Protein AF-A0A9W7FVP3-F1 (afdb_monomer)

Sequence (628 aa):
MVIGPSTDDGVWCAWSWEDEKGWRMVYESENGNMGRGGYDKLGMTTSLCATEVKHVPGGGGQVVVVSGHEGGFVGFHILEGPGEGGGEWALKHGEHLRPMENCSGDDSDDDRGGGDRGRGNVDPVLAMDLGWGRDGKLRVVCGFAGDQEGVGEIRERNNGRGGTVGVLECEVGEGEVRNLRCLDMIKTCKVGKGGKGKVGVNAVKLEGGGGGRFAVGGWDGRVRVWGWGEGRKPRMVGRGHEGAVRDVAWREGKIVSVGEDGRIVVWRGFSLHSFESRLSLDELLDEVCKMDGASRPITKQTKLDRFALWRKWSGTIFQKTWRSCFIFTLLNVILCLKFKYIFKVNIVNLKEAMEKLDKLWHMQMSLTTFIVAFFLNKAHTVWGDQLSNGRRIQGRLNDISILCSTHAQRDENGRVKPQTQYVLDKVARYERLFGITFYSSVVKSHERIQLPEALDGLVSRGLITQEESSILAKLPPKARHHAVIQWIADVVVKASSTEGIFHQSANLHFSFIDKITQLRATYGSVPDKIDDRMQLAYAHFVQMLVDSFLIVTPFAALAEMGNFSPFATFVLTLFFQGLMDLSKMFLDPFNNEGQGEDGDYLVVNTLIQESNAGSERFKDVVTELPAF

Organism: NCBI:txid722753

Nearest PDB structures (foldseek):
  6suf-assembly1_E  TM=2.465E-01  e=5.221E-01  Photorhabdus luminescens
  7sqc-assembly1_1W  TM=2.261E-01  e=6.869E-01  Chlamydomonas reinhardtii
  5xg2-assembly1_A  TM=2.269E-01  e=5.465E-01  Pyrococcus yayanosii CH1
  4k1c-assembly2_B  TM=1.512E-01  e=1.325E-01  Saccharomyces cerevisiae S288C
  6h2x-assembly1_A  TM=1.778E-01  e=8.489E+00  Escherichia coli K-12

Radius of gyration: 34.96 Å; Cα contacts (8 Å, |Δi|>4): 1087; chains: 1; bounding box: 102×62×92 Å

InterPro domains:
  IPR001680 WD40 repeat [PF00400] (236-267)
  IPR001680 WD40 repeat [PS50082] (238-267)
  IPR001680 WD40 repeat [SM00320] (185-227)
  IPR001680 WD40 repeat [SM00320] (231-268)
  IPR015943 WD40/YVTN repeat-like-containing domain superfamily [G3DSA:2.130.10.10] (124-292)
  IPR021134 Bestrophin-like [PF01062] (304-610)
  IPR036322 WD40-repeat-containing domain superfamily [SSF50978] (200-268)

Solvent-accessible surface area (backbone atoms only — not comparable to full-atom values): 34543 Å² total; per-residue (Å²): 117,50,75,47,74,47,99,54,94,49,28,38,31,33,31,36,78,39,99,92,76,43,79,39,80,62,42,71,48,78,63,70,75,86,74,99,69,91,54,92,57,41,47,42,52,57,30,77,46,73,48,72,58,93,80,66,95,72,76,38,62,40,35,42,38,38,39,20,12,35,38,32,32,40,34,43,32,32,35,38,39,44,37,93,82,72,62,70,59,40,83,64,31,77,51,76,46,43,57,86,79,56,65,80,79,90,80,94,74,91,79,98,68,97,71,77,100,68,79,78,85,63,34,28,23,48,16,56,30,74,49,55,41,86,84,70,32,42,33,38,41,37,18,16,38,41,83,72,77,71,78,82,74,92,57,89,85,70,71,78,74,86,42,28,32,39,36,33,39,28,40,75,57,95,60,41,81,40,80,73,41,49,77,47,53,42,73,77,66,62,42,73,97,70,74,78,50,66,32,33,21,44,18,36,30,55,43,75,90,40,71,48,34,38,39,37,16,22,48,50,11,31,41,33,31,37,49,70,92,59,66,95,57,63,80,40,79,45,83,81,45,91,26,31,21,54,39,47,48,55,56,93,24,32,38,39,38,33,23,74,64,76,47,75,47,77,47,75,50,63,27,102,72,40,86,54,104,55,67,54,72,65,56,45,50,54,53,52,66,36,49,93,41,54,91,51,68,46,51,82,87,68,82,88,44,82,69,60,58,78,73,54,52,87,56,36,64,62,69,72,33,47,62,59,24,50,53,53,22,50,52,24,49,52,51,54,50,42,42,59,69,72,66,65,53,56,71,70,66,50,32,70,75,40,45,68,56,34,54,49,48,59,62,44,50,57,55,40,52,54,54,51,52,50,50,29,54,53,18,46,49,54,31,51,49,52,55,50,44,56,51,48,45,47,51,38,52,43,54,50,45,44,52,57,40,73,28,47,22,58,46,98,84,64,40,62,31,70,71,27,47,54,49,52,54,49,44,28,43,36,53,38,49,24,43,53,38,42,50,23,48,75,29,61,94,38,36,64,60,56,38,69,71,37,42,53,54,35,32,78,70,66,66,41,51,73,68,56,41,57,56,48,66,75,41,60,59,71,52,38,27,61,53,36,54,47,50,44,51,51,53,53,52,54,41,41,73,36,86,82,27,36,50,69,26,72,63,50,53,58,55,48,54,55,45,54,52,51,36,50,55,47,60,54,48,51,59,54,54,64,70,64,48,80,53,66,70,57,58,49,50,54,48,52,46,49,51,54,51,58,68,46,37,38,58,37,34,37,58,76,50,46,94,51,16,37,60,54,32,29,54,52,38,45,51,58,50,30,49,52,55,50,23,55,49,25,67,39,38,67,49,69,84,65,88,60,88,53,60,86,38,57,37,60,57,23,58,32,5,41,38,34,31,46,44,47,54,42,54,56,50,52,63,66,59,76,89,127

Mean predicted aligned error: 18.05 Å

Foldseek 3Di:
DDWDDDPDPQKIWDWDQDPVPGIDTQDIDDADDDDPDDPPQFAGFQDKDKDWQPDDDDFWTKMWIWTWGLSQKIKTWIWTHDGPVDDGIDTLDIDIDRQQVFQDDDDDDDDPDDDDPDDDPRWTFQEKDWDAAPVRKIKMKTFTKFDDWDDDDDDPPPFRHGARIWIWIWHDDDRDIHPTHTPGGAHDDAADDDIDDIKIWNEKDDEPPNPQKIWTWIQNQWIFMDGPPPDRDTPDIDRDGPGGFNYWDDDQQWIWIAGPSRDIDIDHQGHVQRPDPADGLLRLLVLLLAAPAFPDDQWPDDDPDPVVLVVDQFQDLCVVQVVVLVVLLVVLVVVLCCVVPVVVDDLVVLLVVCVVLLVVLVVLVVVLVVLLVVLLVVLLVLLVLLVVLLVVLLVLLLVLLLLLLVQFFADPVLAGDPLLLVLLVLLLLLLLVLLLLLCCLQFVSSVSCLDLVNLVVCCVVVSDPPVLSVVLVPDDSNCSSVVSLVVSLVSLLVQLVDPRGGHPSVVSNVSNVVSSVVSVVSSVVNVVSLVVQDDPVSLVVSVCSLVVSLVSQSSSLCSPPNPCSSVVSSVSSSVSVSSSVSSVCSSCQNCRVVSDPRHRHRDSSNSSNNSSNSSCVSVVCSRVDDDD

pLDDT: mean 78.82, std 16.44, range [27.23, 96.88]

Secondary structure (DSSP, 8-state):
-EEEE-SSTT-EEEEEEETTTEEEEEEE-----S-SSS-TTS-SEEEEEEEE-S--SSS--EEEEEEEETTS-EEEEEEEPP-TT----EEEEEEEE-TTT---S-------------------EEEEEEEE-TTS-EEEEEEE-------SS--GGG-SS--SEEEEEEEE-SS-EEEEEEEEEEPPPPSSSSS-----EEEEEEPTTS-SEEEEEETTSEEEEEESSSTTS-SEEEE--SS-EEEEEEETTEEEEEETTS-EEEEE--STT-SSSS--HHHHHHHHH--S--SS-SS------HHHHHH--TTSHHHHHHHHHHHHHHHHHHHHHIIIIIS---HHHHHHHHHHHHHHHHHHHHHHHHHHHHHHHHHHHHHHHHHHHHHHHHHHHHHHHHHHHHTB-B-TTSPBPHHHHHHHHHHHHHHHHHHHHHHHHH-GGGGGGGSHHHHHHHHHTTSS-HHHHHHHHHS-GGGHHHHHHHHHHHHHHHHHHSTTTBTTHHHHHHHHHHHHHHHHHHHHHHHHHHHSPPPHHHHHHHHHHHHHHHHHHHHHHHHHHGGGHHHHHHHHHHHHHHHHHHHHHHH-TT-TT---SSS----HHHHHHHHHHHHHHHHHHHHTPPP-

Structure (mmCIF, N/CA/C/O backbone):
data_AF-A0A9W7FVP3-F1
#
_entry.id   AF-A0A9W7FVP3-F1
#
loop_
_atom_site.group_PDB
_atom_site.id
_atom_site.type_symbol
_atom_site.label_atom_id
_atom_site.label_alt_id
_atom_site.label_comp_id
_atom_site.label_asym_id
_atom_site.label_entity_id
_atom_site.label_seq_id
_atom_site.pdbx_PDB_ins_co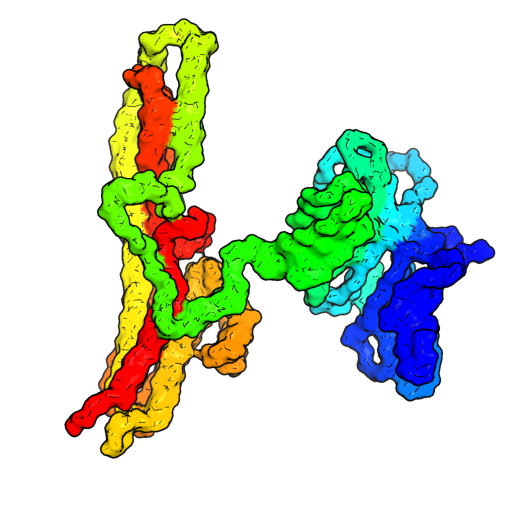de
_atom_site.Cartn_x
_atom_site.Cartn_y
_atom_site.Cartn_z
_atom_site.occupancy
_atom_site.B_iso_or_equiv
_atom_site.auth_seq_id
_atom_site.auth_comp_id
_atom_site.auth_asym_id
_atom_site.auth_atom_id
_atom_site.pdbx_PDB_model_num
ATOM 1 N N . MET A 1 1 ? -41.059 2.195 -15.141 1.00 62.78 1 MET A N 1
ATOM 2 C CA . MET A 1 1 ? -41.313 2.778 -16.475 1.00 62.78 1 MET A CA 1
ATOM 3 C C . MET A 1 1 ? -40.498 2.026 -17.522 1.00 62.78 1 MET A C 1
ATOM 5 O O . MET A 1 1 ? -39.349 1.702 -17.248 1.00 62.78 1 MET A O 1
ATOM 9 N N . VAL A 1 2 ? -41.085 1.713 -18.675 1.00 63.84 2 VAL A N 1
ATOM 10 C CA . VAL A 1 2 ? -40.449 1.059 -19.829 1.00 63.84 2 VAL A CA 1
ATOM 11 C C . VAL A 1 2 ? -40.510 2.018 -21.006 1.00 63.84 2 VAL A C 1
ATOM 13 O O . VAL A 1 2 ? -41.506 2.704 -21.188 1.00 63.84 2 VAL A O 1
ATOM 16 N N . ILE A 1 3 ? -39.443 2.089 -21.791 1.00 68.06 3 ILE A N 1
ATOM 17 C CA . ILE A 1 3 ? -39.344 2.984 -22.942 1.00 68.06 3 ILE A CA 1
ATOM 18 C C . ILE A 1 3 ? -39.135 2.135 -24.190 1.00 68.06 3 ILE A C 1
ATOM 20 O O . ILE A 1 3 ? -38.316 1.216 -24.168 1.00 68.06 3 ILE A O 1
ATOM 24 N N . GLY A 1 4 ? -39.852 2.443 -25.267 1.00 62.19 4 GLY A N 1
ATOM 25 C CA . GLY A 1 4 ? -39.691 1.742 -26.534 1.00 62.19 4 GLY A CA 1
ATOM 26 C C . GLY A 1 4 ? -40.301 2.491 -27.717 1.00 62.19 4 GLY A C 1
ATOM 27 O O . GLY A 1 4 ? -41.070 3.433 -27.515 1.00 62.19 4 GLY A O 1
ATOM 28 N N . PRO A 1 5 ? -39.953 2.087 -28.948 1.00 61.47 5 PRO A N 1
ATOM 29 C CA . PRO A 1 5 ? -40.591 2.612 -30.146 1.00 61.47 5 PRO A CA 1
ATOM 30 C C . PRO A 1 5 ? -42.071 2.202 -30.188 1.00 61.47 5 PRO A C 1
ATOM 32 O O . PRO A 1 5 ? -42.429 1.085 -29.803 1.00 61.47 5 PRO A O 1
ATOM 35 N N . SER A 1 6 ? -42.922 3.113 -30.650 1.00 62.66 6 SER A N 1
ATOM 36 C CA . SER A 1 6 ? -44.305 2.838 -31.031 1.00 62.66 6 SER A CA 1
ATOM 37 C C . SER A 1 6 ? -44.344 1.967 -32.288 1.00 62.66 6 SER A C 1
ATOM 39 O O . SER A 1 6 ? -43.365 1.869 -33.029 1.00 62.66 6 SER A O 1
ATOM 41 N N . THR A 1 7 ? -45.487 1.337 -32.548 1.00 54.66 7 THR A N 1
ATOM 42 C CA . THR A 1 7 ? -45.736 0.600 -33.796 1.00 54.66 7 THR A CA 1
ATOM 43 C C . THR A 1 7 ? -45.813 1.510 -35.025 1.00 54.66 7 THR A C 1
ATOM 45 O O . THR A 1 7 ? -45.692 1.005 -36.138 1.00 54.66 7 THR A O 1
ATOM 48 N N . ASP A 1 8 ? -45.992 2.820 -34.821 1.00 54.88 8 ASP A N 1
ATOM 49 C CA . ASP A 1 8 ? -46.029 3.841 -35.870 1.00 54.88 8 ASP A CA 1
ATOM 50 C C . ASP A 1 8 ? -44.650 4.505 -36.054 1.00 54.88 8 ASP A C 1
ATOM 52 O O . ASP A 1 8 ? -43.971 4.852 -35.082 1.00 54.88 8 ASP A O 1
ATOM 56 N N . ASP A 1 9 ? -44.234 4.677 -37.314 1.00 55.06 9 ASP A N 1
ATOM 57 C CA . ASP A 1 9 ? -42.883 5.098 -37.715 1.00 55.06 9 ASP A CA 1
ATOM 58 C C . ASP A 1 9 ? -42.393 6.364 -36.976 1.00 55.06 9 ASP A C 1
ATOM 60 O O . ASP A 1 9 ? -42.861 7.474 -37.226 1.00 55.06 9 ASP A O 1
ATOM 64 N N . GLY A 1 10 ? -41.394 6.210 -36.098 1.00 54.47 10 GLY A N 1
ATOM 65 C CA . GLY A 1 10 ? -40.605 7.312 -35.521 1.00 54.47 10 GLY A CA 1
ATOM 66 C C . GLY A 1 10 ? -41.044 7.835 -34.146 1.00 54.47 10 GLY A C 1
ATOM 67 O O . GLY A 1 10 ? -40.323 8.641 -33.556 1.00 54.47 10 GLY A O 1
ATOM 68 N N . VAL A 1 11 ? -42.166 7.355 -33.599 1.00 62.69 11 VAL A N 1
ATOM 69 C CA . VAL A 1 11 ? -42.641 7.758 -32.265 1.00 62.69 11 VAL A CA 1
ATOM 70 C C . VAL A 1 11 ? -42.006 6.881 -31.185 1.00 62.69 11 VAL A C 1
ATOM 72 O O . VAL A 1 11 ? -42.052 5.657 -31.265 1.00 62.69 11 VAL A O 1
ATOM 75 N N . TRP A 1 12 ? -41.446 7.484 -30.139 1.00 65.50 12 TRP A N 1
ATOM 76 C CA . TRP A 1 12 ? -41.006 6.791 -28.929 1.00 65.50 12 TRP A CA 1
ATOM 77 C C . TRP A 1 12 ? -41.978 7.033 -27.788 1.00 65.50 12 TRP A C 1
ATOM 79 O O . TRP A 1 12 ? -42.321 8.170 -27.472 1.00 65.50 12 TRP A O 1
ATOM 89 N N . CYS A 1 13 ? -42.366 5.958 -27.119 1.00 70.50 13 CYS A N 1
ATOM 90 C CA . CYS A 1 13 ? -43.322 6.001 -26.029 1.00 70.50 13 CYS A CA 1
ATOM 91 C C . CYS A 1 13 ? -42.645 5.593 -24.720 1.00 70.50 13 CYS A C 1
ATOM 93 O O . CYS A 1 13 ? -41.859 4.638 -24.676 1.00 70.50 13 CYS A O 1
ATOM 95 N N . ALA A 1 14 ? -42.980 6.283 -23.633 1.00 68.81 14 ALA A N 1
ATOM 96 C CA . ALA A 1 14 ? -42.729 5.783 -22.290 1.00 68.81 14 ALA A CA 1
ATOM 97 C C . ALA A 1 14 ? -44.020 5.199 -21.725 1.00 68.81 14 ALA A C 1
ATOM 99 O O . ALA A 1 14 ? -45.085 5.805 -21.814 1.00 68.81 14 ALA A O 1
ATOM 100 N N . TRP A 1 15 ? -43.907 4.030 -21.113 1.00 72.50 15 TRP A N 1
ATOM 101 C CA . TRP A 1 15 ? -44.995 3.273 -20.521 1.00 72.50 15 TRP A CA 1
ATOM 102 C C . TRP A 1 15 ? -44.740 3.107 -19.029 1.00 72.50 15 TRP A C 1
ATOM 104 O O . TRP A 1 15 ? -43.651 2.706 -18.610 1.00 72.50 15 TRP A O 1
ATOM 114 N N . SER A 1 16 ? -45.739 3.384 -18.205 1.00 72.69 16 SER A N 1
ATOM 115 C CA . SER A 1 16 ? -45.716 3.049 -16.785 1.00 72.69 16 SER A CA 1
ATOM 116 C C . SER A 1 16 ? -46.635 1.865 -16.516 1.00 72.69 16 SER A C 1
ATOM 118 O O . SER A 1 16 ? -47.625 1.667 -17.216 1.00 72.69 16 SER A O 1
ATOM 120 N N . TRP A 1 17 ? -46.281 1.058 -15.521 1.00 71.69 17 TRP A N 1
ATOM 121 C CA . TRP A 1 17 ? -47.135 -0.021 -15.040 1.00 71.69 17 TRP A CA 1
ATOM 122 C C . TRP A 1 17 ? -48.015 0.519 -13.914 1.00 71.69 17 TRP A C 1
ATOM 124 O O . TRP A 1 17 ? -47.491 1.082 -12.954 1.00 71.69 17 TRP A O 1
ATOM 134 N N . GLU A 1 18 ? -49.330 0.355 -14.041 1.00 69.94 18 GLU A N 1
ATOM 135 C CA . GLU A 1 18 ? -50.314 0.676 -13.005 1.00 69.94 18 GLU A CA 1
ATOM 136 C C . GLU A 1 18 ? -50.983 -0.630 -12.545 1.00 69.94 18 GLU A C 1
ATOM 138 O O . GLU A 1 18 ? -51.593 -1.324 -13.359 1.00 69.94 18 GLU A O 1
ATOM 143 N N . ASP A 1 19 ? -50.880 -0.972 -11.254 1.00 63.12 19 ASP A N 1
ATOM 144 C CA . ASP A 1 19 ? -51.212 -2.309 -10.719 1.00 63.12 19 ASP A CA 1
ATOM 145 C C . ASP A 1 19 ? -52.620 -2.823 -11.077 1.00 63.12 19 ASP A C 1
ATOM 147 O O . ASP A 1 19 ? -52.795 -4.019 -11.302 1.00 63.12 19 ASP A O 1
ATOM 151 N N . GLU A 1 20 ? -53.615 -1.936 -11.189 1.00 66.25 20 GLU A N 1
ATOM 152 C CA . GLU A 1 20 ? -54.999 -2.306 -11.529 1.00 66.25 20 GLU A CA 1
ATOM 153 C C . GLU A 1 20 ? -55.357 -2.130 -13.018 1.00 66.25 20 GLU A C 1
ATOM 155 O O . GLU A 1 20 ? -56.366 -2.669 -13.473 1.00 66.25 20 GLU A O 1
ATOM 160 N N . LYS A 1 21 ? -54.559 -1.381 -13.794 1.00 64.44 21 LYS A N 1
ATOM 161 C CA . LYS A 1 21 ? -54.875 -0.988 -15.188 1.00 64.44 21 LYS A CA 1
ATOM 162 C C . LYS A 1 21 ? -53.889 -1.527 -16.229 1.00 64.44 21 LYS A C 1
ATOM 164 O O . LYS A 1 21 ? -54.153 -1.422 -17.426 1.00 64.44 21 LYS A O 1
ATOM 169 N N . GLY A 1 22 ? -52.790 -2.141 -15.793 1.00 74.94 22 GLY A N 1
ATOM 170 C CA . GLY A 1 22 ? -51.738 -2.670 -16.656 1.00 74.94 22 GLY A CA 1
ATOM 171 C C . GLY A 1 22 ? -50.798 -1.586 -17.191 1.00 74.94 22 GLY A C 1
ATOM 172 O O . GLY A 1 22 ? -50.606 -0.539 -16.573 1.00 74.94 22 GLY A O 1
ATOM 173 N N . TRP A 1 23 ? -50.168 -1.844 -18.341 1.00 72.69 23 TRP A N 1
ATOM 174 C CA . TRP A 1 23 ? -49.270 -0.882 -18.987 1.00 72.69 23 TRP A CA 1
ATOM 175 C C . TRP A 1 23 ? -50.052 0.290 -19.581 1.00 72.69 23 TRP A C 1
ATOM 177 O O . TRP A 1 23 ? -50.899 0.098 -20.453 1.00 72.69 23 TRP A O 1
ATOM 187 N N . ARG A 1 24 ? -49.707 1.509 -19.165 1.00 70.50 24 ARG A N 1
ATOM 188 C CA . ARG A 1 24 ? -50.258 2.754 -19.699 1.00 70.50 24 ARG A CA 1
ATOM 189 C C . ARG A 1 24 ? -49.154 3.601 -20.311 1.00 70.50 24 ARG A C 1
ATOM 191 O O . ARG A 1 24 ? -48.091 3.756 -19.712 1.00 70.50 24 ARG A O 1
ATOM 198 N N . MET A 1 25 ? -49.402 4.157 -21.491 1.00 69.75 25 MET A N 1
ATOM 199 C CA . MET A 1 25 ? -48.503 5.139 -22.091 1.00 69.75 25 MET A CA 1
ATOM 200 C C . MET A 1 25 ? -48.577 6.436 -21.280 1.00 69.75 25 MET A C 1
ATOM 202 O O . MET A 1 25 ? -49.662 6.960 -21.044 1.00 69.75 25 MET A O 1
ATOM 206 N N . VAL A 1 26 ? -47.426 6.916 -20.821 1.00 69.94 26 VAL A N 1
ATOM 207 C CA . VAL A 1 26 ? -47.283 8.126 -19.992 1.00 69.94 26 VAL A CA 1
ATOM 208 C C . VAL A 1 26 ? -46.573 9.257 -20.727 1.00 69.94 26 VAL A C 1
ATOM 210 O O . VAL A 1 26 ? -46.621 10.404 -20.297 1.00 69.94 26 VAL A O 1
ATOM 213 N N . TYR A 1 27 ? -45.916 8.930 -21.837 1.00 69.12 27 TYR A N 1
ATOM 214 C CA . TYR A 1 27 ? -45.265 9.884 -22.717 1.00 69.12 27 TYR A CA 1
ATOM 215 C C . TYR A 1 27 ? -45.279 9.349 -24.136 1.00 69.12 27 TYR A C 1
ATOM 217 O O . TYR A 1 27 ? -45.009 8.167 -24.351 1.00 69.12 27 TYR A O 1
ATOM 225 N N . GLU A 1 28 ? -45.521 10.238 -25.083 1.00 69.56 28 GLU A N 1
ATOM 226 C CA . GLU A 1 28 ? -45.376 9.993 -26.506 1.00 69.56 28 GLU A CA 1
ATOM 227 C C . GLU A 1 28 ? -44.490 11.108 -27.056 1.00 69.56 28 GLU A C 1
ATOM 229 O O . GLU A 1 28 ? -44.761 12.290 -26.838 1.00 69.56 28 GLU A O 1
ATOM 234 N N . SER A 1 29 ? -43.380 10.748 -27.696 1.00 65.06 29 SER A N 1
ATOM 235 C CA . SER A 1 29 ? -42.495 11.736 -28.299 1.00 65.06 29 SER A CA 1
ATOM 236 C C . SER A 1 29 ? -43.182 12.347 -29.515 1.00 65.06 29 SER A C 1
ATOM 238 O O . SER A 1 29 ? -43.642 11.611 -30.388 1.00 65.06 29 SER A O 1
ATOM 240 N N . GLU A 1 30 ? -43.194 13.669 -29.627 1.00 58.47 30 GLU A N 1
ATOM 241 C CA . GLU A 1 30 ? -43.791 14.337 -30.782 1.00 58.47 30 GLU A CA 1
ATOM 242 C C . GLU A 1 30 ? -43.038 13.985 -32.079 1.00 58.47 30 GLU A C 1
ATOM 244 O O . GLU A 1 30 ? -41.841 14.243 -32.215 1.00 58.47 30 GLU A O 1
ATOM 249 N N . ASN A 1 31 ? -43.749 13.410 -33.052 1.00 52.44 31 ASN A N 1
ATOM 250 C CA . ASN A 1 31 ? -43.261 13.246 -34.418 1.00 52.44 31 ASN A CA 1
ATOM 251 C C . ASN A 1 31 ? -43.545 14.537 -35.192 1.00 52.44 31 ASN A C 1
ATOM 253 O O . ASN A 1 31 ? -44.692 14.836 -35.530 1.00 52.44 31 ASN A O 1
ATOM 257 N N . GLY A 1 32 ? -42.511 15.323 -35.484 1.00 45.00 32 GLY A N 1
ATOM 258 C CA . GLY A 1 32 ? -42.668 16.519 -36.305 1.00 45.00 32 GLY A CA 1
ATOM 259 C C . GLY A 1 32 ? -43.020 16.150 -37.745 1.00 45.00 32 GLY A C 1
ATOM 260 O O . GLY A 1 32 ? -42.126 15.817 -38.518 1.00 45.00 32 GLY A O 1
ATOM 261 N N . ASN A 1 33 ? -44.294 16.251 -38.137 1.00 34.84 33 ASN A N 1
ATOM 262 C CA . ASN A 1 33 ? -44.670 16.271 -39.548 1.00 34.84 33 ASN A CA 1
ATOM 263 C C . ASN A 1 33 ? -45.387 17.583 -39.911 1.00 34.84 33 ASN A C 1
ATOM 265 O O . ASN A 1 33 ? -46.550 17.797 -39.584 1.00 34.84 33 ASN A O 1
ATOM 269 N N . MET A 1 34 ? -44.635 18.432 -40.619 1.00 42.91 34 MET A N 1
ATOM 270 C CA . MET A 1 34 ? -45.049 19.473 -41.568 1.00 42.91 34 MET A CA 1
ATOM 271 C C . MET A 1 34 ? -46.097 20.498 -41.102 1.00 42.91 34 MET A C 1
ATOM 273 O O . MET A 1 34 ? -47.283 20.392 -41.407 1.00 42.91 34 MET A O 1
ATOM 277 N N . GLY A 1 35 ? -45.639 21.604 -40.509 1.00 31.62 35 GLY A N 1
ATOM 278 C CA . GLY A 1 35 ? -46.496 22.770 -40.289 1.00 31.62 35 GLY A CA 1
ATOM 279 C C . GLY A 1 35 ? -45.730 23.991 -39.797 1.00 31.62 35 GLY A C 1
ATOM 280 O O . GLY A 1 35 ? -45.273 24.019 -38.664 1.00 31.62 35 GLY A O 1
ATOM 281 N N . ARG A 1 36 ? -45.612 25.007 -40.665 1.00 34.16 36 ARG A N 1
ATOM 282 C CA . ARG A 1 36 ? -44.913 26.294 -40.471 1.00 34.16 36 ARG A CA 1
ATOM 283 C C . ARG A 1 36 ? -44.879 26.787 -39.015 1.00 34.16 36 ARG A C 1
ATOM 285 O O . ARG A 1 36 ? -45.816 27.438 -38.560 1.00 34.16 36 ARG A O 1
ATOM 292 N N . GLY A 1 37 ? -43.738 26.598 -38.355 1.00 35.28 37 GLY A N 1
ATOM 293 C CA . GLY A 1 37 ? -43.436 27.265 -37.090 1.00 35.28 37 GLY A CA 1
ATOM 294 C C . GLY A 1 37 ? -42.353 26.564 -36.278 1.00 35.28 37 GLY A C 1
ATOM 295 O O . GLY A 1 37 ? -42.668 25.822 -35.368 1.00 35.28 37 GLY A O 1
ATOM 296 N N . GLY A 1 38 ? -41.074 26.805 -36.579 1.00 41.44 38 GLY A N 1
ATOM 297 C CA . GLY A 1 38 ? -39.939 26.546 -35.670 1.00 41.44 38 GLY A CA 1
ATOM 298 C C . GLY A 1 38 ? -39.490 25.090 -35.448 1.00 41.44 38 GLY A C 1
ATOM 299 O O . GLY A 1 38 ? -38.286 24.865 -35.341 1.00 41.44 38 GLY A O 1
ATOM 300 N N . TYR A 1 39 ? -40.406 24.115 -35.438 1.00 43.16 39 TYR A N 1
ATOM 301 C CA . TYR A 1 39 ? -40.149 22.709 -35.070 1.00 43.16 39 TYR A CA 1
ATOM 302 C C . TYR A 1 39 ? -39.689 21.801 -36.231 1.00 43.16 39 TYR A C 1
ATOM 304 O O . TYR A 1 39 ? -39.238 20.684 -35.989 1.00 43.16 39 TYR A O 1
ATOM 312 N N . ASP A 1 40 ? -39.669 22.298 -37.475 1.00 46.38 40 ASP A N 1
ATOM 313 C CA . ASP A 1 40 ? -39.239 21.563 -38.688 1.00 46.38 40 ASP A CA 1
ATOM 314 C C . ASP A 1 40 ? -37.762 21.083 -38.666 1.00 46.38 40 ASP A C 1
ATOM 316 O O . ASP A 1 40 ? -37.288 20.465 -39.618 1.00 46.38 40 ASP A O 1
ATOM 320 N N . LYS A 1 41 ? -36.994 21.385 -37.608 1.00 55.34 41 LYS A N 1
ATOM 321 C CA . LYS A 1 41 ? -35.566 21.043 -37.479 1.00 55.34 41 LYS A CA 1
ATOM 322 C C . LYS A 1 41 ? -35.261 19.893 -36.514 1.00 55.34 41 LYS A C 1
ATOM 324 O O . LYS A 1 41 ? -34.106 19.471 -36.485 1.00 55.34 41 LYS A O 1
ATOM 329 N N . LEU A 1 42 ? -36.227 19.427 -35.713 1.00 62.34 42 LEU A N 1
ATOM 330 C CA . LEU A 1 42 ? -35.999 18.367 -34.719 1.00 62.34 42 LEU A CA 1
ATOM 331 C C . LEU A 1 42 ? -35.820 16.991 -35.368 1.00 62.34 42 LEU A C 1
ATOM 333 O O . LEU A 1 42 ? -34.909 16.277 -34.971 1.00 62.34 42 LEU A O 1
ATOM 337 N N . GLY A 1 43 ? -36.602 16.652 -36.397 1.00 66.12 43 GLY A N 1
ATOM 338 C CA . GLY A 1 43 ? -36.598 15.309 -36.997 1.00 66.12 43 GLY A CA 1
ATOM 339 C C . GLY A 1 43 ? -37.177 14.237 -36.060 1.00 66.12 43 GLY A C 1
ATOM 340 O O . GLY A 1 43 ? -37.739 14.573 -35.016 1.00 66.12 43 GLY A O 1
ATOM 341 N N . MET A 1 44 ? -37.069 12.955 -36.429 1.00 71.50 44 MET A N 1
ATOM 342 C CA . MET A 1 44 ? -37.632 11.861 -35.619 1.00 71.50 44 MET A CA 1
ATOM 343 C C . MET A 1 44 ? -36.884 11.685 -34.292 1.00 71.50 44 MET A C 1
ATOM 345 O O . MET A 1 44 ? -35.701 12.017 -34.179 1.00 71.50 44 MET A O 1
ATOM 349 N N . THR A 1 45 ? -37.559 11.140 -33.279 1.00 75.06 45 THR A N 1
ATOM 350 C CA . THR A 1 45 ? -36.894 10.741 -32.032 1.00 75.06 45 THR A CA 1
ATOM 351 C C . THR A 1 45 ? -36.100 9.458 -32.288 1.00 75.06 45 THR A C 1
ATOM 353 O O . THR A 1 45 ? -36.629 8.465 -32.779 1.00 75.06 45 THR A O 1
ATOM 356 N N . THR A 1 46 ? -34.807 9.471 -31.982 1.00 77.38 46 THR A N 1
ATOM 357 C CA . THR A 1 46 ? -33.862 8.381 -32.274 1.00 77.38 46 THR A CA 1
ATOM 358 C C . THR A 1 46 ? -33.419 7.631 -31.027 1.00 77.38 46 THR A C 1
ATOM 360 O O . THR A 1 46 ? -33.019 6.472 -31.112 1.00 77.38 46 THR A O 1
ATOM 363 N N . SER A 1 47 ? -33.475 8.274 -29.863 1.00 79.88 47 SER A N 1
ATOM 364 C CA . SER A 1 47 ? -33.154 7.660 -28.575 1.00 79.88 47 SER A CA 1
ATOM 365 C C . SER A 1 47 ? -33.951 8.321 -27.452 1.00 79.88 47 SER A C 1
ATOM 367 O O . SER A 1 47 ? -34.309 9.495 -27.538 1.00 79.88 47 SER A O 1
ATOM 369 N N . LEU A 1 48 ? -34.247 7.571 -26.390 1.00 84.25 48 LEU A N 1
ATOM 370 C CA . LEU A 1 48 ? -35.044 8.058 -25.264 1.00 84.25 48 LEU A CA 1
ATOM 371 C C . LEU A 1 48 ? -34.562 7.405 -23.962 1.00 84.25 48 LEU A C 1
ATOM 373 O O . LEU A 1 48 ? -34.290 6.205 -23.919 1.00 84.25 48 LEU A O 1
ATOM 377 N N . CYS A 1 49 ? -34.431 8.191 -22.897 1.00 85.12 49 CYS A N 1
ATOM 378 C CA . CYS A 1 49 ? -34.013 7.742 -21.568 1.00 85.12 49 CYS A CA 1
ATOM 379 C C . CYS A 1 49 ? -34.849 8.442 -20.496 1.00 85.12 49 CYS A C 1
ATOM 381 O O . CYS A 1 49 ? -35.341 9.542 -20.724 1.00 85.12 49 CYS A O 1
ATOM 383 N N . ALA A 1 50 ? -34.986 7.847 -19.310 1.00 84.88 50 ALA A N 1
ATOM 384 C CA . ALA A 1 50 ? -35.684 8.506 -18.210 1.00 84.88 50 ALA A CA 1
ATOM 385 C C . ALA A 1 50 ? -35.174 8.102 -16.827 1.00 84.88 50 ALA A C 1
ATOM 387 O O . ALA A 1 50 ? -34.604 7.024 -16.650 1.00 84.88 50 ALA A O 1
ATOM 388 N N . THR A 1 51 ? -35.403 8.968 -15.843 1.00 83.44 51 THR A N 1
ATOM 389 C CA . THR A 1 51 ? -35.120 8.717 -14.423 1.00 83.44 51 THR A CA 1
ATOM 390 C C . THR A 1 51 ? -36.121 9.447 -13.537 1.00 83.44 51 THR A C 1
ATOM 392 O O . THR A 1 51 ? -36.690 10.464 -13.931 1.00 83.44 51 THR A O 1
ATOM 395 N N . GLU A 1 52 ? -36.322 8.937 -12.327 1.00 79.50 52 GLU A N 1
ATOM 396 C CA . GLU A 1 52 ? -37.115 9.611 -11.299 1.00 79.50 52 GLU A CA 1
ATOM 397 C C . GLU A 1 52 ? -36.357 10.816 -10.724 1.00 79.50 52 GLU A C 1
ATOM 399 O O . GLU A 1 52 ? -35.125 10.803 -10.589 1.00 79.50 52 GLU A O 1
ATOM 404 N N . VAL A 1 53 ? -37.101 11.864 -10.369 1.00 77.31 53 VAL A N 1
ATOM 405 C CA . VAL A 1 53 ? -36.563 13.055 -9.702 1.00 77.31 53 VAL A CA 1
ATOM 406 C C . VAL A 1 53 ? -36.268 12.731 -8.241 1.00 77.31 53 VAL A C 1
ATOM 408 O O . VAL A 1 53 ? -37.148 12.313 -7.495 1.00 77.31 53 VAL A O 1
ATOM 411 N N . LYS A 1 54 ? -35.017 12.931 -7.803 1.00 64.12 54 LYS A N 1
ATOM 412 C CA . LYS A 1 54 ? -34.563 12.468 -6.481 1.00 64.12 54 LYS A CA 1
ATOM 413 C C . LYS A 1 54 ? -35.149 13.208 -5.270 1.00 64.12 54 LYS A C 1
ATOM 415 O O . LYS A 1 54 ? -34.974 12.699 -4.168 1.00 64.12 54 LYS A O 1
ATOM 420 N N . HIS A 1 55 ? -35.855 14.331 -5.422 1.00 57.44 55 HIS A N 1
ATOM 421 C CA . HIS A 1 55 ? -36.469 15.090 -4.319 1.00 57.44 55 HIS A CA 1
ATOM 422 C C . HIS A 1 55 ? -37.788 15.750 -4.759 1.00 57.44 55 HIS A C 1
ATOM 424 O O . HIS A 1 55 ? -37.762 16.854 -5.291 1.00 57.44 55 HIS A O 1
ATOM 430 N N . VAL A 1 56 ? -38.933 15.111 -4.493 1.00 51.75 56 VAL A N 1
ATOM 431 C CA . VAL A 1 56 ? -40.254 15.766 -4.560 1.00 51.75 56 VAL A CA 1
ATOM 432 C C . VAL A 1 56 ? -40.921 15.651 -3.184 1.00 51.75 56 VAL A C 1
ATOM 434 O O . VAL A 1 56 ? -41.363 14.561 -2.810 1.00 51.75 56 VAL A O 1
ATOM 437 N N . PRO A 1 57 ? -40.967 16.724 -2.374 1.00 42.41 57 PRO A N 1
ATOM 438 C CA . PRO A 1 57 ? -41.730 16.731 -1.135 1.00 42.41 57 PRO A CA 1
ATOM 439 C C . PRO A 1 57 ? -43.226 16.835 -1.473 1.00 42.41 57 PRO A C 1
ATOM 441 O O . PRO A 1 57 ? -43.719 17.907 -1.797 1.00 42.41 57 PRO A O 1
ATOM 444 N N . GLY A 1 58 ? -43.954 15.718 -1.386 1.00 48.69 58 GLY A N 1
ATOM 445 C CA . GLY A 1 58 ? -45.414 15.697 -1.546 1.00 48.69 58 GLY A CA 1
ATOM 446 C C . GLY A 1 58 ? -45.914 14.894 -2.747 1.00 48.69 58 GLY A C 1
ATOM 447 O O . GLY A 1 58 ? -46.346 15.459 -3.742 1.00 48.69 58 GLY A O 1
ATOM 448 N N . GLY A 1 59 ? -45.905 13.565 -2.615 1.00 47.66 59 GLY A N 1
ATOM 449 C CA . GLY A 1 59 ? -46.929 12.650 -3.152 1.00 47.66 59 GLY A CA 1
ATOM 450 C C . GLY A 1 59 ? -47.113 12.472 -4.668 1.00 47.66 59 GLY A C 1
ATOM 451 O O . GLY A 1 59 ? -47.800 11.533 -5.055 1.00 47.66 59 GLY A O 1
ATOM 452 N N . GLY A 1 60 ? -46.528 13.300 -5.534 1.00 56.31 60 GLY A N 1
ATOM 453 C CA . GLY A 1 60 ? -46.556 13.114 -6.990 1.00 56.31 60 GLY A CA 1
ATOM 454 C C . GLY A 1 60 ? -45.187 12.685 -7.510 1.00 56.31 60 GLY A C 1
ATOM 455 O O . GLY A 1 60 ? -44.234 13.457 -7.442 1.00 56.31 60 GLY A O 1
ATOM 456 N N . GLY A 1 61 ? -45.053 11.460 -8.022 1.00 68.19 61 GLY A N 1
ATOM 457 C CA . GLY A 1 61 ? -43.802 11.017 -8.642 1.00 68.19 61 GLY A CA 1
ATOM 458 C C . GLY A 1 61 ? -43.507 11.831 -9.906 1.00 68.19 61 GLY A C 1
ATOM 459 O O . GLY A 1 61 ? -44.255 11.738 -10.877 1.00 68.19 61 GLY A O 1
ATOM 460 N N . GLN A 1 62 ? -42.434 12.628 -9.908 1.00 76.81 62 GLN A N 1
ATOM 461 C CA . GLN A 1 62 ? -41.954 13.313 -11.112 1.00 76.81 62 GLN A CA 1
ATOM 462 C C . GLN A 1 62 ? -40.878 12.481 -11.814 1.00 76.81 62 GLN A C 1
ATOM 464 O O . GLN A 1 62 ? -39.975 11.923 -11.180 1.00 76.81 62 GLN A O 1
ATOM 469 N N . VAL A 1 63 ? -40.958 12.430 -13.141 1.00 79.94 63 VAL A N 1
ATOM 470 C CA . VAL A 1 63 ? -40.016 11.715 -14.004 1.00 79.94 63 VAL A CA 1
ATOM 471 C C . VAL A 1 63 ? -39.429 12.691 -15.010 1.00 79.94 63 VAL A C 1
ATOM 473 O O . VAL A 1 63 ? -40.154 13.440 -15.662 1.00 79.94 63 VAL A O 1
ATOM 476 N N . VAL A 1 64 ? -38.107 12.658 -15.160 1.00 85.19 64 VAL A N 1
ATOM 477 C CA . VAL A 1 64 ? -37.414 13.367 -16.237 1.00 85.19 64 VAL A CA 1
ATOM 478 C C . VAL A 1 64 ? -37.231 12.400 -17.389 1.00 85.19 64 VAL A C 1
ATOM 480 O O . VAL A 1 64 ? -36.603 11.351 -17.230 1.00 85.19 64 VAL A O 1
ATOM 483 N N . VAL A 1 65 ? -37.759 12.772 -18.547 1.00 84.12 65 VAL A N 1
ATOM 484 C CA . VAL A 1 65 ? -37.594 12.080 -19.820 1.00 84.12 65 VAL A CA 1
ATOM 485 C C . VAL A 1 65 ? -36.671 12.908 -20.699 1.00 84.12 65 VAL A C 1
ATOM 487 O O . VAL A 1 65 ? -36.881 14.102 -20.884 1.00 84.12 65 VAL A O 1
ATOM 490 N N . VAL A 1 66 ? -35.638 12.274 -21.240 1.00 86.81 66 VAL A N 1
ATOM 491 C CA . VAL A 1 66 ? -34.671 12.908 -22.133 1.00 86.81 66 VAL A CA 1
ATOM 492 C C . VAL A 1 66 ? -34.742 12.236 -23.495 1.00 86.81 66 VAL A C 1
ATOM 494 O O . VAL A 1 66 ? -34.517 11.027 -23.596 1.00 86.81 66 VAL A O 1
ATOM 497 N N . SER A 1 67 ? -35.059 13.016 -24.525 1.00 85.19 67 SER A N 1
ATOM 498 C CA . SER A 1 67 ? -35.245 12.593 -25.915 1.00 85.19 67 SER A CA 1
ATOM 499 C C . SER A 1 67 ? -34.093 13.074 -26.792 1.00 85.19 67 SER A C 1
ATOM 501 O O . SER A 1 67 ? -33.611 14.193 -26.666 1.00 85.19 67 SER A O 1
ATOM 503 N N . GLY A 1 68 ? -33.611 12.208 -27.672 1.00 83.69 68 GLY A N 1
ATOM 504 C CA . GLY A 1 68 ? -32.585 12.505 -28.661 1.00 83.69 68 GLY A CA 1
ATOM 505 C C . GLY A 1 68 ? -33.220 12.448 -30.036 1.00 83.69 68 GLY A C 1
ATOM 506 O O . GLY A 1 68 ? -33.997 11.532 -30.301 1.00 83.69 68 GLY A O 1
ATOM 507 N N . HIS A 1 69 ? -32.907 13.414 -30.896 1.00 81.44 69 HIS A N 1
ATOM 508 C CA . HIS A 1 69 ? -33.570 13.552 -32.190 1.00 81.44 69 HIS A CA 1
ATOM 509 C C . HIS A 1 69 ? -32.599 13.496 -33.377 1.00 81.44 69 HIS A C 1
ATOM 511 O O . HIS A 1 69 ? -31.401 13.782 -33.245 1.00 81.44 69 HIS A O 1
ATOM 517 N N . GLU A 1 70 ? -33.130 13.193 -34.567 1.00 76.06 70 GLU A N 1
ATOM 518 C CA . GLU A 1 70 ? -32.379 13.181 -35.830 1.00 76.06 70 GLU A CA 1
ATOM 519 C C . GLU A 1 70 ? -31.718 14.525 -36.138 1.00 76.06 70 GLU A C 1
ATOM 521 O O . GLU A 1 70 ? -30.620 14.582 -36.682 1.00 76.06 70 GLU A O 1
ATOM 526 N N . GLY A 1 71 ? -32.365 15.609 -35.715 1.00 71.31 71 GLY A N 1
ATOM 527 C CA . GLY A 1 71 ? -31.925 16.993 -35.826 1.00 71.31 71 GLY A CA 1
ATOM 528 C C . GLY A 1 71 ? -30.706 17.366 -34.975 1.00 71.31 71 GLY A C 1
ATOM 529 O O . GLY A 1 71 ? -30.341 18.548 -34.942 1.00 71.31 71 GLY A O 1
ATOM 530 N N . GLY A 1 72 ? -30.126 16.411 -34.238 1.00 74.06 72 GLY A N 1
ATOM 531 C CA . GLY A 1 72 ? -29.015 16.620 -33.303 1.00 74.06 72 GLY A CA 1
ATOM 532 C C . GLY A 1 72 ? -29.411 17.350 -32.013 1.00 74.06 72 GLY A C 1
ATOM 533 O O . GLY A 1 72 ? -28.553 17.905 -31.324 1.00 74.06 72 GLY A O 1
ATOM 534 N N . PHE A 1 73 ? -30.708 17.399 -31.702 1.00 80.38 73 PHE A N 1
ATOM 535 C CA . PHE A 1 73 ? -31.238 17.998 -30.477 1.00 80.38 73 PHE A CA 1
ATOM 536 C C . PHE A 1 73 ? -31.390 16.959 -29.370 1.00 80.38 73 PHE A C 1
ATOM 538 O O . PHE A 1 73 ? -31.720 15.803 -29.636 1.00 80.38 73 PHE A O 1
ATOM 545 N N . VAL A 1 74 ? -31.215 17.416 -28.133 1.00 83.94 74 VAL A N 1
ATOM 546 C CA . VAL A 1 74 ? -31.551 16.675 -26.920 1.00 83.94 74 VAL A CA 1
ATOM 547 C C . VAL A 1 74 ? -32.634 17.453 -26.170 1.00 83.94 74 VAL A C 1
ATOM 549 O O . VAL A 1 74 ? -32.396 18.585 -25.745 1.00 83.94 74 VAL A O 1
ATOM 552 N N . GLY A 1 75 ? -33.832 16.882 -26.071 1.00 83.50 75 GLY A N 1
ATOM 553 C CA . GLY A 1 75 ? -34.969 17.410 -25.322 1.00 83.50 75 GLY A CA 1
ATOM 554 C C . GLY A 1 75 ? -34.991 16.897 -23.888 1.00 83.50 75 GLY A C 1
ATOM 555 O O . GLY A 1 75 ? -34.682 15.737 -23.638 1.00 83.50 75 GLY A O 1
ATOM 556 N N . PHE A 1 76 ? -35.355 17.758 -22.948 1.00 84.50 76 PHE A N 1
ATOM 557 C CA . PHE A 1 76 ? -35.549 17.455 -21.536 1.00 84.50 76 PHE A CA 1
ATOM 558 C C . PHE A 1 76 ? -36.996 17.769 -21.177 1.00 84.50 76 PHE A C 1
ATOM 560 O O . PHE A 1 76 ? -37.429 18.917 -21.249 1.00 84.50 76 PHE A O 1
ATOM 567 N N . HIS A 1 77 ? -37.736 16.743 -20.779 1.00 84.00 77 HIS A N 1
ATOM 568 C CA . HIS A 1 77 ? -39.158 16.806 -20.482 1.00 84.00 77 HIS A CA 1
ATOM 569 C C . HIS A 1 77 ? -39.406 16.356 -19.044 1.00 84.00 77 HIS A C 1
ATOM 571 O O . HIS A 1 77 ? -38.947 15.289 -18.641 1.00 84.00 77 HIS A O 1
ATOM 577 N N . ILE A 1 78 ? -40.138 17.149 -18.263 1.00 82.31 78 ILE A N 1
ATOM 578 C CA . ILE A 1 78 ? -40.573 16.761 -16.916 1.00 82.31 78 ILE A CA 1
ATOM 579 C C . ILE A 1 78 ? -42.035 16.355 -16.978 1.00 82.31 78 ILE A C 1
ATOM 581 O O . ILE A 1 78 ? -42.896 17.143 -17.378 1.00 82.31 78 ILE A O 1
ATOM 585 N N . LEU A 1 79 ? -42.296 15.125 -16.552 1.00 78.75 79 LEU A N 1
ATOM 586 C CA . LEU A 1 79 ? -43.625 14.556 -16.441 1.00 78.75 79 LEU A CA 1
ATOM 587 C C . LEU A 1 79 ? -43.994 14.443 -14.971 1.00 78.75 79 LEU A C 1
ATOM 589 O O . LEU A 1 79 ? -43.225 13.916 -14.165 1.00 78.75 79 LEU A O 1
ATOM 593 N N . GLU A 1 80 ? -45.181 14.924 -14.636 1.00 78.06 80 GLU A N 1
ATOM 594 C CA . GLU A 1 80 ? -45.748 14.771 -13.304 1.00 78.06 80 GLU A CA 1
ATOM 595 C C . GLU A 1 80 ? -46.788 13.663 -13.329 1.00 78.06 80 GLU A C 1
ATOM 597 O O . GLU A 1 80 ? -47.736 13.703 -14.120 1.00 78.06 80 GLU A O 1
ATOM 602 N N . GLY A 1 81 ? -46.569 12.657 -12.485 1.00 70.06 81 GLY A N 1
ATOM 603 C CA . GLY A 1 81 ? -47.503 11.562 -12.312 1.00 70.06 81 GLY A CA 1
ATOM 604 C C . GLY A 1 81 ? -48.755 11.998 -11.561 1.00 70.06 81 GLY A C 1
ATOM 605 O O . GLY A 1 81 ? -48.737 12.994 -10.830 1.00 70.06 81 GLY A O 1
ATOM 606 N N . PRO A 1 82 ? -49.853 11.246 -11.705 1.00 63.34 82 PRO A N 1
ATOM 607 C CA . PRO A 1 82 ? -51.038 11.488 -10.908 1.00 63.34 82 PRO A CA 1
ATOM 608 C C . PRO A 1 82 ? -50.715 11.316 -9.424 1.00 63.34 82 PRO A C 1
ATOM 610 O O . PRO A 1 82 ? -50.233 10.265 -9.010 1.00 63.34 82 PRO A O 1
ATOM 613 N N . GLY A 1 83 ? -50.985 12.346 -8.619 1.00 60.22 83 GLY A N 1
ATOM 614 C CA . GLY A 1 83 ? -50.961 12.210 -7.161 1.00 60.22 83 GLY A CA 1
ATOM 615 C C . GLY A 1 83 ? -52.025 11.219 -6.666 1.00 60.22 83 GLY A C 1
ATOM 616 O O . GLY A 1 83 ? -52.816 10.691 -7.451 1.00 60.22 83 GLY A O 1
ATOM 617 N N . GLU A 1 84 ? -52.105 11.020 -5.348 1.00 52.66 84 GLU A N 1
ATOM 618 C CA . GLU A 1 84 ? -53.018 10.057 -4.690 1.00 52.66 84 GLU A CA 1
ATOM 619 C C . GLU A 1 84 ? -54.512 10.188 -5.082 1.00 52.66 84 GLU A C 1
ATOM 621 O O . GLU A 1 84 ? -55.293 9.270 -4.853 1.00 52.66 84 GLU A O 1
ATOM 626 N N . GLY A 1 85 ? -54.922 11.300 -5.706 1.00 50.53 85 GLY A N 1
ATOM 627 C CA . GLY A 1 85 ? -56.289 11.553 -6.175 1.00 50.53 85 GLY A CA 1
ATOM 628 C C . GLY A 1 85 ? -56.673 10.968 -7.543 1.00 50.53 85 GLY A C 1
ATOM 629 O O . GLY A 1 85 ? -57.823 11.131 -7.937 1.00 50.53 85 GLY A O 1
ATOM 630 N N . GLY A 1 86 ? -55.758 10.306 -8.266 1.00 55.22 86 GLY A N 1
ATOM 631 C CA . GLY A 1 86 ? -56.037 9.679 -9.566 1.00 55.22 86 GLY A CA 1
ATOM 632 C C . GLY A 1 86 ? -56.258 10.685 -10.708 1.00 55.22 86 GLY A C 1
ATOM 633 O O . GLY A 1 86 ? -57.332 11.256 -10.865 1.00 55.22 86 GLY A O 1
ATOM 634 N N . GLY A 1 87 ? -55.243 10.866 -11.552 1.00 58.38 87 GLY A N 1
ATOM 635 C CA . GLY A 1 87 ? -55.256 11.747 -12.728 1.00 58.38 87 GLY A CA 1
ATOM 636 C C . GLY A 1 87 ? -54.480 11.150 -13.908 1.00 58.38 87 GLY A C 1
ATOM 637 O O . GLY A 1 87 ? -54.102 9.977 -13.880 1.00 58.38 87 GLY A O 1
ATOM 638 N N . GLU A 1 88 ? -54.234 11.942 -14.950 1.00 62.22 88 GLU A N 1
ATOM 639 C CA . GLU A 1 88 ? -53.348 11.565 -16.060 1.00 62.22 88 GLU A CA 1
ATOM 640 C C . GLU A 1 88 ? -51.960 12.184 -15.888 1.00 62.22 88 GLU A C 1
ATOM 642 O O . GLU A 1 88 ? -51.810 13.215 -15.231 1.00 62.22 88 GLU A O 1
ATOM 647 N N . TRP A 1 89 ? -50.945 11.544 -16.471 1.00 69.62 89 TRP A N 1
ATOM 648 C CA . TRP A 1 89 ? -49.603 12.115 -16.547 1.00 69.62 89 TRP A CA 1
ATOM 649 C C . TRP A 1 89 ? -49.636 13.395 -17.379 1.00 69.62 89 TRP A C 1
ATOM 651 O O . TRP A 1 89 ? -50.192 13.407 -18.476 1.00 69.62 89 TRP A O 1
ATOM 661 N N . ALA A 1 90 ? -49.030 14.464 -16.866 1.00 69.38 90 ALA A N 1
ATOM 662 C CA . ALA A 1 90 ? -48.999 15.756 -17.544 1.00 69.38 90 ALA A CA 1
ATOM 663 C C . ALA A 1 90 ? -47.560 16.229 -17.773 1.00 69.38 90 ALA A C 1
ATOM 665 O O . ALA A 1 90 ? -46.725 16.191 -16.864 1.00 69.38 90 ALA A O 1
ATOM 666 N N . LEU A 1 91 ? -47.285 16.725 -18.984 1.00 74.56 91 LEU A N 1
ATOM 667 C CA . LEU A 1 91 ? -46.040 17.422 -19.298 1.00 74.56 91 LEU A CA 1
ATOM 668 C C . LEU A 1 91 ? -46.033 18.783 -18.596 1.00 74.56 91 LEU A C 1
ATOM 670 O O . LEU A 1 91 ? -46.858 19.645 -18.892 1.00 74.56 91 LEU A O 1
ATOM 674 N N . LYS A 1 92 ? -45.098 18.975 -17.663 1.00 76.06 92 LYS A N 1
ATOM 675 C CA . LYS A 1 92 ? -44.935 20.238 -16.926 1.00 76.06 92 LYS A CA 1
ATOM 676 C C . LYS A 1 92 ? -43.976 21.195 -17.609 1.00 76.06 92 LYS A C 1
ATOM 678 O O . LYS A 1 92 ? -44.211 22.399 -17.615 1.00 76.06 92 LYS A O 1
ATOM 683 N N . HIS A 1 93 ? -42.898 20.661 -18.170 1.00 76.62 93 HIS A N 1
ATOM 684 C CA . HIS A 1 93 ? -41.828 21.461 -18.743 1.00 76.62 93 HIS A CA 1
ATOM 685 C C . HIS A 1 93 ? -41.129 20.701 -19.864 1.00 76.62 93 HIS A C 1
ATOM 687 O O . HIS A 1 93 ? -40.951 19.486 -19.769 1.00 76.62 93 HIS A O 1
ATOM 693 N N . GLY A 1 94 ? -40.737 21.423 -20.911 1.00 76.06 94 GLY A N 1
ATOM 694 C CA . GLY A 1 94 ? -39.988 20.907 -22.048 1.00 76.06 94 GLY A CA 1
ATOM 695 C C . GLY A 1 94 ? -38.958 21.935 -22.499 1.00 76.06 94 GLY A C 1
ATOM 696 O O . GLY A 1 94 ? -39.325 23.054 -22.851 1.00 76.06 94 GLY A O 1
ATOM 697 N N . GLU A 1 95 ? -37.686 21.556 -22.500 1.00 79.44 95 GLU A N 1
ATOM 698 C CA . GLU A 1 95 ? -36.586 22.387 -22.990 1.00 79.44 95 GLU A CA 1
ATOM 699 C C . GLU A 1 95 ? -35.722 21.572 -23.956 1.00 79.44 95 GLU A C 1
ATOM 701 O O . GLU A 1 95 ? -35.421 20.410 -23.696 1.00 79.44 95 GLU A O 1
ATOM 706 N N . HIS A 1 96 ? -35.307 22.163 -25.078 1.00 77.44 96 HIS A N 1
ATOM 707 C CA . HIS A 1 96 ? -34.435 21.500 -26.047 1.00 77.44 96 HIS A CA 1
ATOM 708 C C . HIS A 1 96 ? -33.090 22.209 -26.128 1.00 77.44 96 HIS A C 1
ATOM 710 O O . HIS A 1 96 ? -33.014 23.423 -26.306 1.00 77.44 96 HIS A O 1
ATOM 716 N N . LEU A 1 97 ? -32.018 21.424 -26.085 1.00 78.12 97 LEU A N 1
ATOM 717 C CA . LEU A 1 97 ? -30.656 21.891 -26.269 1.00 78.12 97 LEU A CA 1
ATOM 718 C C . LEU A 1 97 ? -30.066 21.244 -27.519 1.00 78.12 97 LEU A C 1
ATOM 720 O O . LEU A 1 97 ? -30.170 20.035 -27.714 1.00 78.12 97 LEU A O 1
ATOM 724 N N . ARG A 1 98 ? -29.384 22.034 -28.350 1.00 75.00 98 ARG A N 1
ATOM 725 C CA . ARG A 1 98 ? -28.526 21.512 -29.418 1.00 75.00 98 ARG A CA 1
ATOM 726 C C . ARG A 1 98 ? -27.065 21.582 -28.970 1.00 75.00 98 ARG A C 1
ATOM 728 O O . ARG A 1 98 ? -26.485 22.670 -28.996 1.00 75.00 98 ARG A O 1
ATOM 735 N N . PRO A 1 99 ? -26.437 20.457 -28.583 1.00 70.38 99 PRO A N 1
ATOM 736 C CA . PRO A 1 99 ? -25.112 20.495 -27.960 1.00 70.38 99 PRO A CA 1
ATOM 737 C C . PRO A 1 99 ? -24.033 21.071 -28.883 1.00 70.38 99 PRO A C 1
ATOM 739 O O . PRO A 1 99 ? -23.166 21.808 -28.430 1.00 70.38 99 PRO A O 1
ATOM 742 N N . MET A 1 100 ? -24.135 20.826 -30.196 1.00 63.16 100 MET A N 1
ATOM 743 C CA . MET A 1 100 ? -23.181 21.346 -31.185 1.00 63.16 100 MET A CA 1
ATOM 744 C C . MET A 1 100 ? -23.247 22.865 -31.418 1.00 63.16 100 MET A C 1
ATOM 746 O O . MET A 1 100 ? -22.262 23.433 -31.883 1.00 63.16 100 MET A O 1
ATOM 750 N N . GLU A 1 101 ? -24.370 23.524 -31.116 1.00 61.34 101 GLU A N 1
ATOM 751 C CA . GLU A 1 101 ? -24.526 24.979 -31.293 1.00 61.34 101 GLU A CA 1
ATOM 752 C C . GLU A 1 101 ? -24.291 25.759 -29.994 1.00 61.34 101 GLU A C 1
ATOM 754 O O . GLU A 1 101 ? -23.936 26.932 -30.054 1.00 61.34 101 GLU A O 1
ATOM 759 N N . ASN A 1 102 ? -24.431 25.109 -28.832 1.00 49.38 102 ASN A N 1
ATOM 760 C CA . ASN A 1 102 ? -24.392 25.765 -27.522 1.00 49.38 102 ASN A CA 1
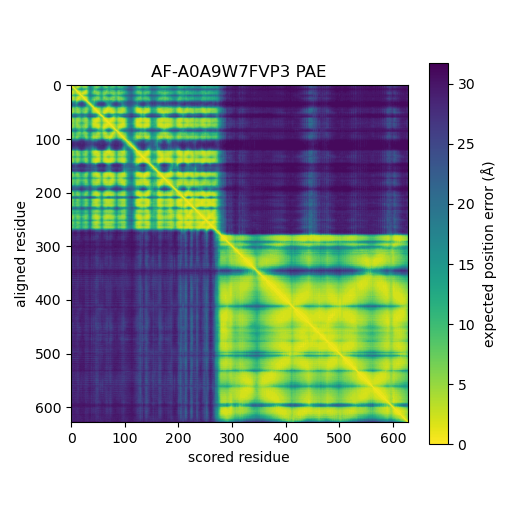ATOM 761 C C . ASN A 1 102 ? -23.070 25.557 -26.747 1.00 49.38 102 ASN A C 1
ATOM 763 O O . ASN A 1 102 ? -23.007 25.771 -25.537 1.00 49.38 102 ASN A O 1
ATOM 767 N N . CYS A 1 103 ? -21.995 25.135 -27.426 1.00 49.00 103 CYS A N 1
ATOM 768 C CA . CYS A 1 103 ? -20.636 25.122 -26.871 1.00 49.00 103 CYS A CA 1
ATOM 769 C C . CYS A 1 103 ? -19.975 26.499 -27.034 1.00 49.00 103 CYS A C 1
ATOM 771 O O . CYS A 1 103 ? -19.141 26.692 -27.918 1.00 49.00 103 CYS A O 1
ATOM 773 N N . SER A 1 104 ? -20.329 27.463 -26.187 1.00 40.84 104 SER A N 1
ATOM 774 C CA . SER A 1 104 ? -19.602 28.733 -26.088 1.00 40.84 104 SER A CA 1
ATOM 775 C C . SER A 1 104 ? -19.355 29.103 -24.629 1.00 40.84 104 SER A C 1
ATOM 777 O O . SER A 1 104 ? -20.217 29.669 -23.962 1.00 40.84 104 SER A O 1
ATOM 779 N N . GLY A 1 105 ? -18.154 28.785 -24.155 1.00 38.12 105 GLY A N 1
ATOM 780 C CA . GLY A 1 105 ? -17.505 29.467 -23.043 1.00 38.12 105 GLY A CA 1
ATOM 781 C C . GLY A 1 105 ? -16.134 29.913 -23.538 1.00 38.12 105 GLY A C 1
ATOM 782 O O . GLY A 1 105 ? -15.352 29.050 -23.916 1.00 38.12 105 GLY A O 1
ATOM 783 N N . ASP A 1 106 ? -15.942 31.233 -23.608 1.00 37.00 106 ASP A N 1
ATOM 784 C CA . ASP A 1 106 ? -14.710 31.993 -23.867 1.00 37.00 106 ASP A CA 1
ATOM 785 C C . ASP A 1 106 ? -13.709 31.438 -24.890 1.00 37.00 106 ASP A C 1
ATOM 787 O O . ASP A 1 106 ? -12.927 30.546 -24.595 1.00 37.00 106 ASP A O 1
ATOM 791 N N . ASP A 1 107 ? -13.682 32.065 -26.069 1.00 35.38 107 ASP A N 1
ATOM 792 C CA . ASP A 1 107 ? -12.434 32.454 -26.736 1.00 35.38 107 ASP A CA 1
ATOM 793 C C . ASP A 1 107 ? -12.770 33.539 -27.772 1.00 35.38 107 ASP A C 1
ATOM 795 O O . ASP A 1 107 ? -13.301 33.284 -28.858 1.00 35.38 107 ASP A O 1
ATOM 799 N N . SER A 1 108 ? -12.510 34.788 -27.394 1.00 36.59 108 SER A N 1
ATOM 800 C CA . SER A 1 108 ? -12.312 35.880 -28.336 1.00 36.59 108 SER A CA 1
ATOM 801 C C . SER A 1 108 ? -10.967 35.660 -29.016 1.00 36.59 108 SER A C 1
ATOM 803 O O . SER A 1 108 ? -9.947 35.911 -28.388 1.00 36.59 108 SER A O 1
ATOM 805 N N . ASP A 1 109 ? -10.960 35.194 -30.261 1.00 33.50 109 ASP A N 1
ATOM 806 C CA . ASP A 1 109 ? -9.925 35.569 -31.223 1.00 33.50 109 ASP A CA 1
ATOM 807 C C . ASP A 1 109 ? -10.350 35.244 -32.659 1.00 33.50 109 ASP A C 1
ATOM 809 O O . ASP A 1 109 ? -11.124 34.326 -32.939 1.00 33.50 109 ASP A O 1
ATOM 813 N N . ASP A 1 110 ? -9.869 36.113 -33.539 1.00 38.41 110 ASP A N 1
ATOM 814 C CA . ASP A 1 110 ? -10.191 36.300 -34.945 1.00 38.41 110 ASP A CA 1
ATOM 815 C C . ASP A 1 110 ? -10.328 35.026 -35.791 1.00 38.41 110 ASP A C 1
ATOM 817 O O . ASP A 1 110 ? -9.419 34.206 -35.873 1.00 38.41 110 ASP A O 1
ATOM 821 N N . ASP A 1 111 ? -11.398 34.975 -36.591 1.00 32.12 111 ASP A N 1
ATOM 822 C CA . ASP A 1 111 ? -11.233 34.594 -37.995 1.00 32.12 111 ASP A CA 1
ATOM 823 C C . ASP A 1 111 ? -12.312 35.246 -38.872 1.00 32.12 111 ASP A C 1
ATOM 825 O O . ASP A 1 111 ? -13.459 34.800 -38.998 1.00 32.12 111 ASP A O 1
ATOM 829 N N . ARG A 1 112 ? -11.925 36.365 -39.495 1.00 34.78 112 ARG A N 1
ATOM 830 C CA . ARG A 1 112 ? -12.634 36.968 -40.627 1.00 34.78 112 ARG A CA 1
ATOM 831 C C . ARG A 1 112 ? -12.362 36.122 -41.871 1.00 34.78 112 ARG A C 1
ATOM 833 O O . ARG A 1 112 ? -11.484 36.436 -42.665 1.00 34.78 112 ARG A O 1
ATOM 840 N N . GLY A 1 113 ? -13.162 35.080 -42.059 1.00 29.66 113 GLY A N 1
ATOM 841 C CA . GLY A 1 113 ? -13.232 34.310 -43.298 1.00 29.66 113 GLY A CA 1
ATOM 842 C C . GLY A 1 113 ? -14.686 34.091 -43.689 1.00 29.66 113 GLY A C 1
ATOM 843 O O . GLY A 1 113 ? -15.358 33.227 -43.136 1.00 29.66 113 GLY A O 1
ATOM 844 N N . GLY A 1 114 ? -15.196 34.902 -44.616 1.00 34.81 114 GLY A N 1
ATOM 845 C CA . GLY A 1 114 ? -16.514 34.702 -45.211 1.00 34.81 114 GLY A CA 1
ATOM 846 C C . GLY A 1 114 ? -16.551 33.393 -45.998 1.00 34.81 114 GLY A C 1
ATOM 847 O O . GLY A 1 114 ? -15.931 33.286 -47.050 1.00 34.81 114 GLY A O 1
ATOM 848 N N . GLY A 1 115 ? -17.290 32.416 -45.479 1.00 27.23 115 GLY A N 1
ATOM 849 C CA . GLY A 1 115 ? -17.581 31.141 -46.123 1.00 27.23 115 GLY A CA 1
ATOM 850 C C . GLY A 1 115 ? -18.794 30.507 -45.449 1.00 27.23 115 GLY A C 1
ATOM 851 O O . GLY A 1 115 ? -18.694 30.016 -44.334 1.00 27.23 115 GLY A O 1
ATOM 852 N N . ASP A 1 116 ? -19.942 30.635 -46.108 1.00 29.58 116 ASP A N 1
ATOM 853 C CA . ASP A 1 116 ? -21.196 29.892 -45.925 1.00 29.58 116 ASP A CA 1
ATOM 854 C C . ASP A 1 116 ? -21.601 29.491 -44.482 1.00 29.58 116 ASP A C 1
ATOM 856 O O . ASP A 1 116 ? -21.348 28.386 -44.005 1.00 29.58 116 ASP A O 1
ATOM 860 N N . ARG A 1 117 ? -22.332 30.375 -43.783 1.00 33.97 117 ARG A N 1
ATOM 861 C CA . ARG A 1 117 ? -23.116 30.026 -42.576 1.00 33.97 117 ARG A CA 1
ATOM 862 C C . ARG A 1 117 ? -24.395 29.265 -42.966 1.00 33.97 117 ARG A C 1
ATOM 864 O O . ARG A 1 117 ? -25.502 29.694 -42.644 1.00 33.97 117 ARG A O 1
ATOM 871 N N . GLY A 1 118 ? -24.250 28.157 -43.684 1.00 34.44 118 GLY A N 1
ATOM 872 C CA . GLY A 1 118 ? -25.355 27.403 -44.267 1.00 34.44 118 GLY A CA 1
ATOM 873 C C . GLY A 1 118 ? -25.170 25.900 -44.094 1.00 34.44 118 GLY A C 1
ATOM 874 O O . GLY A 1 118 ? -24.305 25.311 -44.724 1.00 34.44 118 GLY A O 1
ATOM 875 N N . ARG A 1 119 ? -26.045 25.283 -43.283 1.00 37.62 119 ARG A N 1
ATOM 876 C CA . ARG A 1 119 ? -26.183 23.829 -43.029 1.00 37.62 119 ARG A CA 1
ATOM 877 C C . ARG A 1 119 ? -25.058 23.201 -42.192 1.00 37.62 119 ARG A C 1
ATOM 879 O O . ARG A 1 119 ? -24.253 22.420 -42.685 1.00 37.62 119 ARG A O 1
ATOM 886 N N . GLY A 1 120 ? -25.057 23.495 -40.889 1.00 44.09 120 GLY A N 1
ATOM 887 C CA . GLY A 1 120 ? -24.331 22.678 -39.911 1.00 44.09 120 GLY A CA 1
ATOM 888 C C . GLY A 1 120 ? -24.778 21.215 -40.003 1.00 44.09 120 GLY A C 1
ATOM 889 O O . GLY A 1 120 ? -25.972 20.951 -40.148 1.00 44.09 120 GLY A O 1
ATOM 890 N N . ASN A 1 121 ? -23.815 20.295 -39.983 1.00 46.50 121 ASN A N 1
ATOM 891 C CA . ASN A 1 121 ? -24.029 18.855 -40.102 1.00 46.50 121 ASN A CA 1
ATOM 892 C C . ASN A 1 121 ? -25.063 18.392 -39.060 1.00 46.50 121 ASN A C 1
ATOM 894 O O . ASN A 1 121 ? -24.859 18.559 -37.857 1.00 46.50 121 ASN A O 1
ATOM 898 N N . VAL A 1 122 ? -26.205 17.895 -39.532 1.00 61.47 122 VAL A N 1
ATOM 899 C CA . VAL A 1 122 ? -27.338 17.481 -38.697 1.00 61.47 122 VAL A CA 1
ATOM 900 C C . VAL A 1 122 ? -27.127 16.016 -38.343 1.00 61.47 122 VAL A C 1
ATOM 902 O O . VAL A 1 122 ? -27.670 15.125 -38.991 1.00 61.47 122 VAL A O 1
ATOM 905 N N . ASP A 1 123 ? -26.229 15.767 -37.394 1.00 75.00 123 ASP A N 1
ATOM 906 C CA . ASP A 1 123 ? -25.918 14.405 -36.989 1.00 75.00 123 ASP A CA 1
ATOM 907 C C . ASP A 1 123 ? -26.918 13.910 -35.922 1.00 75.00 123 ASP A C 1
ATOM 909 O O . ASP A 1 123 ? -27.034 14.542 -34.866 1.00 75.00 123 ASP A O 1
ATOM 913 N N . PRO A 1 124 ? -27.627 12.786 -36.156 1.00 79.31 124 PRO A N 1
ATOM 914 C CA . PRO A 1 124 ? -28.617 12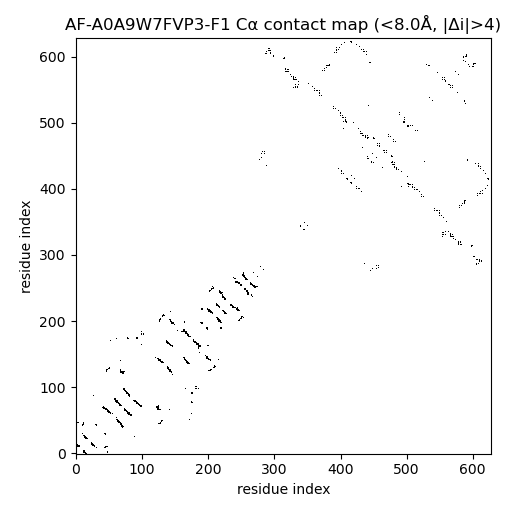.246 -35.224 1.00 79.31 124 PRO A CA 1
ATOM 915 C C . PRO A 1 124 ? -28.006 11.813 -33.887 1.00 79.31 124 PRO A C 1
ATOM 917 O O . PRO A 1 124 ? -26.878 11.309 -33.837 1.00 79.31 124 PRO A O 1
ATOM 920 N N . VAL A 1 125 ? -28.789 11.931 -32.809 1.00 85.00 125 VAL A N 1
ATOM 921 C CA . VAL A 1 125 ? -28.447 11.381 -31.486 1.00 85.00 125 VAL A CA 1
ATOM 922 C C . VAL A 1 125 ? -28.730 9.877 -31.463 1.00 85.00 125 VAL A C 1
ATOM 924 O O . VAL A 1 125 ? -29.868 9.444 -31.312 1.00 85.00 125 VAL A O 1
ATOM 927 N N . LEU A 1 126 ? -27.702 9.053 -31.612 1.00 85.62 126 LEU A N 1
ATOM 928 C CA . LEU A 1 126 ? -27.839 7.602 -31.768 1.00 85.62 126 LEU A CA 1
ATOM 929 C C . LEU A 1 126 ? -27.983 6.844 -30.445 1.00 85.62 126 LEU A C 1
ATOM 931 O O . LEU A 1 126 ? -28.574 5.770 -30.413 1.00 85.62 126 LEU A O 1
ATOM 935 N N . ALA A 1 127 ? -27.413 7.371 -29.365 1.00 88.38 127 ALA A N 1
ATOM 936 C CA . ALA A 1 127 ? -27.412 6.708 -28.069 1.00 88.38 127 ALA A CA 1
ATOM 937 C C . ALA A 1 127 ? -27.411 7.728 -26.945 1.00 88.38 127 ALA A C 1
ATOM 939 O O . ALA A 1 127 ? -26.773 8.775 -27.054 1.00 88.38 127 ALA A O 1
ATOM 940 N N . MET A 1 128 ? -28.068 7.400 -25.840 1.00 89.19 128 MET A N 1
ATOM 941 C CA . MET A 1 128 ? -28.056 8.229 -24.646 1.00 89.19 128 MET A CA 1
ATOM 942 C C . MET A 1 128 ? -28.044 7.376 -23.391 1.00 89.19 128 MET A C 1
ATOM 944 O O . MET A 1 128 ? -28.503 6.235 -23.388 1.00 89.19 128 MET A O 1
ATOM 948 N N . ASP A 1 129 ? -27.521 7.961 -22.323 1.00 90.31 129 ASP A N 1
ATOM 949 C CA . ASP A 1 129 ? -27.706 7.465 -20.970 1.00 90.31 129 ASP A CA 1
ATOM 950 C C . ASP A 1 129 ? -27.671 8.643 -20.000 1.00 90.31 129 ASP A C 1
ATOM 952 O O . ASP A 1 129 ? -26.991 9.646 -20.244 1.00 90.31 129 ASP A O 1
ATOM 956 N N . LEU A 1 130 ? -28.408 8.531 -18.901 1.00 89.00 130 LEU A N 1
ATOM 957 C CA . LEU A 1 130 ? -28.537 9.606 -17.924 1.00 89.00 130 LEU A CA 1
ATOM 958 C C . LEU A 1 130 ? -28.384 9.104 -16.494 1.00 89.00 130 LEU A C 1
ATOM 960 O O . LEU A 1 130 ? -28.615 7.935 -16.188 1.00 89.00 130 LEU A O 1
ATOM 964 N N . GLY A 1 131 ? -27.949 9.996 -15.611 1.00 86.88 131 GLY A N 1
ATOM 965 C CA . GLY A 1 131 ? -27.665 9.639 -14.234 1.00 86.88 131 GLY A CA 1
ATOM 966 C C . GLY A 1 131 ? -27.449 10.845 -13.337 1.00 86.88 131 GLY A C 1
ATOM 967 O O . GLY A 1 131 ? -27.037 11.922 -13.767 1.00 86.88 131 GLY A O 1
ATOM 968 N N . TRP A 1 132 ? -27.719 10.634 -12.054 1.00 82.62 132 TRP A N 1
ATOM 969 C CA . TRP A 1 132 ? -27.556 11.649 -11.023 1.00 82.62 132 TRP A CA 1
ATOM 970 C C . TRP A 1 132 ? -26.111 11.704 -10.534 1.00 82.62 132 TRP A C 1
ATOM 972 O O . TRP A 1 132 ? -25.544 10.693 -10.105 1.00 82.62 132 TRP A O 1
ATOM 982 N N . GLY A 1 133 ? -25.526 12.899 -10.568 1.00 74.75 133 GLY A N 1
ATOM 983 C CA . GLY A 1 133 ? -24.256 13.183 -9.916 1.00 74.75 133 GLY A CA 1
ATOM 984 C C . GLY A 1 133 ? -24.367 13.191 -8.390 1.00 74.75 133 GLY A C 1
ATOM 985 O O . GLY A 1 133 ? -25.452 13.342 -7.828 1.00 74.75 133 GLY A O 1
ATOM 986 N N . ARG A 1 134 ? -23.226 13.056 -7.699 1.00 72.62 134 ARG A N 1
ATOM 987 C CA . ARG A 1 134 ? -23.152 13.206 -6.229 1.00 72.62 134 ARG A CA 1
ATOM 988 C C . ARG A 1 134 ? -23.513 14.618 -5.757 1.00 72.62 134 ARG A C 1
ATOM 990 O O . ARG A 1 134 ? -23.912 14.800 -4.618 1.00 72.62 134 ARG A O 1
ATOM 997 N N . ASP A 1 135 ? -23.378 15.591 -6.647 1.00 74.62 135 ASP A N 1
ATOM 998 C CA . ASP A 1 135 ? -23.750 16.994 -6.492 1.00 74.62 135 ASP A CA 1
ATOM 999 C C . ASP A 1 135 ? -25.247 17.264 -6.719 1.00 74.62 135 ASP A C 1
ATOM 1001 O O . ASP A 1 135 ? -25.667 18.416 -6.701 1.00 74.62 135 ASP A O 1
ATOM 1005 N N . GLY A 1 136 ? -26.056 16.225 -6.951 1.00 76.81 136 GLY A N 1
ATOM 1006 C CA . GLY A 1 136 ? -27.503 16.355 -7.138 1.00 76.81 136 GLY A CA 1
ATOM 1007 C C . GLY A 1 136 ? -27.922 16.868 -8.517 1.00 76.81 136 GLY A C 1
ATOM 1008 O O . GLY A 1 136 ? -29.114 16.984 -8.772 1.00 76.81 136 GLY A O 1
ATOM 1009 N N . LYS A 1 137 ? -26.977 17.132 -9.425 1.00 84.75 137 LYS A N 1
ATOM 1010 C CA . LYS A 1 137 ? -27.266 17.529 -10.810 1.00 84.75 137 LYS A CA 1
ATOM 1011 C C . LYS A 1 137 ? -27.539 16.315 -11.691 1.00 84.75 137 LYS A C 1
ATOM 1013 O O . LYS A 1 137 ? -26.917 15.259 -11.517 1.00 84.75 137 LYS A O 1
ATOM 1018 N N . LEU A 1 138 ? -28.437 16.475 -12.659 1.00 87.19 138 LEU A N 1
ATOM 1019 C CA . LEU A 1 138 ? -28.700 15.462 -13.671 1.00 87.19 138 LEU A CA 1
ATOM 1020 C C . LEU A 1 138 ? -27.676 15.613 -14.796 1.00 87.19 138 LEU A C 1
ATOM 1022 O O . LEU A 1 138 ? -27.481 16.703 -15.336 1.00 87.19 138 LEU A O 1
ATOM 1026 N N . ARG A 1 139 ? -27.012 14.513 -15.148 1.00 88.19 139 ARG A N 1
ATOM 1027 C CA . ARG A 1 139 ? -26.075 14.465 -16.269 1.00 88.19 139 ARG A CA 1
ATOM 1028 C C . ARG A 1 139 ? -26.574 13.504 -17.327 1.00 88.19 139 ARG A C 1
ATOM 1030 O O . ARG A 1 139 ? -27.051 12.417 -17.006 1.00 88.19 139 ARG A O 1
ATOM 1037 N N . VAL A 1 140 ? -26.409 13.903 -18.580 1.00 89.19 140 VAL A N 1
ATOM 1038 C CA . VAL A 1 140 ? -26.776 13.107 -19.751 1.00 89.19 140 VAL A CA 1
ATOM 1039 C C . VAL A 1 140 ? -25.564 13.004 -20.655 1.00 89.19 140 VAL A C 1
ATOM 1041 O O . VAL A 1 140 ? -24.928 14.009 -20.970 1.00 89.19 140 VAL A O 1
ATOM 1044 N N . VAL A 1 141 ? -25.241 11.791 -21.085 1.00 89.62 141 VAL A N 1
ATOM 1045 C CA . VAL A 1 141 ? -24.249 11.568 -22.136 1.00 89.62 141 VAL A CA 1
ATOM 1046 C C . VAL A 1 141 ? -24.986 11.151 -23.390 1.00 89.62 141 VAL A C 1
ATOM 1048 O O . VAL A 1 141 ? -25.778 10.213 -23.360 1.00 89.62 141 VAL A O 1
ATOM 1051 N N . CYS A 1 142 ? -24.712 11.841 -24.488 1.00 88.06 142 CYS A N 1
ATOM 1052 C CA . CYS A 1 142 ? -25.305 11.586 -25.791 1.00 88.06 142 CYS A CA 1
ATOM 1053 C C . CYS A 1 142 ? -24.216 11.220 -26.802 1.00 88.06 142 CYS A C 1
ATOM 1055 O O . CYS A 1 142 ? -23.150 11.829 -26.842 1.00 88.06 142 CYS A O 1
ATOM 1057 N N . GLY A 1 143 ? -24.467 10.188 -27.596 1.00 88.06 143 GLY A N 1
ATOM 1058 C CA . GLY A 1 143 ? -23.652 9.767 -28.725 1.00 88.06 143 GLY A CA 1
ATOM 1059 C C . GLY A 1 143 ? -24.298 10.223 -30.025 1.00 88.06 143 GLY A C 1
ATOM 1060 O O . GLY A 1 143 ? -25.494 10.027 -30.216 1.00 88.06 143 GLY A O 1
ATOM 1061 N N . PHE A 1 144 ? -23.510 10.809 -30.916 1.00 83.88 144 PHE A N 1
ATOM 1062 C CA . PHE A 1 144 ? -23.964 11.310 -32.210 1.00 83.88 144 PHE A CA 1
ATOM 1063 C C . PHE A 1 144 ? -23.399 10.460 -33.349 1.00 83.88 144 PHE A C 1
ATOM 1065 O O . PHE A 1 144 ? -22.328 9.847 -33.223 1.00 83.88 144 PHE A O 1
ATOM 1072 N N . ALA A 1 145 ? -24.096 10.463 -34.485 1.00 78.56 145 ALA A N 1
ATOM 1073 C CA . ALA A 1 145 ? -23.454 10.192 -35.766 1.00 78.56 145 ALA A CA 1
ATOM 1074 C C . ALA A 1 145 ? -22.468 11.328 -36.110 1.00 78.56 145 ALA A C 1
ATOM 1076 O O . ALA A 1 145 ? -22.372 12.327 -35.402 1.00 78.56 145 ALA A O 1
ATOM 1077 N N . GLY A 1 146 ? -21.680 11.176 -37.164 1.00 67.12 146 GLY A N 1
ATOM 1078 C CA . GLY A 1 146 ? -20.695 12.187 -37.517 1.00 67.12 146 GLY A CA 1
ATOM 1079 C C . GLY A 1 146 ? -20.048 11.955 -38.870 1.00 67.12 146 GLY A C 1
ATOM 1080 O O . GLY A 1 146 ? -19.608 10.846 -39.187 1.00 67.12 146 GLY A O 1
ATOM 1081 N N . ASP A 1 147 ? -19.899 13.040 -39.627 1.00 55.03 147 ASP A N 1
ATOM 1082 C CA . ASP A 1 147 ? -19.025 13.133 -40.795 1.00 55.03 147 ASP A CA 1
ATOM 1083 C C . ASP A 1 147 ? -17.940 14.190 -40.528 1.00 55.03 147 ASP A C 1
ATOM 1085 O O . ASP A 1 147 ? -18.242 15.372 -40.406 1.00 55.03 147 ASP A O 1
ATOM 1089 N N . GLN A 1 148 ? -16.660 13.792 -40.440 1.00 52.88 148 GLN A N 1
ATOM 1090 C CA . GLN A 1 148 ? -15.537 14.748 -40.494 1.00 52.88 148 GLN A CA 1
ATOM 1091 C C . GLN A 1 148 ? -14.293 14.224 -41.237 1.00 52.88 148 GLN A C 1
ATOM 1093 O O . GLN A 1 148 ? -13.910 13.045 -41.173 1.00 52.88 148 GLN A O 1
ATOM 1098 N N . GLU A 1 149 ? -13.639 15.159 -41.939 1.00 42.91 149 GLU A N 1
ATOM 1099 C CA . GLU A 1 149 ? -12.467 14.983 -42.806 1.00 42.91 149 GLU A CA 1
ATOM 1100 C C . GLU A 1 149 ? -11.195 14.535 -42.060 1.00 42.91 149 GLU A C 1
ATOM 1102 O O . GLU A 1 149 ? -11.141 14.490 -40.832 1.00 42.91 149 GLU A O 1
ATOM 1107 N N . GLY A 1 150 ? -10.205 14.010 -42.803 1.00 39.94 150 GLY A N 1
ATOM 1108 C CA . GLY A 1 150 ? -8.932 13.446 -42.295 1.00 39.94 150 GLY A CA 1
ATOM 1109 C C . GLY A 1 150 ? -8.269 14.340 -41.239 1.00 39.94 150 GLY A C 1
ATOM 1110 O O . GLY A 1 150 ? -8.363 15.551 -41.317 1.00 39.94 150 GLY A O 1
ATOM 1111 N N . VAL A 1 151 ? -7.567 13.840 -40.224 1.00 35.19 151 VAL A N 1
ATOM 1112 C CA . VAL A 1 151 ? -6.272 13.137 -40.296 1.00 35.19 151 VAL A CA 1
ATOM 1113 C C . VAL A 1 151 ? -5.922 12.636 -38.871 1.00 35.19 151 VAL A C 1
ATOM 1115 O O . VAL A 1 151 ? -6.583 12.998 -37.901 1.00 35.19 151 VAL A O 1
ATOM 1118 N N . GLY A 1 152 ? -4.937 11.734 -38.777 1.00 40.88 152 GLY A N 1
ATOM 1119 C CA . GLY A 1 152 ? -4.545 10.936 -37.613 1.00 40.88 152 GLY A CA 1
ATOM 1120 C C . GLY A 1 152 ? -4.319 11.658 -36.282 1.00 40.88 152 GLY A C 1
ATOM 1121 O O . GLY A 1 152 ? -3.956 12.823 -36.245 1.00 40.88 152 GLY A O 1
ATOM 1122 N N . GLU A 1 153 ? -4.545 10.868 -35.225 1.00 46.41 153 GLU A N 1
ATOM 1123 C CA . GLU A 1 153 ? -4.322 11.122 -33.794 1.00 46.41 153 GLU A CA 1
ATOM 1124 C C . GLU A 1 153 ? -4.697 12.527 -33.302 1.00 46.41 153 GLU A C 1
ATOM 1126 O O . GLU A 1 153 ? -4.032 13.517 -33.578 1.00 46.41 153 GLU A O 1
ATOM 1131 N N . ILE A 1 154 ? -5.783 12.578 -32.523 1.00 46.19 154 ILE A N 1
ATOM 1132 C CA . ILE A 1 154 ? -6.372 13.773 -31.903 1.00 46.19 154 ILE A CA 1
ATOM 1133 C C . ILE A 1 154 ? -5.265 14.676 -31.320 1.00 46.19 154 ILE A C 1
ATOM 1135 O O . ILE A 1 154 ? -4.759 14.421 -30.229 1.00 46.19 154 ILE A O 1
ATOM 1139 N N . ARG A 1 155 ? -4.880 15.736 -32.046 1.00 42.31 155 ARG A N 1
ATOM 1140 C CA . ARG A 1 155 ? -4.001 16.797 -31.532 1.00 42.31 155 ARG A CA 1
ATOM 1141 C C . ARG A 1 155 ? -4.799 17.698 -30.588 1.00 42.31 155 ARG A C 1
ATOM 1143 O O . ARG A 1 155 ? -5.926 18.079 -30.898 1.00 42.31 155 ARG A O 1
ATOM 1150 N N . GLU A 1 156 ? -4.177 18.065 -29.467 1.00 45.00 156 GLU A N 1
ATOM 1151 C CA . GLU A 1 156 ? -4.782 18.748 -28.306 1.00 45.00 156 GLU A CA 1
ATOM 1152 C C . GLU A 1 156 ? -5.539 20.048 -28.632 1.00 45.00 156 GLU A C 1
ATOM 1154 O O . GLU A 1 156 ? -6.457 20.413 -27.906 1.00 45.00 156 GLU A O 1
ATOM 1159 N N . ARG A 1 157 ? -5.210 20.715 -29.744 1.00 39.94 157 ARG A N 1
ATOM 1160 C CA . ARG A 1 157 ? -5.718 22.052 -30.089 1.00 39.94 157 ARG A CA 1
ATOM 1161 C C . ARG A 1 157 ? -7.062 22.075 -30.842 1.00 39.94 157 ARG A C 1
ATOM 1163 O O . ARG A 1 157 ? -7.654 23.137 -30.947 1.00 39.94 157 ARG A O 1
ATOM 1170 N N . ASN A 1 158 ? -7.557 20.935 -31.348 1.00 43.06 158 ASN A N 1
ATOM 1171 C CA . ASN A 1 158 ? -8.716 20.885 -32.268 1.00 43.06 158 ASN A CA 1
ATOM 1172 C C . ASN A 1 158 ? -9.984 20.201 -31.702 1.00 43.06 158 ASN A C 1
ATOM 1174 O O . ASN A 1 158 ? -10.908 19.876 -32.461 1.00 43.06 158 ASN A O 1
ATOM 1178 N N . ASN A 1 159 ? -10.058 19.963 -30.388 1.00 50.16 159 ASN A N 1
ATOM 1179 C CA . ASN A 1 159 ? -11.334 19.649 -29.733 1.00 50.16 159 ASN A CA 1
ATOM 1180 C C . ASN A 1 159 ? -12.042 20.967 -29.409 1.00 50.16 159 ASN A C 1
ATOM 1182 O O . ASN A 1 159 ? -11.508 21.767 -28.652 1.00 50.16 159 ASN A O 1
ATOM 1186 N N . GLY A 1 160 ? -13.219 21.204 -29.984 1.00 46.06 160 GLY A N 1
ATOM 1187 C CA . GLY A 1 160 ? -13.955 22.450 -29.743 1.00 46.06 160 GLY A CA 1
ATOM 1188 C C . GLY A 1 160 ? -15.101 22.719 -30.715 1.00 46.06 160 GLY A C 1
ATOM 1189 O O . GLY A 1 160 ? -16.048 23.395 -30.346 1.00 46.06 160 GLY A O 1
ATOM 1190 N N . ARG A 1 161 ? -15.083 22.146 -31.928 1.00 49.69 161 ARG A N 1
ATOM 1191 C CA . ARG A 1 161 ? -16.237 22.159 -32.848 1.00 49.69 161 ARG A CA 1
ATOM 1192 C C . ARG A 1 161 ? -16.407 20.784 -33.514 1.00 49.69 161 ARG A C 1
ATOM 1194 O O . ARG A 1 161 ? -15.459 20.276 -34.120 1.00 49.69 161 ARG A O 1
ATOM 1201 N N . GLY A 1 162 ? -17.585 20.172 -33.338 1.00 58.16 162 GLY A N 1
ATOM 1202 C CA . GLY A 1 162 ? -17.996 18.884 -33.932 1.00 58.16 162 GLY A CA 1
ATOM 1203 C C . GLY A 1 162 ? -17.479 17.622 -33.221 1.00 58.16 162 GLY A C 1
ATOM 1204 O O . GLY A 1 162 ? -16.588 16.950 -33.737 1.00 58.16 162 GLY A O 1
ATOM 1205 N N . GLY A 1 163 ? -18.003 17.305 -32.031 1.00 66.56 163 GLY A N 1
ATOM 1206 C CA . GLY A 1 163 ? -17.737 16.043 -31.316 1.00 66.56 163 GLY A CA 1
ATOM 1207 C C . GLY A 1 163 ? -18.813 14.982 -31.579 1.00 66.56 163 GLY A C 1
ATOM 1208 O O . GLY A 1 163 ? -19.941 15.326 -31.902 1.00 66.56 163 GLY A O 1
ATOM 1209 N N . THR A 1 164 ? -18.481 13.699 -31.409 1.00 75.62 164 THR A N 1
ATOM 1210 C CA . THR A 1 164 ? -19.436 12.575 -31.551 1.00 75.62 164 THR A CA 1
ATOM 1211 C C . THR A 1 164 ? -20.011 12.118 -30.205 1.00 75.62 164 THR A C 1
ATOM 1213 O O . THR A 1 164 ? -20.809 11.189 -30.165 1.00 75.62 164 THR A O 1
ATOM 1216 N N . VAL A 1 165 ? -19.564 12.705 -29.090 1.00 82.56 165 VAL A N 1
ATOM 1217 C CA . VAL A 1 165 ? -20.102 12.475 -27.741 1.00 82.56 165 VAL A CA 1
ATOM 1218 C C . VAL A 1 165 ? -20.328 13.827 -27.076 1.00 82.56 165 VAL A C 1
ATOM 1220 O O . VAL A 1 165 ? -19.379 14.599 -26.959 1.00 82.56 165 VAL A O 1
ATOM 1223 N N . GLY A 1 166 ? -21.548 14.105 -26.632 1.00 82.38 166 GLY A N 1
ATOM 1224 C CA . GLY A 1 166 ? -21.893 15.289 -25.852 1.00 82.38 166 GLY A CA 1
ATOM 1225 C C . GLY A 1 166 ? -22.143 14.939 -24.394 1.00 82.38 166 GLY A C 1
ATOM 1226 O O . GLY A 1 166 ? -22.796 13.942 -24.084 1.00 82.38 166 GLY A O 1
ATOM 1227 N N . VAL A 1 167 ? -21.616 15.765 -23.496 1.00 85.44 167 VAL A N 1
ATOM 1228 C CA . VAL A 1 167 ? -21.864 15.670 -22.058 1.00 85.44 167 VAL A CA 1
ATOM 1229 C C . VAL A 1 167 ? -22.691 16.869 -21.632 1.00 85.44 167 VAL A C 1
ATOM 1231 O O . VAL A 1 167 ? -22.219 18.002 -21.703 1.00 85.44 167 VAL A O 1
ATOM 1234 N N . LEU A 1 168 ? -23.912 16.615 -21.178 1.00 86.25 168 LEU A N 1
ATOM 1235 C CA . LEU A 1 168 ? -24.867 17.627 -20.747 1.00 86.25 168 LEU A CA 1
ATOM 1236 C C . LEU A 1 168 ? -25.067 17.567 -19.238 1.00 86.25 168 LEU A C 1
ATOM 1238 O O . LEU A 1 168 ? -25.001 16.498 -18.626 1.00 86.25 168 LEU A O 1
ATOM 1242 N N . GLU A 1 169 ? -25.339 18.724 -18.654 1.00 86.88 169 GLU A N 1
ATOM 1243 C CA . GLU A 1 169 ? -25.651 18.880 -17.240 1.00 86.88 169 GLU A CA 1
ATOM 1244 C C . GLU A 1 169 ? -26.813 19.857 -17.083 1.00 86.88 169 GLU A C 1
ATOM 1246 O O . GLU A 1 169 ? -26.841 20.899 -17.740 1.00 86.88 169 GLU A O 1
ATOM 1251 N N . CYS A 1 170 ? -27.746 19.524 -16.198 1.00 86.75 170 CYS A N 1
ATOM 1252 C CA . CYS A 1 170 ? -28.822 20.411 -15.785 1.00 86.75 170 CYS A CA 1
ATOM 1253 C C . CYS A 1 170 ? -29.177 20.202 -14.310 1.00 86.75 170 CYS A C 1
ATOM 1255 O O . CYS A 1 170 ? -28.879 19.174 -13.692 1.00 86.75 170 CYS A O 1
ATOM 1257 N N . GLU A 1 171 ? -29.837 21.199 -13.742 1.00 86.56 171 GLU A N 1
ATOM 1258 C CA . GLU A 1 171 ? -30.477 21.127 -12.436 1.00 86.56 171 GLU A CA 1
ATOM 1259 C C . GLU A 1 171 ? -31.970 20.892 -12.651 1.00 86.56 171 GLU A C 1
ATOM 1261 O O . GLU A 1 171 ? -32.586 21.523 -13.504 1.00 86.56 171 GLU A O 1
ATOM 1266 N N . VAL A 1 172 ? -32.552 19.960 -11.903 1.00 80.50 172 VAL A N 1
ATOM 1267 C CA . VAL A 1 172 ? -33.981 19.643 -12.000 1.00 80.50 172 VAL A CA 1
ATOM 1268 C C . VAL A 1 172 ? -34.635 20.098 -10.704 1.00 80.50 172 VAL A C 1
ATOM 1270 O O . VAL A 1 172 ? -34.310 19.575 -9.637 1.00 80.50 172 VAL A O 1
ATOM 1273 N N . GLY A 1 173 ? -35.488 21.117 -10.798 1.00 71.94 173 GLY A N 1
ATOM 1274 C CA . GLY A 1 173 ? -36.311 21.613 -9.695 1.00 71.94 173 GLY A CA 1
ATOM 1275 C C . GLY A 1 173 ? -37.719 21.014 -9.719 1.00 71.94 173 GLY A C 1
ATOM 1276 O O . GLY A 1 173 ? -38.014 20.142 -10.534 1.00 71.94 173 GLY A O 1
ATOM 1277 N N . GLU A 1 174 ? -38.605 21.504 -8.846 1.00 70.94 174 GLU A N 1
ATOM 1278 C CA . GLU A 1 174 ? -40.027 21.129 -8.850 1.00 70.94 174 GLU A CA 1
ATOM 1279 C C . GLU A 1 174 ? -40.693 21.576 -10.159 1.00 70.94 174 GLU A C 1
ATOM 1281 O O . GLU A 1 174 ? -41.056 22.738 -10.330 1.00 70.94 174 GLU A O 1
ATOM 1286 N N . GLY A 1 175 ? -40.838 20.642 -11.100 1.00 69.81 175 GLY A N 1
ATOM 1287 C CA . GLY A 1 175 ? -41.547 20.875 -12.357 1.00 69.81 175 GLY A CA 1
ATOM 1288 C C . GLY A 1 175 ? -40.792 21.668 -13.430 1.00 69.81 175 GLY A C 1
ATOM 1289 O O . GLY A 1 175 ? -41.394 21.930 -14.465 1.00 69.81 175 GLY A O 1
ATOM 1290 N N . GLU A 1 176 ? -39.513 22.023 -13.249 1.00 81.38 176 GLU A N 1
ATOM 1291 C CA . GLU A 1 176 ? -38.724 22.719 -14.283 1.00 81.38 176 GLU A CA 1
ATOM 1292 C C . GLU A 1 176 ? -37.248 22.294 -14.358 1.00 81.38 176 GLU A C 1
ATOM 1294 O O . GLU A 1 176 ? -36.637 21.883 -13.365 1.00 81.38 176 GLU A O 1
ATOM 1299 N N . VAL A 1 177 ? -36.670 22.412 -15.558 1.00 82.31 177 VAL A N 1
ATOM 1300 C CA . VAL A 1 177 ? -35.237 22.222 -15.814 1.00 82.31 177 VAL A CA 1
ATOM 1301 C C . VAL A 1 177 ? -34.560 23.590 -15.766 1.00 82.31 177 VAL A C 1
ATOM 1303 O O . VAL A 1 177 ? -35.045 24.564 -16.331 1.00 82.31 177 VAL A O 1
ATOM 1306 N N . ARG A 1 178 ? -33.441 23.684 -15.048 1.00 84.31 178 ARG A N 1
ATOM 1307 C CA . ARG A 1 178 ? -32.647 24.906 -14.892 1.00 84.31 178 ARG A CA 1
ATOM 1308 C C . ARG A 1 178 ? -31.200 24.643 -15.280 1.00 84.31 178 ARG A C 1
ATOM 1310 O O . ARG A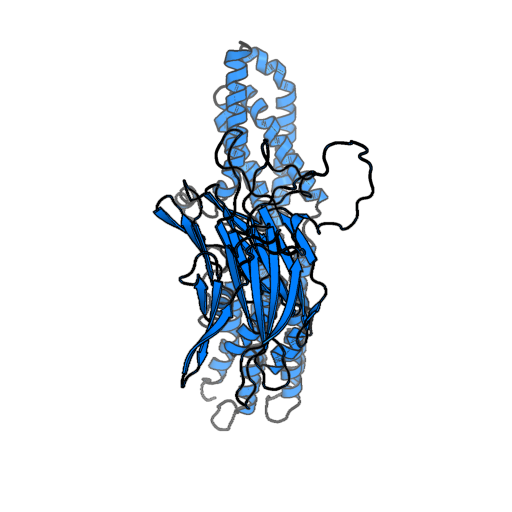 1 178 ? -30.691 23.531 -15.135 1.00 84.31 178 ARG A O 1
ATOM 1317 N N . ASN A 1 179 ? -30.502 25.696 -15.701 1.00 82.31 179 ASN A N 1
ATOM 1318 C CA . ASN A 1 179 ? -29.059 25.668 -15.961 1.00 82.31 179 ASN A CA 1
ATOM 1319 C C . ASN A 1 179 ? -28.624 24.564 -16.948 1.00 82.31 179 ASN A C 1
ATOM 1321 O O . ASN A 1 179 ? -27.525 24.019 -16.817 1.00 82.31 179 ASN A O 1
ATOM 1325 N N . LEU A 1 180 ? -29.478 24.228 -17.923 1.00 83.12 180 LEU A N 1
ATOM 1326 C CA . LEU A 1 180 ? -29.185 23.226 -18.942 1.00 83.12 180 LEU A CA 1
ATOM 1327 C C . LEU A 1 180 ? -28.039 23.702 -19.843 1.00 83.12 180 LEU A C 1
ATOM 1329 O O . LEU A 1 180 ? -28.143 24.706 -20.546 1.00 83.12 180 LEU A O 1
ATOM 1333 N N . ARG A 1 181 ? -26.924 22.968 -19.827 1.00 81.12 181 ARG A N 1
ATOM 1334 C CA . ARG A 1 181 ? -25.722 23.314 -20.594 1.00 81.12 181 ARG A CA 1
ATOM 1335 C C . ARG A 1 181 ? -24.978 22.090 -21.106 1.00 81.12 181 ARG A C 1
ATOM 1337 O O . ARG A 1 181 ? -25.015 21.015 -20.508 1.00 81.12 181 ARG A O 1
ATOM 1344 N N . CYS A 1 182 ? -24.230 22.285 -22.189 1.00 77.69 182 CYS A N 1
ATOM 1345 C CA . CYS A 1 182 ? -23.255 21.313 -22.668 1.00 77.69 182 CYS A CA 1
ATOM 1346 C C . CYS A 1 182 ? -21.902 21.567 -21.995 1.00 77.69 182 CYS A C 1
ATOM 1348 O O . CYS A 1 182 ? -21.309 22.626 -22.182 1.00 77.69 182 CYS A O 1
ATOM 1350 N N . LEU A 1 183 ? -21.413 20.601 -21.215 1.00 76.50 183 LEU A N 1
ATOM 1351 C CA . LEU A 1 183 ? -20.120 20.681 -20.534 1.00 76.50 183 LEU A CA 1
ATOM 1352 C C . LEU A 1 183 ? -18.951 20.421 -21.485 1.00 76.50 183 LEU A C 1
ATOM 1354 O O . LEU A 1 183 ? -17.936 21.106 -21.408 1.00 76.50 183 LEU A O 1
ATOM 1358 N N . ASP A 1 184 ? -19.070 19.418 -22.358 1.00 73.06 184 ASP A N 1
ATOM 1359 C CA . ASP A 1 184 ? -18.001 19.076 -23.297 1.00 73.06 184 ASP A CA 1
ATOM 1360 C C . ASP A 1 184 ? -18.536 18.336 -24.526 1.00 73.06 184 ASP A C 1
ATOM 1362 O O . ASP A 1 184 ? -19.538 17.620 -24.457 1.00 73.06 184 ASP A O 1
ATOM 1366 N N . MET A 1 185 ? -17.815 18.481 -25.638 1.00 76.25 185 MET A N 1
ATOM 1367 C CA . MET A 1 185 ? -18.034 17.734 -26.877 1.00 76.25 185 MET A CA 1
ATOM 1368 C C . MET A 1 185 ? -16.755 16.975 -27.232 1.00 76.25 185 MET A C 1
ATOM 1370 O O . MET A 1 185 ? -15.738 17.557 -27.619 1.00 76.25 185 MET A O 1
ATOM 1374 N N . ILE A 1 186 ? -16.806 15.651 -27.112 1.00 76.38 186 ILE A N 1
ATOM 1375 C CA . ILE A 1 186 ? -15.650 14.759 -27.209 1.00 76.38 186 ILE A CA 1
ATOM 1376 C C . ILE A 1 186 ? -15.633 14.068 -28.579 1.00 76.38 186 ILE A C 1
ATOM 1378 O O . ILE A 1 186 ? -16.648 13.575 -29.077 1.00 76.38 186 ILE A O 1
ATOM 1382 N N . LYS A 1 187 ? -14.450 14.009 -29.202 1.00 72.31 187 LYS A N 1
ATOM 1383 C CA . LYS A 1 187 ? -14.225 13.323 -30.484 1.00 72.31 187 LYS A CA 1
ATOM 1384 C C . LYS A 1 187 ? -13.839 11.855 -30.289 1.00 72.31 187 LYS A C 1
ATOM 1386 O O . LYS A 1 187 ? -12.995 11.528 -29.453 1.00 72.31 187 LYS A O 1
ATOM 1391 N N . THR A 1 188 ? -14.403 10.972 -31.114 1.00 68.00 188 THR A N 1
ATOM 1392 C CA . THR A 1 188 ? -13.974 9.566 -31.244 1.00 68.00 188 THR A CA 1
ATOM 1393 C C . THR A 1 188 ? -13.117 9.358 -32.504 1.00 68.00 188 THR A C 1
ATOM 1395 O O . THR A 1 188 ? -12.912 10.285 -33.289 1.00 68.00 188 THR A O 1
ATOM 1398 N N . CYS A 1 189 ? -12.498 8.180 -32.665 1.00 61.12 189 CYS A N 1
ATOM 1399 C CA . CYS A 1 189 ? -11.568 7.921 -33.775 1.00 61.12 189 CYS A CA 1
ATOM 1400 C C . CYS A 1 189 ? -12.276 7.326 -35.000 1.00 61.12 189 CYS A C 1
ATOM 1402 O O . CYS A 1 189 ? -13.327 6.712 -34.881 1.00 61.12 189 CYS A O 1
ATOM 1404 N N . LYS A 1 190 ? -11.646 7.461 -36.173 1.00 62.03 190 LYS A N 1
ATOM 1405 C CA . LYS A 1 190 ? -12.153 6.950 -37.454 1.00 62.03 190 LYS A CA 1
ATOM 1406 C C . LYS A 1 190 ? -12.174 5.423 -37.539 1.00 62.03 190 LYS A C 1
ATOM 1408 O O . LYS A 1 190 ? -11.312 4.751 -36.970 1.00 62.03 190 LYS A O 1
ATOM 1413 N N . VAL A 1 191 ? -13.093 4.912 -38.357 1.00 54.66 191 VAL A N 1
ATOM 1414 C CA . VAL A 1 191 ? -13.139 3.513 -38.795 1.00 54.66 191 VAL A CA 1
ATOM 1415 C C . VAL A 1 191 ? -12.004 3.258 -39.804 1.00 54.66 191 VAL A C 1
ATOM 1417 O O . VAL A 1 191 ? -11.972 3.864 -40.872 1.00 54.66 191 VAL A O 1
ATOM 1420 N N . GLY A 1 192 ? -11.056 2.373 -39.471 1.00 53.22 192 GLY A N 1
ATOM 1421 C CA . GLY A 1 192 ? -10.006 1.892 -40.390 1.00 53.22 192 GLY A CA 1
ATOM 1422 C C . GLY A 1 192 ? -8.779 2.806 -40.614 1.00 53.22 192 GLY A C 1
ATOM 1423 O O . GLY A 1 192 ? -8.779 4.006 -40.335 1.00 53.22 192 GLY A O 1
ATOM 1424 N N . LYS A 1 193 ? -7.677 2.223 -41.122 1.00 44.06 193 LYS A N 1
ATOM 1425 C CA . LYS A 1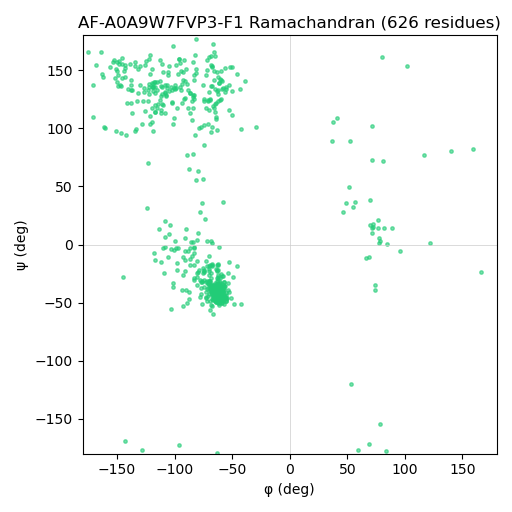 193 ? -6.460 2.956 -41.532 1.00 44.06 193 LYS A CA 1
ATOM 1426 C C . LYS A 1 193 ? -6.649 3.523 -42.946 1.00 44.06 193 LYS A C 1
ATOM 1428 O O . LYS A 1 193 ? -6.364 2.830 -43.913 1.00 44.06 193 LYS A O 1
ATOM 1433 N N . GLY A 1 194 ? -7.087 4.778 -43.066 1.00 49.25 194 GLY A N 1
ATOM 1434 C CA . GLY A 1 194 ? -7.108 5.478 -44.359 1.00 49.25 194 GLY A CA 1
ATOM 1435 C C . GLY A 1 194 ? -8.337 6.351 -44.602 1.00 49.25 194 GLY A C 1
ATOM 1436 O O . GLY A 1 194 ? -9.236 5.985 -45.342 1.00 49.25 194 GLY A O 1
ATOM 1437 N N . GLY A 1 195 ? -8.339 7.554 -44.032 1.00 50.00 195 GLY A N 1
ATOM 1438 C CA . GLY A 1 195 ? -8.855 8.762 -44.690 1.00 50.00 195 GLY A CA 1
ATOM 1439 C C . GLY A 1 195 ? -10.363 9.006 -44.859 1.00 50.00 195 GLY A C 1
ATOM 1440 O O . GLY A 1 195 ? -10.741 10.165 -44.705 1.00 50.00 195 GLY A O 1
ATOM 1441 N N . LYS A 1 196 ? -11.230 8.028 -45.158 1.00 51.50 196 LYS A N 1
ATOM 1442 C CA . LYS A 1 196 ? -12.641 8.306 -45.526 1.00 51.50 196 LYS A CA 1
ATOM 1443 C C . LYS A 1 196 ? -13.624 7.266 -44.967 1.00 51.50 196 LYS A C 1
ATOM 1445 O O . LYS A 1 196 ? -13.854 6.238 -45.590 1.00 51.50 196 LYS A O 1
ATOM 1450 N N . GLY A 1 197 ? -14.214 7.550 -43.807 1.00 55.12 197 GLY A N 1
ATOM 1451 C CA . GLY A 1 197 ? -15.298 6.765 -43.204 1.00 55.12 197 GLY A CA 1
ATOM 1452 C C . GLY A 1 197 ? -16.022 7.578 -42.128 1.00 55.12 197 GLY A C 1
ATOM 1453 O O . GLY A 1 197 ? -15.370 8.377 -41.446 1.00 55.12 197 GLY A O 1
ATOM 1454 N N . LYS A 1 198 ? -17.346 7.395 -42.010 1.00 62.59 198 LYS A N 1
ATOM 1455 C CA . LYS A 1 198 ? -18.185 8.042 -40.987 1.00 62.59 198 LYS A CA 1
ATOM 1456 C C . LYS A 1 198 ? -17.714 7.657 -39.586 1.00 62.59 198 LYS A C 1
ATOM 1458 O O . LYS A 1 198 ? -17.203 6.553 -39.383 1.00 62.59 198 LYS A O 1
ATOM 1463 N N . VAL A 1 199 ? -17.894 8.547 -38.619 1.00 70.75 199 VAL A N 1
ATOM 1464 C CA . VAL A 1 199 ? -17.586 8.283 -37.211 1.00 70.75 199 VAL A CA 1
ATOM 1465 C C . VAL A 1 199 ? -18.887 8.365 -36.433 1.00 70.75 199 VAL A C 1
ATOM 1467 O O . VAL A 1 199 ? -19.623 9.324 -36.591 1.00 70.75 199 VAL A O 1
ATOM 1470 N N . GLY A 1 200 ? -19.187 7.377 -35.602 1.00 77.62 200 GLY A N 1
ATOM 1471 C CA . GLY A 1 200 ? -20.433 7.370 -34.848 1.00 77.62 200 GLY A CA 1
ATOM 1472 C C . GLY A 1 200 ? -20.310 6.604 -33.548 1.00 77.62 200 GLY A C 1
ATOM 1473 O O . GLY A 1 200 ? -19.406 5.779 -33.362 1.00 77.62 200 GLY A O 1
ATOM 1474 N N . VAL A 1 201 ? -21.221 6.914 -32.638 1.00 86.56 201 VAL A N 1
ATOM 1475 C CA . VAL A 1 201 ? -21.344 6.277 -31.333 1.00 86.56 201 VAL A CA 1
ATOM 1476 C C . VAL A 1 201 ? -22.668 5.537 -31.283 1.00 86.56 201 VAL A C 1
ATOM 1478 O O . VAL A 1 201 ? -23.713 6.163 -31.366 1.00 86.56 201 VAL A O 1
ATOM 1481 N N . ASN A 1 202 ? -22.625 4.214 -31.134 1.00 87.50 202 ASN A N 1
ATOM 1482 C CA . ASN A 1 202 ? -23.837 3.387 -31.056 1.00 87.50 202 ASN A CA 1
ATOM 1483 C C . ASN A 1 202 ? -24.333 3.180 -29.632 1.00 87.50 202 ASN A C 1
ATOM 1485 O O . ASN A 1 202 ? -25.483 2.814 -29.437 1.00 87.50 202 ASN A O 1
ATOM 1489 N N . ALA A 1 203 ? -23.451 3.328 -28.647 1.00 88.88 203 ALA A N 1
ATOM 1490 C CA . ALA A 1 203 ? -23.758 2.929 -27.289 1.00 88.88 203 ALA A CA 1
ATOM 1491 C C . ALA A 1 203 ? -23.032 3.812 -26.293 1.00 88.88 203 ALA A C 1
ATOM 1493 O O . ALA A 1 203 ? -21.837 4.090 -26.436 1.00 88.88 203 ALA A O 1
ATOM 1494 N N . VAL A 1 204 ? -23.763 4.215 -25.265 1.00 90.62 204 VAL A N 1
ATOM 1495 C CA . VAL A 1 204 ? -23.274 5.022 -24.159 1.00 90.62 204 VAL A CA 1
ATOM 1496 C C . VAL A 1 204 ? -23.855 4.439 -22.880 1.00 90.62 204 VAL A C 1
ATOM 1498 O O . VAL A 1 204 ? -25.051 4.163 -22.826 1.00 90.62 204 VAL A O 1
ATOM 1501 N N . LYS A 1 205 ? -23.018 4.250 -21.856 1.00 91.62 205 LYS A N 1
ATOM 1502 C CA . LYS A 1 205 ? -23.483 3.880 -20.517 1.00 91.62 205 LYS A CA 1
ATOM 1503 C C . LYS A 1 205 ? -22.727 4.581 -19.412 1.00 91.62 205 LYS A C 1
ATOM 1505 O O . LYS A 1 205 ? -21.497 4.603 -19.407 1.00 91.62 205 LYS A O 1
ATOM 1510 N N . LEU A 1 206 ? -23.473 5.099 -18.452 1.00 87.81 206 LEU A N 1
ATOM 1511 C CA . LEU A 1 206 ? -22.976 5.675 -17.221 1.00 87.81 206 LEU A CA 1
ATOM 1512 C C . LEU A 1 206 ? -22.655 4.596 -16.197 1.00 87.81 206 LEU A C 1
ATOM 1514 O O . LEU A 1 206 ? -23.260 3.525 -16.144 1.00 87.81 206 LEU A O 1
ATOM 1518 N N . GLU A 1 207 ? -21.689 4.907 -15.344 1.00 84.44 207 GLU A N 1
ATOM 1519 C CA . GLU A 1 207 ? -21.418 4.104 -14.167 1.00 84.44 207 GLU A CA 1
ATOM 1520 C C . GLU A 1 207 ? -22.543 4.265 -13.127 1.00 84.44 207 GLU A C 1
ATOM 1522 O O . GLU A 1 207 ? -22.830 5.371 -12.656 1.00 84.44 207 GLU A O 1
ATOM 1527 N N . GLY A 1 208 ? -23.146 3.145 -12.718 1.00 69.81 208 GLY A N 1
ATOM 1528 C CA . GLY A 1 208 ? -24.144 3.119 -11.647 1.00 69.81 208 GLY A CA 1
ATOM 1529 C C . GLY A 1 208 ? -23.594 3.631 -10.307 1.00 69.81 208 GLY A C 1
ATOM 1530 O O . GLY A 1 208 ? -22.453 3.355 -9.947 1.00 69.81 208 GLY A O 1
ATOM 1531 N N . GLY A 1 209 ? -24.413 4.373 -9.551 1.00 61.09 209 GLY A N 1
ATOM 1532 C CA . GLY A 1 209 ? -24.052 4.880 -8.215 1.00 61.09 209 GLY A CA 1
ATOM 1533 C C . GLY A 1 209 ? -23.352 6.248 -8.185 1.00 61.09 209 GLY A C 1
ATOM 1534 O O . GLY A 1 209 ? -22.795 6.628 -7.157 1.00 61.09 209 GLY A O 1
ATOM 1535 N N . GLY A 1 210 ? -23.368 7.007 -9.287 1.00 57.91 210 GLY A N 1
ATOM 1536 C CA . GLY A 1 210 ? -22.827 8.375 -9.328 1.00 57.91 210 GLY A CA 1
ATOM 1537 C C . GLY A 1 210 ? -21.294 8.441 -9.382 1.00 57.91 210 GLY A C 1
ATOM 1538 O O . GLY A 1 210 ? -20.718 9.472 -9.037 1.00 57.91 210 GLY A O 1
ATOM 1539 N N . GLY A 1 211 ? -20.634 7.352 -9.807 1.00 59.59 211 GLY A N 1
ATOM 1540 C CA . GLY A 1 211 ? -19.170 7.156 -9.835 1.00 59.59 211 GLY A CA 1
ATOM 1541 C C . GLY A 1 211 ? -18.392 8.013 -10.838 1.00 59.59 211 GLY A C 1
ATOM 1542 O O . GLY A 1 211 ? -17.169 7.950 -10.927 1.00 59.59 211 GLY A O 1
ATOM 1543 N N . GLY A 1 212 ? -19.086 8.889 -11.549 1.00 72.88 212 GLY A N 1
ATOM 1544 C CA . GLY A 1 212 ? -18.444 9.974 -12.256 1.00 72.88 212 GLY A CA 1
ATOM 1545 C C . GLY A 1 212 ? -17.858 9.608 -13.623 1.00 72.88 212 GLY A C 1
ATOM 1546 O O . GLY A 1 212 ? -17.015 10.340 -14.138 1.00 72.88 212 GLY A O 1
ATOM 1547 N N . ARG A 1 213 ? -18.223 8.448 -14.178 1.00 85.62 213 ARG A N 1
ATOM 1548 C CA . ARG A 1 213 ? -17.618 7.870 -15.384 1.00 85.62 213 ARG A CA 1
ATOM 1549 C C . ARG A 1 213 ? -18.672 7.363 -16.359 1.00 85.62 213 ARG A C 1
ATOM 1551 O O . ARG A 1 213 ? -19.785 7.030 -15.958 1.00 85.62 213 ARG A O 1
ATOM 1558 N N . PHE A 1 214 ? -18.292 7.270 -17.629 1.00 87.88 214 PHE A N 1
ATOM 1559 C CA . PHE A 1 214 ? -19.124 6.692 -18.682 1.00 87.88 214 PHE A CA 1
ATOM 1560 C C . PHE A 1 214 ? -18.288 5.929 -19.708 1.00 87.88 214 PHE A C 1
ATOM 1562 O O . PHE A 1 214 ? -17.122 6.253 -19.954 1.00 87.88 214 PHE A O 1
ATOM 1569 N N . ALA A 1 215 ? -18.889 4.895 -20.290 1.00 90.12 215 ALA A N 1
ATOM 1570 C CA . ALA A 1 215 ? -18.343 4.101 -21.376 1.00 90.12 215 ALA A CA 1
ATOM 1571 C C . ALA A 1 215 ? -19.047 4.437 -22.689 1.00 90.12 215 ALA A C 1
ATOM 1573 O O . ALA A 1 215 ? -20.249 4.691 -22.711 1.00 90.12 215 ALA A O 1
ATOM 1574 N N . VAL A 1 216 ? -18.291 4.392 -23.783 1.00 89.44 216 VAL A N 1
ATOM 1575 C CA . VAL A 1 216 ? -18.790 4.630 -25.137 1.00 89.44 216 VAL A CA 1
ATOM 1576 C C . VAL A 1 216 ? -18.308 3.528 -26.068 1.00 89.44 216 VAL A C 1
ATOM 1578 O O . VAL A 1 216 ? -17.111 3.231 -26.112 1.00 89.44 216 VAL A O 1
ATOM 1581 N N . GLY A 1 217 ? -19.237 2.955 -26.830 1.00 89.44 217 GLY A N 1
ATOM 1582 C CA . GLY A 1 217 ? -18.975 2.050 -27.943 1.00 89.44 217 GLY A CA 1
ATOM 1583 C C . GLY A 1 217 ? -19.019 2.799 -29.275 1.00 89.44 217 GLY A C 1
ATOM 1584 O O . GLY A 1 217 ? -20.053 3.358 -29.645 1.00 89.44 217 GLY A O 1
ATOM 1585 N N . GLY A 1 218 ? -17.892 2.826 -29.988 1.00 87.44 218 GLY A N 1
ATOM 1586 C CA . GLY A 1 218 ? -17.774 3.496 -31.284 1.00 87.44 218 GLY A CA 1
ATOM 1587 C C . GLY A 1 218 ? -17.952 2.562 -32.483 1.00 87.44 218 GLY A C 1
ATOM 1588 O O . GLY A 1 218 ? -17.720 1.351 -32.404 1.00 87.44 218 GLY A O 1
ATOM 1589 N N . TRP A 1 219 ? -18.275 3.149 -33.638 1.00 85.38 219 TRP A N 1
ATOM 1590 C CA . TRP A 1 219 ? -18.262 2.466 -34.943 1.00 85.38 219 TRP A CA 1
ATOM 1591 C C . TRP A 1 219 ? -16.866 1.971 -35.336 1.00 85.38 219 TRP A C 1
ATOM 1593 O O . TRP A 1 219 ? -16.724 1.092 -36.178 1.00 85.38 219 TRP A O 1
ATOM 1603 N N . ASP A 1 220 ? -15.822 2.498 -34.695 1.00 76.81 220 ASP A N 1
ATOM 1604 C CA . ASP A 1 220 ? -14.428 2.110 -34.902 1.00 76.81 220 ASP A CA 1
ATOM 1605 C C . ASP A 1 220 ? -14.017 0.811 -34.187 1.00 76.81 220 ASP A C 1
ATOM 1607 O O . ASP A 1 220 ? -12.825 0.500 -34.115 1.00 76.81 220 ASP A O 1
ATOM 1611 N N . GLY A 1 221 ? -14.986 0.077 -33.632 1.00 80.94 221 GLY A N 1
ATOM 1612 C CA . GLY A 1 221 ? -14.779 -1.188 -32.924 1.00 80.94 221 GLY A CA 1
ATOM 1613 C C . GLY A 1 221 ? -14.070 -1.045 -31.582 1.00 80.94 221 GLY A C 1
ATOM 1614 O O . GLY A 1 221 ? -13.552 -2.015 -31.021 1.00 80.94 221 GLY A O 1
ATOM 1615 N N . ARG A 1 222 ? -14.022 0.177 -31.042 1.00 84.62 222 ARG A N 1
ATOM 1616 C CA . ARG A 1 222 ? -13.373 0.456 -29.764 1.00 84.62 222 ARG A CA 1
ATOM 1617 C C . ARG A 1 222 ? -14.382 0.855 -28.707 1.00 84.62 222 ARG A C 1
ATOM 1619 O O . ARG A 1 222 ? -15.288 1.652 -28.946 1.00 84.62 222 ARG A O 1
ATOM 1626 N N . VAL A 1 223 ? -14.134 0.354 -27.504 1.00 87.69 223 VAL A N 1
ATOM 1627 C CA . VAL A 1 223 ? -14.811 0.788 -26.283 1.00 87.69 223 VAL A CA 1
ATOM 1628 C C . VAL A 1 223 ? -13.899 1.766 -25.570 1.00 87.69 223 VAL A C 1
ATOM 1630 O O . VAL A 1 223 ? -12.695 1.539 -25.466 1.00 87.69 223 VAL A O 1
ATOM 1633 N N . ARG A 1 224 ? -14.439 2.878 -25.093 1.00 86.19 224 ARG A N 1
ATOM 1634 C CA . ARG A 1 224 ? -13.665 3.901 -24.391 1.00 86.19 224 ARG A CA 1
ATOM 1635 C C . ARG A 1 224 ? -14.360 4.310 -23.113 1.00 86.19 224 ARG A C 1
ATOM 1637 O O . ARG A 1 224 ? -15.580 4.261 -23.049 1.00 86.19 224 ARG A O 1
ATOM 1644 N N . VAL A 1 225 ? -13.581 4.723 -22.121 1.00 87.44 225 VAL A N 1
ATOM 1645 C CA . VAL A 1 225 ? -14.093 5.163 -20.818 1.00 87.44 225 VAL A CA 1
ATOM 1646 C C . VAL A 1 225 ? -13.554 6.548 -20.493 1.00 87.44 225 VAL A C 1
ATOM 1648 O O . VAL A 1 225 ? -12.352 6.777 -20.625 1.00 87.44 225 VAL A O 1
ATOM 1651 N N . TRP A 1 226 ? -14.421 7.442 -20.025 1.00 82.69 226 TRP A N 1
ATOM 1652 C CA . TRP A 1 226 ? -14.072 8.788 -19.561 1.00 82.69 226 TRP A CA 1
ATOM 1653 C C . TRP A 1 226 ? -14.562 9.014 -18.133 1.00 82.69 226 TRP A C 1
ATOM 1655 O O . TRP A 1 226 ? -15.462 8.322 -17.659 1.00 82.69 226 TRP A O 1
ATOM 1665 N N . GLY A 1 227 ? -13.942 9.978 -17.451 1.00 75.50 227 GLY A N 1
ATOM 1666 C CA . GLY A 1 227 ? -14.462 10.575 -16.223 1.00 75.50 227 GLY A CA 1
ATOM 1667 C C . GLY A 1 227 ? -15.019 11.971 -16.496 1.00 75.50 227 GLY A C 1
ATOM 1668 O O . GLY A 1 227 ? -14.573 12.639 -17.427 1.00 75.50 227 GLY A O 1
ATOM 1669 N N . TRP A 1 228 ? -15.972 12.424 -15.686 1.00 67.81 228 TRP A N 1
ATOM 1670 C CA . TRP A 1 228 ? -16.446 13.805 -15.716 1.00 67.81 228 TRP A CA 1
ATOM 1671 C C . TRP A 1 228 ? -15.311 14.765 -15.361 1.00 67.81 228 TRP A C 1
ATOM 1673 O O . TRP A 1 228 ? -14.599 14.541 -14.386 1.00 67.81 228 TRP A O 1
ATOM 1683 N N . GLY A 1 229 ? -15.138 15.836 -16.135 1.00 56.03 229 GLY A N 1
ATOM 1684 C CA . GLY A 1 229 ? -14.187 16.913 -15.826 1.00 56.03 229 GLY A CA 1
ATOM 1685 C C . GLY A 1 229 ? -12.698 16.549 -15.930 1.00 56.03 229 GLY A C 1
ATOM 1686 O O . GLY A 1 229 ? -11.860 17.446 -15.941 1.00 56.03 229 GLY A O 1
ATOM 1687 N N . GLU A 1 230 ? -12.340 15.269 -16.068 1.00 51.66 230 GLU A N 1
ATOM 1688 C CA . GLU A 1 230 ? -10.957 14.800 -16.222 1.00 51.66 230 GLU A CA 1
ATOM 1689 C C . GLU A 1 230 ? -10.459 14.924 -17.668 1.00 51.66 230 GLU A C 1
ATOM 1691 O O . GLU A 1 230 ? -10.012 13.968 -18.301 1.00 51.66 230 GLU A O 1
ATOM 1696 N N . GLY A 1 231 ? -10.538 16.142 -18.198 1.00 52.09 231 GLY A N 1
ATOM 1697 C CA . GLY A 1 231 ? -10.028 16.491 -19.515 1.00 52.09 231 GLY A CA 1
ATOM 1698 C C . GLY A 1 231 ? -10.646 15.704 -20.677 1.00 52.09 231 GLY A C 1
ATOM 1699 O O . GLY A 1 231 ? -11.536 14.869 -20.556 1.00 52.09 231 GLY A O 1
ATOM 1700 N N . ARG A 1 232 ? -10.133 15.986 -21.873 1.00 59.94 232 ARG A N 1
ATOM 1701 C CA . ARG A 1 232 ? -10.681 15.481 -23.142 1.00 59.94 232 ARG A CA 1
ATOM 1702 C C . ARG A 1 232 ? -10.075 14.146 -23.599 1.00 59.94 232 ARG A C 1
ATOM 1704 O O . ARG A 1 232 ? -10.232 13.763 -24.760 1.00 59.94 232 ARG A O 1
ATOM 1711 N N . LYS A 1 233 ? -9.346 13.443 -22.720 1.00 65.31 233 LYS A N 1
ATOM 1712 C CA . LYS A 1 233 ? -8.654 12.176 -23.027 1.00 65.31 233 LYS A CA 1
ATOM 1713 C C . LYS A 1 233 ? -9.390 10.992 -22.382 1.00 65.31 233 LYS A C 1
ATOM 1715 O O . LYS A 1 233 ? -9.748 11.073 -21.212 1.00 65.31 233 LYS A O 1
ATOM 1720 N N . PRO A 1 234 ? -9.601 9.880 -23.109 1.00 71.12 234 PRO A N 1
ATOM 1721 C CA . PRO A 1 234 ? -10.189 8.687 -22.516 1.00 71.12 234 PRO A CA 1
ATOM 1722 C C . PRO A 1 234 ? -9.223 8.079 -21.495 1.00 71.12 234 PRO A C 1
ATOM 1724 O O . PRO A 1 234 ? -8.037 7.911 -21.780 1.00 71.12 234 PRO A O 1
ATOM 1727 N N . ARG A 1 235 ? -9.746 7.678 -20.334 1.00 73.31 235 ARG A N 1
ATOM 1728 C CA . ARG A 1 235 ? -9.010 6.897 -19.327 1.00 73.31 235 ARG A CA 1
ATOM 1729 C C . ARG A 1 235 ? -8.593 5.531 -19.861 1.00 73.31 235 ARG A C 1
ATOM 1731 O O . ARG A 1 235 ? -7.569 4.992 -19.457 1.00 73.31 235 ARG A O 1
ATOM 1738 N N . MET A 1 236 ? -9.397 4.963 -20.757 1.00 77.94 236 MET A N 1
ATOM 1739 C CA . MET A 1 236 ? -9.147 3.653 -21.349 1.00 77.94 236 MET A CA 1
ATOM 1740 C C . MET A 1 236 ? -9.634 3.612 -22.795 1.00 77.94 236 MET A C 1
ATOM 1742 O O . MET A 1 236 ? -10.664 4.197 -23.133 1.00 77.94 236 MET A O 1
ATOM 1746 N N . VAL A 1 237 ? -8.884 2.899 -23.638 1.00 82.00 237 VAL A N 1
ATOM 1747 C CA . VAL A 1 237 ? -9.258 2.574 -25.017 1.00 82.00 237 VAL A CA 1
ATOM 1748 C C . VAL A 1 237 ? -9.108 1.068 -25.222 1.00 82.00 237 VAL A C 1
ATOM 1750 O O . VAL A 1 237 ? -8.001 0.558 -25.389 1.00 82.00 237 VAL A O 1
ATOM 1753 N N . GLY A 1 238 ? -10.232 0.367 -25.228 1.00 78.25 238 GLY A N 1
ATOM 1754 C CA . GLY A 1 238 ? -10.336 -1.064 -25.450 1.00 78.25 238 GLY A CA 1
ATOM 1755 C C . GLY A 1 238 ? -10.331 -1.377 -26.939 1.00 78.25 238 GLY A C 1
ATOM 1756 O O . GLY A 1 238 ? -11.099 -0.798 -27.709 1.00 78.25 238 GLY A O 1
ATOM 1757 N N . ARG A 1 239 ? -9.453 -2.292 -27.356 1.00 82.44 239 ARG A N 1
ATOM 1758 C CA . ARG A 1 239 ? -9.367 -2.806 -28.730 1.00 82.44 239 ARG A CA 1
ATOM 1759 C C . ARG A 1 239 ? -9.631 -4.305 -28.688 1.00 82.44 239 ARG A C 1
ATOM 1761 O O . ARG A 1 239 ? -8.745 -5.065 -28.318 1.00 82.44 239 ARG A O 1
ATOM 1768 N N . GLY A 1 240 ? -10.867 -4.691 -28.977 1.00 74.81 240 GLY A N 1
ATOM 1769 C CA . GLY A 1 240 ? -11.330 -6.074 -28.831 1.00 74.81 240 GLY A CA 1
ATOM 1770 C C . GLY A 1 240 ? -12.332 -6.492 -29.899 1.00 74.81 240 GLY A C 1
ATOM 1771 O O . GLY A 1 240 ? -12.352 -7.668 -30.253 1.00 74.81 240 GLY A O 1
ATOM 1772 N N . HIS A 1 241 ? -13.094 -5.538 -30.445 1.00 82.75 241 HIS A N 1
ATOM 1773 C CA . HIS A 1 241 ? -13.983 -5.792 -31.568 1.00 82.75 241 HIS A CA 1
ATOM 1774 C C . HIS A 1 241 ? -13.300 -5.502 -32.905 1.00 82.75 241 HIS A C 1
ATOM 1776 O O . HIS A 1 241 ? -12.531 -4.547 -33.037 1.00 82.75 241 HIS A O 1
ATOM 1782 N N . GLU A 1 242 ? -13.595 -6.340 -33.893 1.00 81.56 242 GLU A N 1
ATOM 1783 C CA . GLU A 1 242 ? -13.149 -6.187 -35.284 1.00 81.56 242 GLU A CA 1
ATOM 1784 C C . GLU A 1 242 ? -14.162 -5.395 -36.137 1.00 81.56 242 GLU A C 1
ATOM 1786 O O . GLU A 1 242 ? -13.811 -4.915 -37.214 1.00 81.56 242 GLU A O 1
ATOM 1791 N N . GLY A 1 243 ? -15.386 -5.203 -35.630 1.00 81.81 243 GLY A N 1
ATOM 1792 C CA . GLY A 1 243 ? -16.463 -4.406 -36.231 1.00 81.81 243 GLY A CA 1
ATOM 1793 C C . GLY A 1 243 ? -17.055 -3.387 -35.252 1.00 81.81 243 GLY A C 1
ATOM 1794 O O . GLY A 1 243 ? -16.587 -3.273 -34.120 1.00 81.81 243 GLY A O 1
ATOM 1795 N N . ALA A 1 244 ? -18.083 -2.643 -35.672 1.00 85.56 244 ALA A N 1
ATOM 1796 C CA . ALA A 1 244 ? -18.700 -1.600 -34.851 1.00 85.56 244 ALA A CA 1
ATOM 1797 C C . ALA A 1 244 ? -19.220 -2.162 -33.520 1.00 85.56 244 ALA A C 1
ATOM 1799 O O . ALA A 1 244 ? -19.900 -3.190 -33.495 1.00 85.56 244 ALA A O 1
ATOM 1800 N N . VAL A 1 245 ? -18.942 -1.468 -32.412 1.00 90.62 245 VAL A N 1
ATOM 1801 C CA . VAL A 1 245 ? -19.564 -1.809 -31.127 1.00 90.62 245 VAL A CA 1
ATOM 1802 C C . VAL A 1 245 ? -21.043 -1.452 -31.238 1.00 90.62 245 VAL A C 1
ATOM 1804 O O . VAL A 1 245 ? -21.365 -0.325 -31.606 1.00 90.62 245 VAL A O 1
ATOM 1807 N N . ARG A 1 246 ? -21.934 -2.411 -30.993 1.00 90.44 246 ARG A N 1
ATOM 1808 C CA . ARG A 1 246 ? -23.389 -2.252 -31.121 1.00 90.44 246 ARG A CA 1
ATOM 1809 C C . ARG A 1 246 ? -24.038 -1.855 -29.809 1.00 90.44 246 ARG A C 1
ATOM 1811 O O . ARG A 1 246 ? -24.910 -1.001 -29.827 1.00 90.44 246 ARG A O 1
ATOM 1818 N N . ASP A 1 247 ? -23.581 -2.428 -28.702 1.00 90.81 247 ASP A N 1
ATOM 1819 C CA . ASP A 1 247 ? -24.071 -2.068 -27.375 1.00 90.81 247 ASP A CA 1
ATOM 1820 C C . ASP A 1 247 ? -22.977 -2.219 -26.312 1.00 90.81 247 ASP A C 1
ATOM 1822 O O . ASP A 1 247 ? -21.984 -2.938 -26.497 1.00 90.81 247 ASP A O 1
ATOM 1826 N N . VAL A 1 248 ? -23.148 -1.507 -25.202 1.00 92.19 248 VAL A N 1
ATOM 1827 C CA . VAL A 1 248 ? -22.276 -1.529 -24.034 1.00 92.19 248 VAL A CA 1
ATOM 1828 C C . VAL A 1 248 ? -23.146 -1.542 -22.784 1.00 92.19 248 VAL A C 1
ATOM 1830 O O . VAL A 1 248 ? -24.035 -0.717 -22.644 1.00 92.19 248 VAL A O 1
ATOM 1833 N N . ALA A 1 249 ? -22.845 -2.424 -21.836 1.00 90.81 249 ALA A N 1
ATOM 1834 C CA . ALA A 1 249 ? -23.448 -2.457 -20.510 1.00 90.81 249 ALA A CA 1
ATOM 1835 C C . ALA A 1 249 ? -22.368 -2.266 -19.441 1.00 90.81 249 ALA A C 1
ATOM 1837 O O . ALA A 1 249 ? -21.285 -2.845 -19.540 1.00 90.81 249 ALA A O 1
ATOM 1838 N N . TRP A 1 250 ? -22.656 -1.486 -18.399 1.00 87.56 250 TRP A N 1
ATOM 1839 C CA . TRP A 1 250 ? -21.746 -1.276 -17.271 1.00 87.56 250 TRP A CA 1
ATOM 1840 C C . TRP A 1 250 ? -22.431 -1.671 -15.967 1.00 87.56 250 TRP A C 1
ATOM 1842 O O . TRP A 1 250 ? -23.472 -1.123 -15.613 1.00 87.56 250 TRP A O 1
ATOM 1852 N N . ARG A 1 251 ? -21.824 -2.593 -15.211 1.00 82.06 251 ARG A N 1
ATOM 1853 C CA . ARG A 1 251 ? -22.258 -2.918 -13.845 1.00 82.06 251 ARG A CA 1
ATOM 1854 C C . ARG A 1 251 ? -21.081 -3.322 -12.966 1.00 82.06 251 ARG A C 1
ATOM 1856 O O . ARG A 1 251 ? -20.215 -4.066 -13.414 1.00 82.06 251 ARG A O 1
ATOM 1863 N N . GLU A 1 252 ? -21.053 -2.833 -11.722 1.00 72.38 252 GLU A N 1
ATOM 1864 C CA . GLU A 1 252 ? -20.076 -3.234 -10.684 1.00 72.38 252 GLU A CA 1
ATOM 1865 C C . GLU A 1 252 ? -18.619 -3.209 -11.180 1.00 72.38 252 GLU A C 1
ATOM 1867 O O . GLU A 1 252 ? -17.788 -4.055 -10.843 1.00 72.38 252 GLU A O 1
ATOM 1872 N N . GLY A 1 253 ? -18.306 -2.242 -12.048 1.00 69.69 253 GLY A N 1
ATOM 1873 C CA . GLY A 1 253 ? -16.961 -2.094 -12.574 1.00 69.69 253 GLY A CA 1
ATOM 1874 C C . GLY A 1 253 ? -16.521 -3.073 -13.654 1.00 69.69 253 GLY A C 1
ATOM 1875 O O . GLY A 1 253 ? -15.330 -3.201 -13.954 1.00 69.69 253 GLY A O 1
ATOM 1876 N N . LYS A 1 254 ? -17.477 -3.782 -14.237 1.00 84.25 254 LYS A N 1
ATOM 1877 C CA . LYS A 1 254 ? -17.293 -4.560 -15.449 1.00 84.25 254 LYS A CA 1
ATOM 1878 C C . LYS A 1 254 ? -18.069 -3.874 -16.554 1.00 84.25 254 LYS A C 1
ATOM 1880 O O . LYS A 1 254 ? -19.215 -3.469 -16.361 1.00 84.25 254 LYS A O 1
ATOM 1885 N N . ILE A 1 255 ? -17.426 -3.768 -17.705 1.00 88.94 255 ILE A N 1
ATOM 1886 C CA . ILE A 1 255 ? -18.072 -3.307 -18.923 1.00 88.94 255 ILE A CA 1
ATOM 1887 C C . ILE A 1 255 ? -18.204 -4.525 -19.823 1.00 88.94 255 ILE A C 1
ATOM 1889 O O . ILE A 1 255 ? -17.241 -5.263 -20.015 1.00 88.94 255 ILE A O 1
ATOM 1893 N N . VAL A 1 256 ? -19.388 -4.759 -20.359 1.00 91.12 256 VAL A N 1
ATOM 1894 C CA . VAL A 1 256 ? -19.631 -5.778 -21.376 1.00 91.12 256 VAL A CA 1
ATOM 1895 C C . VAL A 1 256 ? -19.956 -5.043 -22.659 1.00 91.12 256 VAL A C 1
ATOM 1897 O O . VAL A 1 256 ? -20.814 -4.171 -22.649 1.00 91.12 256 VAL A O 1
ATOM 1900 N N . SER A 1 257 ? -19.267 -5.360 -23.746 1.00 92.62 257 SER A N 1
ATOM 1901 C CA . SER A 1 257 ? -19.585 -4.819 -25.063 1.00 92.62 257 SER A CA 1
ATOM 1902 C C . SER A 1 257 ? -19.884 -5.930 -26.046 1.00 92.62 257 SER A C 1
ATOM 1904 O O . SER A 1 257 ? -19.300 -7.014 -25.981 1.00 92.62 257 SER A O 1
ATOM 1906 N N . VAL A 1 258 ? -20.787 -5.639 -26.971 1.00 93.56 258 VAL A N 1
ATOM 1907 C CA . VAL A 1 258 ? -21.142 -6.529 -28.073 1.00 93.56 258 VAL A CA 1
ATOM 1908 C C . VAL A 1 258 ? -20.891 -5.809 -29.386 1.00 93.56 258 VAL A C 1
ATOM 1910 O O . VAL A 1 258 ? -21.155 -4.611 -29.499 1.00 93.56 258 VAL A O 1
ATOM 1913 N N . GLY A 1 259 ? -20.331 -6.515 -30.362 1.00 89.94 259 GLY A N 1
ATOM 1914 C CA . GLY A 1 259 ? -19.938 -5.941 -31.644 1.00 89.94 259 GLY A CA 1
ATOM 1915 C C . GLY A 1 259 ? -20.617 -6.616 -32.824 1.00 89.94 259 GLY A C 1
ATOM 1916 O O . GLY A 1 259 ? -21.129 -7.728 -32.733 1.00 89.94 259 GLY A O 1
ATOM 1917 N N . GLU A 1 260 ? -20.586 -5.935 -33.964 1.00 87.69 260 GLU A N 1
ATOM 1918 C CA . GLU A 1 260 ? -21.021 -6.464 -35.263 1.00 87.69 260 GLU A CA 1
ATOM 1919 C C . GLU A 1 260 ? -20.185 -7.666 -35.733 1.00 87.69 260 GLU A C 1
ATOM 1921 O O . GLU A 1 260 ? -20.621 -8.449 -36.568 1.00 87.69 260 GLU A O 1
ATOM 1926 N N . ASP A 1 261 ? -19.012 -7.859 -35.134 1.00 84.81 261 ASP A N 1
ATOM 1927 C CA . ASP A 1 261 ? -18.177 -9.047 -35.299 1.00 84.81 261 ASP A CA 1
ATOM 1928 C C . ASP A 1 261 ? -18.743 -10.306 -34.613 1.00 84.81 261 ASP A C 1
ATOM 1930 O O . ASP A 1 261 ? -18.095 -11.353 -34.609 1.00 84.81 261 ASP A O 1
ATOM 1934 N N . GLY A 1 262 ? -19.929 -10.212 -34.003 1.00 87.25 262 GLY A N 1
ATOM 1935 C CA . GLY A 1 262 ? -20.584 -11.309 -33.294 1.00 87.25 262 GLY A CA 1
ATOM 1936 C C . GLY A 1 262 ? -19.906 -11.672 -31.972 1.00 87.25 262 GLY A C 1
ATOM 1937 O O . GLY A 1 262 ? -20.233 -12.702 -31.382 1.00 87.25 262 GLY A O 1
ATOM 1938 N N . ARG A 1 263 ? -18.953 -10.860 -31.491 1.00 87.19 263 ARG A N 1
ATOM 1939 C CA . ARG A 1 263 ? -18.242 -11.112 -30.233 1.00 87.19 263 ARG A CA 1
ATOM 1940 C C . ARG A 1 263 ? -18.903 -10.386 -29.070 1.00 87.19 263 ARG A C 1
ATOM 1942 O O . ARG A 1 263 ? -19.422 -9.280 -29.211 1.00 87.19 263 ARG A O 1
ATOM 1949 N N . ILE A 1 264 ? -18.791 -10.997 -27.894 1.00 92.06 264 ILE A N 1
ATOM 1950 C CA . ILE A 1 264 ? -19.067 -10.372 -26.600 1.00 92.06 264 ILE A CA 1
ATOM 1951 C C . ILE A 1 264 ? -17.730 -10.234 -25.874 1.00 92.06 264 ILE A C 1
ATOM 1953 O O . ILE A 1 264 ? -17.049 -11.231 -25.630 1.00 92.06 264 ILE A O 1
ATOM 1957 N N . VAL A 1 265 ? -17.343 -9.008 -25.531 1.00 87.19 265 VAL A N 1
ATOM 1958 C CA . VAL A 1 265 ? -16.091 -8.721 -24.825 1.00 87.19 265 VAL A CA 1
ATOM 1959 C C . VAL A 1 265 ? -16.410 -8.211 -23.427 1.00 87.19 265 VAL A C 1
ATOM 1961 O O . VAL A 1 265 ? -17.129 -7.230 -23.251 1.00 87.19 265 VAL A O 1
ATOM 1964 N N . VAL A 1 266 ? -15.858 -8.883 -22.415 1.00 88.31 266 VAL A N 1
ATOM 1965 C CA . VAL A 1 266 ? -15.980 -8.472 -21.013 1.00 88.31 266 VAL A CA 1
ATOM 1966 C C . VAL A 1 266 ? -14.704 -7.757 -20.594 1.00 88.31 266 VAL A C 1
ATOM 1968 O O . VAL A 1 266 ? -13.658 -8.373 -20.391 1.00 88.31 266 VAL A O 1
ATOM 1971 N N . TRP A 1 267 ? -14.808 -6.450 -20.414 1.00 82.12 267 TRP A N 1
ATOM 1972 C CA . TRP A 1 267 ? -13.750 -5.600 -19.903 1.00 82.12 267 TRP A CA 1
ATOM 1973 C C . TRP A 1 267 ? -13.809 -5.598 -18.374 1.00 82.12 267 TRP A C 1
ATOM 1975 O O . TRP A 1 267 ? -14.756 -5.104 -17.756 1.00 82.12 267 TRP A O 1
ATOM 1985 N N . ARG A 1 268 ? -12.780 -6.171 -17.752 1.00 72.19 268 ARG A N 1
ATOM 1986 C CA . ARG A 1 268 ? -12.564 -6.142 -16.298 1.00 72.19 268 ARG A CA 1
ATOM 1987 C C . ARG A 1 268 ? -11.577 -5.021 -15.978 1.00 72.19 268 ARG A C 1
ATOM 1989 O O . ARG A 1 268 ? -10.693 -4.766 -16.790 1.00 72.19 268 ARG A O 1
ATOM 1996 N N . GLY A 1 269 ? -11.714 -4.371 -14.823 1.00 61.19 269 GLY A N 1
ATOM 1997 C CA . GLY A 1 269 ? -10.804 -3.282 -14.441 1.00 61.19 269 GLY A CA 1
ATOM 1998 C C . GLY A 1 269 ? -11.469 -1.932 -14.158 1.00 61.19 269 GLY A C 1
ATOM 1999 O O . GLY A 1 269 ? -10.775 -0.998 -13.771 1.00 61.19 269 GLY A O 1
ATOM 2000 N N . PHE A 1 270 ? -12.798 -1.827 -14.241 1.00 56.88 270 PHE A N 1
ATOM 2001 C CA . PHE A 1 270 ? -13.524 -0.550 -14.161 1.00 56.88 270 PHE A CA 1
ATOM 2002 C C . PHE A 1 270 ? -14.299 -0.360 -12.867 1.00 56.88 270 PHE A C 1
ATOM 2004 O O . PHE A 1 270 ? -15.019 0.626 -12.715 1.00 56.88 270 PHE A O 1
ATOM 2011 N N . SER A 1 271 ? -14.142 -1.273 -11.909 1.00 42.81 271 SER A N 1
ATOM 2012 C CA . SER A 1 271 ? -14.629 -1.032 -10.560 1.00 42.81 271 SER A CA 1
ATOM 2013 C C . SER A 1 271 ? -13.814 0.110 -9.991 1.00 42.81 271 SER A C 1
ATOM 2015 O O . SER A 1 271 ? -12.626 0.235 -10.304 1.00 42.81 271 SER A O 1
ATOM 2017 N N . LEU A 1 272 ? -14.409 0.903 -9.101 1.00 41.31 272 LEU A N 1
ATOM 2018 C CA . LEU A 1 272 ? -13.630 1.688 -8.134 1.00 41.31 272 LEU A CA 1
ATOM 2019 C C . LEU A 1 272 ? -12.524 0.827 -7.471 1.00 41.31 272 LEU A C 1
ATOM 2021 O O . LEU A 1 272 ? -11.549 1.362 -6.961 1.00 41.31 272 LEU A O 1
ATOM 2025 N N . HIS A 1 273 ? -12.650 -0.505 -7.547 1.00 37.31 273 HIS A N 1
ATOM 2026 C CA . HIS A 1 273 ? -11.773 -1.516 -6.980 1.00 37.31 273 HIS A CA 1
ATOM 2027 C C . HIS A 1 273 ? -10.713 -2.192 -7.873 1.00 37.31 273 HIS A C 1
ATOM 2029 O O . HIS A 1 273 ? -9.994 -3.030 -7.344 1.00 37.31 273 HIS A O 1
ATOM 2035 N N . SER A 1 274 ? -10.583 -1.934 -9.182 1.00 29.75 274 SER A N 1
ATOM 2036 C CA . SER A 1 274 ? -9.864 -2.902 -10.051 1.00 29.75 274 SER A CA 1
ATOM 2037 C C . SER A 1 274 ? -8.673 -2.387 -10.865 1.00 29.75 274 SER A C 1
ATOM 2039 O O . SER A 1 274 ? -8.398 -2.941 -11.927 1.00 29.75 274 SER A O 1
ATOM 2041 N N . PHE A 1 275 ? -7.930 -1.391 -10.372 1.00 37.25 275 PHE A N 1
ATOM 2042 C CA . PHE A 1 275 ? -6.628 -1.048 -10.970 1.00 37.25 275 PHE A CA 1
ATOM 2043 C C . PHE A 1 275 ? -5.396 -1.482 -10.177 1.00 37.25 275 PHE A C 1
ATOM 2045 O O . PHE A 1 275 ? -4.285 -1.147 -10.569 1.00 37.25 275 PHE A O 1
ATOM 2052 N N . GLU A 1 276 ? -5.528 -2.284 -9.125 1.00 36.84 276 GLU A N 1
ATOM 2053 C CA . GLU A 1 276 ? -4.345 -2.867 -8.499 1.00 36.84 276 GLU A CA 1
ATOM 2054 C C . GLU A 1 276 ? -4.587 -4.328 -8.153 1.00 36.84 276 GLU A C 1
ATOM 2056 O O . GLU A 1 276 ? -5.656 -4.705 -7.683 1.00 36.84 276 GLU A O 1
ATOM 2061 N N . SER A 1 277 ? -3.547 -5.132 -8.341 1.00 36.16 277 SER A N 1
ATOM 2062 C CA . SER A 1 277 ? -3.279 -6.416 -7.690 1.00 36.16 277 SER A CA 1
ATOM 2063 C C . SER A 1 277 ? -3.220 -6.303 -6.153 1.00 36.16 277 SER A C 1
ATOM 2065 O O . SER A 1 277 ? -2.420 -6.959 -5.497 1.00 36.16 277 SER A O 1
ATOM 2067 N N . ARG A 1 278 ? -4.055 -5.453 -5.550 1.00 47.31 278 ARG A N 1
ATOM 2068 C CA . ARG A 1 278 ? -4.233 -5.317 -4.108 1.00 47.31 278 ARG A CA 1
ATOM 2069 C C . ARG A 1 278 ? -5.484 -6.093 -3.735 1.00 47.31 278 ARG A C 1
ATOM 2071 O O . ARG A 1 278 ? -6.487 -5.991 -4.440 1.00 47.31 278 ARG A O 1
ATOM 2078 N N . LEU A 1 279 ? -5.408 -6.838 -2.633 1.00 56.12 279 LEU A N 1
ATOM 2079 C CA . LEU A 1 279 ? -6.571 -7.436 -1.978 1.00 56.12 279 LEU A CA 1
ATOM 2080 C C . LEU A 1 279 ? -7.750 -6.449 -2.023 1.00 56.12 279 LEU A C 1
ATOM 2082 O O . LEU A 1 279 ? -7.562 -5.226 -1.876 1.00 56.12 279 LEU A O 1
ATOM 2086 N N . SER A 1 280 ? -8.961 -6.963 -2.248 1.00 70.50 280 SER A N 1
ATOM 2087 C CA . SER A 1 280 ? -10.163 -6.145 -2.061 1.00 70.50 280 SER A CA 1
ATOM 2088 C C . SER A 1 280 ? -10.117 -5.502 -0.668 1.00 70.50 280 SER A C 1
ATOM 2090 O O . SER A 1 280 ? -9.444 -6.018 0.225 1.00 70.50 280 SER A O 1
ATOM 2092 N N . LEU A 1 281 ? -10.749 -4.337 -0.471 1.00 79.25 281 LEU A N 1
ATOM 2093 C CA . LEU A 1 281 ? -10.686 -3.682 0.842 1.00 79.25 281 LEU A CA 1
ATOM 2094 C C . LEU A 1 281 ? -11.125 -4.648 1.951 1.00 79.25 281 LEU A C 1
ATOM 2096 O O . LEU A 1 281 ? -10.478 -4.707 2.988 1.00 79.25 281 LEU A O 1
ATOM 2100 N N . ASP A 1 282 ? -12.144 -5.461 1.679 1.00 83.44 282 ASP A N 1
ATOM 2101 C CA . ASP A 1 282 ? -12.607 -6.503 2.586 1.00 83.44 282 ASP A CA 1
ATOM 2102 C C . ASP A 1 282 ? -11.579 -7.606 2.826 1.00 83.44 282 ASP A C 1
ATOM 2104 O O . ASP A 1 282 ? -11.311 -7.922 3.978 1.00 83.44 282 ASP A O 1
ATOM 2108 N N . GLU A 1 283 ? -10.940 -8.138 1.784 1.00 84.88 283 GLU A N 1
ATOM 2109 C CA . GLU A 1 283 ? -9.873 -9.132 1.955 1.00 84.88 283 GLU A CA 1
ATOM 2110 C C . GLU A 1 283 ? -8.694 -8.557 2.761 1.00 84.88 283 GLU A C 1
ATOM 2112 O O . GLU A 1 283 ? -8.115 -9.248 3.598 1.00 84.88 283 GLU A O 1
ATOM 2117 N N . LEU A 1 284 ? -8.329 -7.289 2.532 1.00 86.31 284 LEU A N 1
ATOM 2118 C CA . LEU A 1 284 ? -7.276 -6.610 3.290 1.00 86.31 284 LEU A CA 1
ATOM 2119 C C . LEU A 1 284 ? -7.676 -6.468 4.761 1.00 86.31 284 LEU A C 1
ATOM 2121 O O . LEU A 1 284 ? -6.851 -6.724 5.636 1.00 86.31 284 LEU A O 1
ATOM 2125 N N . LEU A 1 285 ? -8.923 -6.067 5.025 1.00 90.44 285 LEU A N 1
ATOM 2126 C CA . LEU A 1 285 ? -9.477 -5.971 6.373 1.00 90.44 285 LEU A CA 1
ATOM 2127 C C . LEU A 1 285 ? -9.506 -7.342 7.061 1.00 90.44 285 LEU A C 1
ATOM 2129 O O . LEU A 1 285 ? -9.088 -7.448 8.211 1.00 90.44 285 LEU A O 1
ATOM 2133 N N . ASP A 1 286 ? -9.897 -8.400 6.354 1.00 90.38 286 ASP A N 1
ATOM 2134 C CA . ASP A 1 286 ? -9.876 -9.773 6.865 1.00 90.38 286 ASP A CA 1
ATOM 2135 C C . ASP A 1 286 ? -8.446 -10.229 7.193 1.00 90.38 286 ASP A C 1
ATOM 2137 O O . ASP A 1 286 ? -8.203 -10.817 8.250 1.00 90.38 286 ASP A O 1
ATOM 2141 N N . GLU A 1 287 ? -7.468 -9.910 6.334 1.00 89.12 287 GLU A N 1
ATOM 2142 C CA . GLU A 1 287 ? -6.064 -10.254 6.572 1.00 89.12 287 GLU A CA 1
ATOM 2143 C C . GLU A 1 287 ? -5.511 -9.528 7.810 1.00 89.12 287 GLU A C 1
ATOM 2145 O O . GLU A 1 287 ? -4.816 -10.154 8.615 1.00 89.12 287 GLU A O 1
ATOM 2150 N N . VAL A 1 288 ? -5.818 -8.240 8.009 1.00 90.94 288 VAL A N 1
ATOM 2151 C CA . VAL A 1 288 ? -5.319 -7.480 9.173 1.00 90.94 288 VAL A CA 1
ATOM 2152 C C . VAL A 1 288 ? -6.096 -7.744 10.463 1.00 90.94 288 VAL A C 1
ATOM 2154 O O . VAL A 1 288 ? -5.534 -7.548 11.536 1.00 90.94 288 VAL A O 1
ATOM 2157 N N . CYS A 1 289 ? -7.354 -8.191 10.394 1.00 90.94 289 CYS A N 1
ATOM 2158 C CA . CYS A 1 289 ? -8.170 -8.529 11.567 1.00 90.94 289 CYS A CA 1
ATOM 2159 C C . CYS A 1 289 ? -7.948 -9.963 12.074 1.00 90.94 289 CYS A C 1
ATOM 2161 O O . CYS A 1 289 ? -8.408 -10.303 13.164 1.00 90.94 289 CYS A O 1
ATOM 2163 N N . LYS A 1 290 ? -7.236 -10.803 11.319 1.00 90.31 290 LYS A N 1
ATOM 2164 C CA . LYS A 1 290 ? -6.960 -12.194 11.689 1.00 90.31 290 LYS A CA 1
ATOM 2165 C C . LYS A 1 290 ? -6.211 -12.312 13.027 1.00 90.31 290 LYS A C 1
ATOM 2167 O O . LYS A 1 290 ? -5.290 -11.536 13.299 1.00 90.31 290 LYS A O 1
ATOM 2172 N N . MET A 1 291 ? -6.590 -13.315 13.829 1.00 84.44 291 MET A N 1
ATOM 2173 C CA . MET A 1 291 ? -6.033 -13.570 15.171 1.00 84.44 291 MET A CA 1
ATOM 2174 C C . MET A 1 291 ? -5.293 -14.909 15.321 1.00 84.44 291 MET A C 1
ATOM 2176 O O . MET A 1 291 ? -4.520 -15.055 16.261 1.00 84.44 291 MET A O 1
ATOM 2180 N N . ASP A 1 292 ? -5.429 -15.848 14.376 1.00 79.50 292 ASP A N 1
ATOM 2181 C CA . ASP A 1 292 ? -4.838 -17.205 14.449 1.00 79.50 292 ASP A CA 1
ATOM 2182 C C . ASP A 1 292 ? -3.308 -17.250 14.224 1.00 79.50 292 ASP A C 1
ATOM 2184 O O . ASP A 1 292 ? -2.741 -18.265 13.815 1.00 79.50 292 ASP A O 1
ATOM 2188 N N . GLY A 1 293 ? -2.622 -16.128 14.442 1.00 77.12 293 GLY A N 1
ATOM 2189 C CA . GLY A 1 293 ? -1.197 -15.960 14.190 1.00 77.12 293 GLY A CA 1
ATOM 2190 C C . GLY A 1 293 ? -0.838 -15.620 12.740 1.00 77.12 293 GLY A C 1
ATOM 2191 O O . GLY A 1 293 ? -1.681 -15.406 11.864 1.00 77.12 293 GLY A O 1
ATOM 2192 N N . ALA A 1 294 ? 0.471 -15.521 12.508 1.00 80.81 294 ALA A N 1
ATOM 2193 C CA . ALA A 1 294 ? 1.062 -15.105 11.243 1.00 80.81 294 ALA A CA 1
ATOM 2194 C C . ALA A 1 294 ? 0.733 -16.063 10.090 1.00 80.81 294 ALA A C 1
ATOM 2196 O O . ALA A 1 294 ? 1.108 -17.233 10.112 1.00 80.81 294 ALA A O 1
ATOM 2197 N N . SER A 1 295 ? 0.144 -15.539 9.015 1.00 78.25 295 SER A N 1
ATOM 2198 C CA . SER A 1 295 ? -0.132 -16.316 7.795 1.00 78.25 295 SER A CA 1
ATOM 2199 C C . SER A 1 295 ? 1.131 -16.589 6.965 1.00 78.25 295 SER A C 1
ATOM 2201 O O . SER A 1 295 ? 1.166 -17.510 6.153 1.00 78.25 295 SER A O 1
ATOM 2203 N N . ARG A 1 296 ? 2.172 -15.771 7.147 1.00 83.25 296 ARG A N 1
ATOM 2204 C CA . ARG A 1 296 ? 3.469 -15.859 6.460 1.00 83.25 296 ARG A CA 1
ATOM 2205 C C . ARG A 1 296 ? 4.570 -15.243 7.330 1.00 83.25 296 ARG A C 1
ATOM 2207 O O . ARG A 1 296 ? 4.249 -14.412 8.179 1.00 83.25 296 ARG A O 1
ATOM 2214 N N . PRO A 1 297 ? 5.851 -15.602 7.143 1.00 84.25 297 PRO A N 1
ATOM 2215 C CA . PRO A 1 297 ? 6.945 -14.980 7.888 1.00 84.25 297 PRO A CA 1
ATOM 2216 C C . PRO A 1 297 ? 7.141 -13.503 7.495 1.00 84.25 297 PRO A C 1
ATOM 2218 O O . PRO A 1 297 ? 6.835 -13.116 6.368 1.00 84.25 297 PRO A O 1
ATOM 2221 N N . ILE A 1 298 ? 7.679 -12.690 8.420 1.00 84.62 298 ILE A N 1
ATOM 2222 C CA . ILE A 1 298 ? 7.938 -11.248 8.203 1.00 84.62 298 ILE A CA 1
ATOM 2223 C C . ILE A 1 298 ? 8.894 -11.011 7.034 1.00 84.62 298 ILE A C 1
ATOM 2225 O O . ILE A 1 298 ? 8.717 -10.067 6.271 1.00 84.62 298 ILE A O 1
ATOM 2229 N N . THR A 1 299 ? 9.912 -11.856 6.918 1.00 82.25 299 THR A N 1
ATOM 2230 C CA . THR A 1 299 ? 10.883 -11.860 5.823 1.00 82.25 299 THR A CA 1
ATOM 2231 C C . THR A 1 299 ? 10.809 -13.199 5.106 1.00 82.25 299 THR A C 1
ATOM 2233 O O . THR A 1 299 ? 10.450 -14.219 5.710 1.00 82.25 299 THR A O 1
ATOM 2236 N N . LYS A 1 300 ? 11.129 -13.231 3.808 1.00 71.62 300 LYS A N 1
ATOM 2237 C CA . LYS A 1 300 ? 11.067 -14.475 3.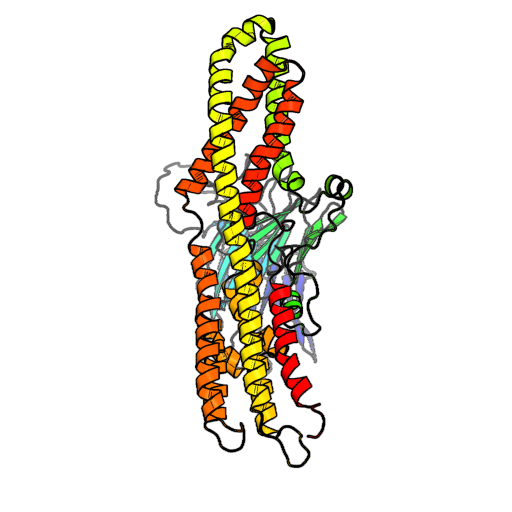030 1.00 71.62 300 LYS A CA 1
ATOM 2238 C C . LYS A 1 300 ? 12.155 -15.440 3.511 1.00 71.62 300 LYS A C 1
ATOM 2240 O O . LYS A 1 300 ? 13.296 -15.404 3.053 1.00 71.62 300 LYS A O 1
ATOM 2245 N N . GLN A 1 301 ? 11.792 -16.366 4.398 1.00 70.56 301 GLN A N 1
ATOM 2246 C CA . GLN A 1 301 ? 12.697 -17.420 4.852 1.00 70.56 301 GLN A CA 1
ATOM 2247 C C . GLN A 1 301 ? 13.064 -18.329 3.674 1.00 70.56 301 GLN A C 1
ATOM 2249 O O . GLN A 1 301 ? 12.245 -19.102 3.178 1.00 70.56 301 GLN A O 1
ATOM 2254 N N . THR A 1 302 ? 14.304 -18.225 3.200 1.00 64.44 302 THR A N 1
ATOM 2255 C CA . THR A 1 302 ? 14.811 -19.051 2.102 1.00 64.44 302 THR A CA 1
ATOM 2256 C C . THR A 1 302 ? 15.858 -20.013 2.653 1.00 64.44 302 THR A C 1
ATOM 2258 O O . THR A 1 302 ? 16.783 -19.592 3.344 1.00 64.44 302 THR A O 1
ATOM 2261 N N . LYS A 1 303 ? 15.735 -21.312 2.353 1.00 68.25 303 LYS A N 1
ATOM 2262 C CA . LYS A 1 303 ? 16.785 -22.288 2.676 1.00 68.25 303 LYS A CA 1
ATOM 2263 C C . LYS A 1 303 ? 18.035 -21.949 1.860 1.00 68.25 303 LYS A C 1
ATOM 2265 O O . LYS A 1 303 ? 17.983 -21.926 0.632 1.00 68.25 303 LYS A O 1
ATOM 2270 N N . LEU A 1 304 ? 19.138 -21.680 2.552 1.00 69.56 304 LEU A N 1
ATOM 2271 C CA . LEU A 1 304 ? 20.422 -21.299 1.963 1.00 69.56 304 LEU A CA 1
ATOM 2272 C C . LEU A 1 304 ? 21.173 -22.535 1.450 1.00 69.56 304 LEU A C 1
ATOM 2274 O O . LEU A 1 304 ? 22.236 -22.881 1.958 1.00 69.56 304 LEU A O 1
ATOM 2278 N N . ASP A 1 305 ? 20.615 -23.228 0.459 1.00 81.50 305 ASP A N 1
ATOM 2279 C CA . ASP A 1 305 ? 21.389 -24.204 -0.308 1.00 81.50 305 ASP A CA 1
ATOM 2280 C C . ASP A 1 305 ? 22.074 -23.509 -1.492 1.00 81.50 305 ASP A C 1
ATOM 2282 O O . ASP A 1 305 ? 21.449 -22.734 -2.225 1.00 81.50 305 ASP A O 1
ATOM 2286 N N . ARG A 1 306 ? 23.371 -23.793 -1.678 1.00 77.31 306 ARG A N 1
ATOM 2287 C CA . ARG A 1 306 ? 24.222 -23.108 -2.660 1.00 77.31 306 ARG A CA 1
ATOM 2288 C C . ARG A 1 306 ? 23.624 -23.192 -4.057 1.00 77.31 306 ARG A C 1
ATOM 2290 O O . ARG A 1 306 ? 23.563 -22.172 -4.727 1.00 77.31 306 ARG A O 1
ATOM 2297 N N . PHE A 1 307 ? 23.165 -24.369 -4.486 1.00 81.19 307 PHE A N 1
ATOM 2298 C CA . PHE A 1 307 ? 22.634 -24.571 -5.838 1.00 81.19 307 PHE A CA 1
ATOM 2299 C C . PHE A 1 307 ? 21.170 -24.153 -5.983 1.00 81.19 307 PHE A C 1
ATOM 2301 O O . PHE A 1 307 ? 20.772 -23.698 -7.057 1.00 81.19 307 PHE A O 1
ATOM 2308 N N . ALA A 1 308 ? 20.373 -24.255 -4.918 1.00 78.69 308 ALA A N 1
ATOM 2309 C CA . ALA A 1 308 ? 18.985 -23.800 -4.929 1.00 78.69 308 ALA A CA 1
ATOM 2310 C C . ALA A 1 308 ? 18.863 -22.291 -5.208 1.00 78.69 308 ALA A C 1
ATOM 2312 O O . ALA A 1 308 ? 17.956 -21.876 -5.932 1.00 78.69 308 ALA A O 1
ATOM 2313 N N . LEU A 1 309 ? 19.800 -21.479 -4.702 1.00 80.88 309 LEU A N 1
ATOM 2314 C CA . LEU A 1 309 ? 19.821 -20.029 -4.933 1.00 80.88 309 LEU A CA 1
ATOM 2315 C C . LEU A 1 309 ? 19.958 -19.661 -6.419 1.00 80.88 309 LEU A C 1
ATOM 2317 O O . LEU A 1 309 ? 19.286 -18.741 -6.874 1.00 80.88 309 LEU A O 1
ATOM 2321 N N . TRP A 1 310 ? 20.749 -20.413 -7.193 1.00 81.62 310 TRP A N 1
ATOM 2322 C CA . TRP A 1 310 ? 20.932 -20.169 -8.633 1.00 81.62 310 TRP A CA 1
ATOM 2323 C C . TRP A 1 310 ? 19.706 -20.533 -9.481 1.00 81.62 310 TRP A C 1
ATOM 2325 O O . TRP A 1 310 ? 19.598 -20.081 -10.617 1.00 81.62 310 TRP A O 1
ATOM 2335 N N . ARG A 1 311 ? 18.783 -21.353 -8.960 1.00 80.50 311 ARG A N 1
ATOM 2336 C CA . ARG A 1 311 ? 17.560 -21.768 -9.675 1.00 80.50 311 ARG A CA 1
ATOM 2337 C C . ARG A 1 311 ? 16.357 -20.871 -9.387 1.00 80.50 311 ARG A C 1
ATOM 2339 O O . ARG A 1 311 ? 15.329 -21.002 -10.048 1.00 80.50 311 ARG A O 1
ATOM 2346 N N . LYS A 1 312 ? 16.450 -19.988 -8.392 1.00 81.56 312 LYS A N 1
ATOM 2347 C CA . LYS A 1 312 ? 15.346 -19.117 -7.987 1.00 81.56 312 LYS A CA 1
ATOM 2348 C C . LYS A 1 312 ? 15.359 -17.842 -8.831 1.00 81.56 312 LYS A C 1
ATOM 2350 O O . LYS A 1 312 ? 16.391 -17.197 -8.955 1.00 81.56 312 LYS A O 1
ATOM 2355 N N . TRP A 1 313 ? 14.207 -17.476 -9.391 1.00 79.81 313 TRP A N 1
ATOM 2356 C CA . TRP A 1 313 ? 14.043 -16.237 -10.163 1.00 79.81 313 TRP A CA 1
ATOM 2357 C C . TRP A 1 313 ? 13.315 -15.156 -9.356 1.00 79.81 313 TRP A C 1
ATOM 2359 O O . TRP A 1 313 ? 13.870 -14.080 -9.140 1.00 79.81 313 TRP A O 1
ATOM 2369 N N . SER A 1 314 ? 12.111 -15.458 -8.850 1.00 76.88 314 SER A N 1
ATOM 2370 C CA . SER A 1 314 ? 11.303 -14.498 -8.079 1.00 76.88 314 SER A CA 1
ATOM 2371 C C . SER A 1 314 ? 12.008 -14.065 -6.788 1.00 76.88 314 SER A C 1
ATOM 2373 O O . SER A 1 314 ? 12.480 -14.894 -5.999 1.00 76.88 314 SER A O 1
ATOM 2375 N N . GLY A 1 315 ? 12.078 -12.746 -6.599 1.00 72.75 315 GLY A N 1
ATOM 2376 C CA . GLY A 1 315 ? 12.670 -12.091 -5.434 1.00 72.75 315 GLY A CA 1
ATOM 2377 C C . GLY A 1 315 ? 14.188 -12.164 -5.364 1.00 72.75 315 GLY A C 1
ATOM 2378 O O . GLY A 1 315 ? 14.767 -11.917 -4.310 1.00 72.75 315 GLY A O 1
ATOM 2379 N N . THR A 1 316 ? 14.844 -12.513 -6.471 1.00 83.00 316 THR A N 1
ATOM 2380 C CA . THR A 1 316 ? 16.304 -12.480 -6.567 1.00 83.00 316 THR A CA 1
ATOM 2381 C C . THR A 1 316 ? 16.789 -11.186 -7.198 1.00 83.00 316 THR A C 1
ATOM 2383 O O . THR A 1 316 ? 16.064 -10.510 -7.930 1.00 83.00 316 THR A O 1
ATOM 2386 N N . ILE A 1 317 ? 18.063 -10.866 -6.960 1.00 83.31 317 ILE A N 1
ATOM 2387 C CA . ILE A 1 317 ? 18.689 -9.703 -7.585 1.00 83.31 317 ILE A CA 1
ATOM 2388 C C . ILE A 1 317 ? 18.694 -9.805 -9.116 1.00 83.31 317 ILE A C 1
ATOM 2390 O O . ILE A 1 317 ? 18.503 -8.799 -9.793 1.00 83.31 317 ILE A O 1
ATOM 2394 N N . PHE A 1 318 ? 18.793 -11.026 -9.657 1.00 84.88 318 PHE A N 1
ATOM 2395 C CA . PHE A 1 318 ? 18.750 -11.291 -11.096 1.00 84.88 318 PHE A CA 1
ATOM 2396 C C . PHE A 1 318 ? 17.462 -10.779 -11.749 1.00 84.88 318 PHE A C 1
ATOM 2398 O O . PHE A 1 318 ? 17.518 -10.182 -12.822 1.00 84.88 318 PHE A O 1
ATOM 2405 N N . GLN A 1 319 ? 16.306 -10.941 -11.095 1.00 86.56 319 GLN A N 1
ATOM 2406 C CA . GLN A 1 319 ? 15.023 -10.453 -11.614 1.00 86.56 319 GLN A CA 1
ATOM 2407 C C . GLN A 1 319 ? 14.986 -8.922 -11.752 1.00 86.56 319 GLN A C 1
ATOM 2409 O O . GLN A 1 319 ? 14.280 -8.406 -12.622 1.00 86.56 319 GLN A O 1
ATOM 2414 N N . LYS A 1 320 ? 15.738 -8.188 -10.926 1.00 83.25 320 LYS A N 1
ATOM 2415 C CA . LYS A 1 320 ? 15.801 -6.722 -11.001 1.00 83.25 320 LYS A CA 1
ATOM 2416 C C . LYS A 1 320 ? 16.865 -6.243 -11.990 1.00 83.25 320 LYS A C 1
ATOM 2418 O O . LYS A 1 320 ? 16.591 -5.351 -12.789 1.00 83.25 320 LYS A O 1
ATOM 2423 N N . THR A 1 321 ? 18.032 -6.883 -12.008 1.00 88.94 321 THR A N 1
ATOM 2424 C CA . THR A 1 321 ? 19.193 -6.421 -12.785 1.00 88.94 321 THR A CA 1
ATOM 2425 C C . THR A 1 321 ? 19.238 -6.909 -14.230 1.00 88.94 321 THR A C 1
ATOM 2427 O O . THR A 1 321 ? 19.953 -6.310 -15.035 1.00 88.94 321 THR A O 1
ATOM 2430 N N . TRP A 1 322 ? 18.492 -7.959 -14.609 1.00 89.69 322 TRP A N 1
ATOM 2431 C CA . TRP A 1 322 ? 18.642 -8.588 -15.934 1.00 89.69 322 TRP A CA 1
ATOM 2432 C C . TRP A 1 322 ? 18.438 -7.623 -17.105 1.00 89.69 322 TRP A C 1
ATOM 2434 O O . TRP A 1 322 ? 19.088 -7.785 -18.135 1.00 89.69 322 TRP A O 1
ATOM 2444 N N . ARG A 1 323 ? 17.569 -6.611 -16.964 1.00 90.50 323 ARG A N 1
ATOM 2445 C CA . ARG A 1 323 ? 17.349 -5.596 -18.008 1.00 90.50 323 ARG A CA 1
ATOM 2446 C C . ARG A 1 323 ? 18.611 -4.779 -18.243 1.00 90.50 323 ARG A C 1
ATOM 2448 O O . ARG A 1 323 ? 19.032 -4.629 -19.385 1.00 90.50 323 ARG A O 1
ATOM 2455 N N . SER A 1 324 ? 19.240 -4.312 -17.169 1.00 89.25 324 SER A N 1
ATOM 2456 C CA . SER A 1 324 ? 20.504 -3.581 -17.232 1.00 89.25 324 SER A CA 1
ATOM 2457 C C . SER A 1 324 ? 21.612 -4.470 -17.792 1.00 89.25 324 SER A C 1
ATOM 2459 O O . SER A 1 324 ? 22.296 -4.066 -18.731 1.00 89.25 324 SER A O 1
ATOM 2461 N N . CYS A 1 325 ? 21.732 -5.713 -17.308 1.00 92.69 325 CYS A N 1
ATOM 2462 C CA . CYS A 1 325 ? 22.675 -6.691 -17.856 1.00 92.69 325 CYS A CA 1
ATOM 2463 C C . CYS A 1 325 ? 22.476 -6.880 -19.362 1.00 92.69 325 CYS A C 1
ATOM 2465 O O . CYS A 1 325 ? 23.445 -6.836 -20.116 1.00 92.69 325 CYS A O 1
ATOM 2467 N N . PHE A 1 326 ? 21.233 -7.037 -19.820 1.00 93.50 326 PHE A N 1
ATOM 2468 C CA . PHE A 1 326 ? 20.921 -7.210 -21.234 1.00 93.50 326 PHE A CA 1
ATOM 2469 C C . PHE A 1 326 ? 21.295 -5.973 -22.060 1.00 93.50 326 PHE A C 1
ATOM 2471 O O . PHE A 1 326 ? 21.944 -6.116 -23.092 1.00 93.50 326 PHE A O 1
ATOM 2478 N N . ILE A 1 327 ? 20.956 -4.767 -21.595 1.00 92.81 327 ILE A N 1
ATOM 2479 C CA . ILE A 1 327 ? 21.242 -3.505 -22.297 1.00 92.81 327 ILE A CA 1
ATOM 2480 C C . ILE A 1 327 ? 22.751 -3.294 -22.475 1.00 92.81 327 ILE A C 1
ATOM 2482 O O . ILE A 1 327 ? 23.208 -3.081 -23.599 1.00 92.81 327 ILE A O 1
ATOM 2486 N N . PHE A 1 328 ? 23.540 -3.389 -21.400 1.00 92.12 328 PHE A N 1
ATOM 2487 C CA . PHE A 1 328 ? 24.992 -3.183 -21.473 1.00 92.12 328 PHE A CA 1
ATOM 2488 C C . PHE A 1 328 ? 25.700 -4.295 -22.258 1.00 92.12 328 PHE A C 1
ATOM 2490 O O . PHE A 1 328 ? 26.623 -4.018 -23.026 1.00 92.12 328 PHE A O 1
ATOM 2497 N N . THR A 1 329 ? 25.233 -5.542 -22.146 1.00 92.56 329 THR A N 1
ATOM 2498 C CA . THR A 1 329 ? 25.762 -6.653 -22.955 1.00 92.56 329 THR A CA 1
ATOM 2499 C C . THR A 1 329 ? 25.456 -6.452 -24.438 1.00 92.56 329 THR A C 1
ATOM 2501 O O . THR A 1 329 ? 26.342 -6.613 -25.275 1.00 92.56 329 THR A O 1
ATOM 2504 N N . LEU A 1 330 ? 24.231 -6.042 -24.780 1.00 93.06 330 LEU A N 1
ATOM 2505 C CA . LEU A 1 330 ? 23.829 -5.753 -26.156 1.00 93.06 330 LEU A CA 1
ATOM 2506 C C . LEU A 1 330 ? 24.643 -4.593 -26.742 1.00 93.06 330 LEU A C 1
ATOM 2508 O O . LEU A 1 330 ? 25.116 -4.691 -27.874 1.00 93.06 330 LEU A O 1
ATOM 2512 N N . LEU A 1 331 ? 24.865 -3.531 -25.962 1.00 90.44 331 LEU A N 1
ATOM 2513 C CA . LEU A 1 331 ? 25.751 -2.430 -26.340 1.00 90.44 331 LEU A CA 1
ATOM 2514 C C . LEU A 1 331 ? 27.164 -2.945 -26.653 1.00 90.44 331 LEU A C 1
ATOM 2516 O O . LEU A 1 331 ? 27.727 -2.592 -27.689 1.00 90.44 331 LEU A O 1
ATOM 2520 N N . ASN A 1 332 ? 27.714 -3.822 -25.806 1.00 89.94 332 ASN A N 1
ATOM 2521 C CA . ASN A 1 332 ? 29.028 -4.424 -26.028 1.00 89.94 332 ASN A CA 1
ATOM 2522 C C . ASN A 1 332 ? 29.074 -5.249 -27.328 1.00 89.94 332 ASN A C 1
ATOM 2524 O O . ASN A 1 332 ? 29.986 -5.081 -28.137 1.00 89.94 332 ASN A O 1
ATOM 2528 N N . VAL A 1 333 ? 28.059 -6.080 -27.586 1.00 89.75 333 VAL A N 1
ATOM 2529 C CA . VAL A 1 333 ? 27.959 -6.861 -28.832 1.00 89.75 333 VAL A CA 1
ATOM 2530 C C . VAL A 1 333 ? 27.927 -5.942 -30.056 1.00 89.75 333 VAL A C 1
ATOM 2532 O O . VAL A 1 333 ? 28.642 -6.184 -31.029 1.00 89.75 333 VAL A O 1
ATOM 2535 N N . ILE A 1 334 ? 27.148 -4.857 -30.010 1.00 88.75 334 ILE A N 1
ATOM 2536 C CA . ILE A 1 334 ? 27.094 -3.869 -31.096 1.00 88.75 334 ILE A CA 1
ATOM 2537 C C . ILE A 1 334 ? 28.469 -3.222 -31.306 1.00 88.75 334 ILE A C 1
ATOM 2539 O O . ILE A 1 334 ? 28.900 -3.083 -32.452 1.00 88.75 334 ILE A O 1
ATOM 2543 N N . LEU A 1 335 ? 29.176 -2.860 -30.232 1.00 84.69 335 LEU A N 1
ATOM 2544 C CA . LEU A 1 335 ? 30.534 -2.315 -30.313 1.00 84.69 335 LEU A CA 1
ATOM 2545 C C . LEU A 1 335 ? 31.493 -3.310 -30.982 1.00 84.69 335 LEU A C 1
ATOM 2547 O O . LEU A 1 335 ? 32.171 -2.939 -31.942 1.00 84.69 335 LEU A O 1
ATOM 2551 N N . CYS A 1 336 ? 31.477 -4.582 -30.572 1.00 82.12 336 CYS A N 1
ATOM 2552 C CA . CYS A 1 336 ? 32.281 -5.644 -31.184 1.00 82.12 336 CYS A CA 1
ATOM 2553 C C . CYS A 1 336 ? 32.031 -5.759 -32.697 1.00 82.12 336 CYS A C 1
ATOM 2555 O O . CYS A 1 336 ? 32.972 -5.813 -33.492 1.00 82.12 336 CYS A O 1
ATOM 2557 N N . LEU A 1 337 ? 30.757 -5.768 -33.112 1.00 83.00 337 LEU A N 1
ATOM 2558 C CA . LEU A 1 337 ? 30.374 -5.872 -34.522 1.00 83.00 337 LEU A CA 1
ATOM 2559 C C . LEU A 1 337 ? 30.808 -4.640 -35.324 1.00 83.00 337 LEU A C 1
ATOM 2561 O O . LEU A 1 337 ? 31.344 -4.786 -36.423 1.00 83.00 337 LEU A O 1
ATOM 2565 N N . LYS A 1 338 ? 30.631 -3.427 -34.786 1.00 81.50 338 LYS A N 1
ATOM 2566 C CA . LYS A 1 338 ? 31.041 -2.192 -35.470 1.00 81.50 338 LYS A CA 1
ATOM 2567 C C . LYS A 1 338 ? 32.555 -2.132 -35.676 1.00 81.50 338 LYS A C 1
ATOM 2569 O O . LYS A 1 338 ? 32.995 -1.839 -36.786 1.00 81.50 338 LYS A O 1
ATOM 2574 N N . PHE A 1 339 ? 33.352 -2.453 -34.658 1.00 73.44 339 PHE A N 1
ATOM 2575 C CA . PHE A 1 339 ? 34.813 -2.454 -34.789 1.00 73.44 339 PHE A CA 1
ATOM 2576 C C . PHE A 1 339 ? 35.315 -3.516 -35.774 1.00 73.44 339 PHE A C 1
ATOM 2578 O O . PHE A 1 339 ? 36.191 -3.222 -36.588 1.00 73.44 339 PHE A O 1
ATOM 2585 N N . LYS A 1 340 ? 34.705 -4.708 -35.773 1.00 71.25 340 LYS A N 1
ATOM 2586 C CA . LYS A 1 340 ? 35.085 -5.806 -36.670 1.00 71.25 340 LYS A CA 1
ATOM 2587 C C . LYS A 1 340 ? 34.672 -5.577 -38.129 1.00 71.25 340 LYS A C 1
ATOM 2589 O O . LYS A 1 340 ? 35.471 -5.831 -39.026 1.00 71.25 340 LYS A O 1
ATOM 2594 N N . TYR A 1 341 ? 33.442 -5.121 -38.378 1.00 70.75 341 TYR A N 1
ATOM 2595 C CA . TYR A 1 341 ? 32.865 -5.076 -39.731 1.00 70.75 341 TYR A CA 1
ATOM 2596 C C . TYR A 1 341 ? 32.888 -3.692 -40.387 1.00 70.75 341 TYR A C 1
ATOM 2598 O O . TYR A 1 341 ? 33.095 -3.611 -41.595 1.00 70.75 341 TYR A O 1
ATOM 2606 N N . ILE A 1 342 ? 32.682 -2.610 -39.626 1.00 64.94 342 ILE A N 1
ATOM 2607 C CA . ILE A 1 342 ? 32.577 -1.249 -40.186 1.00 64.94 342 ILE A CA 1
ATOM 2608 C C . ILE A 1 342 ? 33.953 -0.599 -40.270 1.00 64.94 342 ILE A C 1
ATOM 2610 O O . ILE A 1 342 ? 34.338 -0.098 -41.322 1.00 64.94 342 ILE A O 1
ATOM 2614 N N . PHE A 1 343 ? 34.706 -0.623 -39.173 1.00 63.66 343 PHE A N 1
ATOM 2615 C CA . PHE A 1 343 ? 35.990 0.070 -39.117 1.00 63.66 343 PHE A CA 1
ATOM 2616 C C . PHE A 1 343 ? 37.140 -0.751 -39.716 1.00 63.66 343 PHE A C 1
ATOM 2618 O O . PHE A 1 343 ? 38.171 -0.173 -40.042 1.00 63.66 343 PHE A O 1
ATOM 2625 N N . LYS A 1 344 ? 36.980 -2.078 -39.887 1.00 64.44 344 LYS A N 1
ATOM 2626 C CA . LYS A 1 344 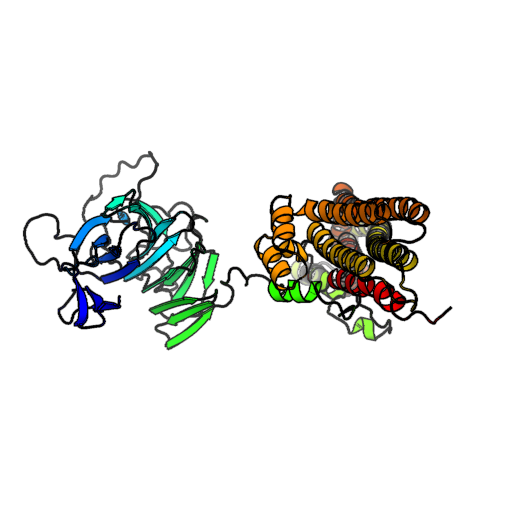? 38.049 -3.012 -40.316 1.00 64.44 344 LYS A CA 1
ATOM 2627 C C . LYS A 1 344 ? 39.371 -2.788 -39.555 1.00 64.44 344 LYS A C 1
ATOM 2629 O O . LYS A 1 344 ? 40.454 -3.035 -40.080 1.00 64.44 344 LYS A O 1
ATOM 2634 N N . VAL A 1 345 ? 39.286 -2.283 -38.325 1.00 60.66 345 VAL A N 1
ATOM 2635 C CA . VAL A 1 345 ? 40.446 -1.967 -37.494 1.00 60.66 345 VAL A CA 1
ATOM 2636 C C . VAL A 1 345 ? 40.889 -3.261 -36.824 1.00 60.66 345 VAL A C 1
ATOM 2638 O O . VAL A 1 345 ? 40.091 -3.927 -36.163 1.00 60.66 345 VAL A O 1
ATOM 2641 N N . ASN A 1 346 ? 42.164 -3.624 -36.986 1.00 60.91 346 ASN A N 1
ATOM 2642 C CA . ASN A 1 346 ? 42.761 -4.699 -36.197 1.00 60.91 346 ASN A CA 1
ATOM 2643 C C . ASN A 1 346 ? 42.659 -4.339 -34.710 1.00 60.91 346 ASN A C 1
ATOM 2645 O O . ASN A 1 346 ? 43.014 -3.228 -34.320 1.00 60.91 346 ASN A O 1
ATOM 2649 N N . ILE A 1 347 ? 42.227 -5.295 -33.883 1.00 57.75 347 ILE A N 1
ATOM 2650 C CA . ILE A 1 347 ? 42.030 -5.147 -32.425 1.00 57.75 347 ILE A CA 1
ATOM 2651 C C . ILE A 1 347 ? 43.264 -4.525 -31.732 1.00 57.75 347 ILE A C 1
ATOM 2653 O O . ILE A 1 347 ? 43.130 -3.813 -30.742 1.00 57.75 347 ILE A O 1
ATOM 2657 N N . VAL A 1 348 ? 44.459 -4.717 -32.299 1.00 56.38 348 VAL A N 1
ATOM 2658 C CA . VAL A 1 348 ? 45.727 -4.140 -31.823 1.00 56.38 348 VAL A CA 1
ATOM 2659 C C . VAL A 1 348 ? 45.740 -2.602 -31.871 1.00 56.38 348 VAL A C 1
ATOM 2661 O O . VAL A 1 348 ? 46.099 -1.980 -3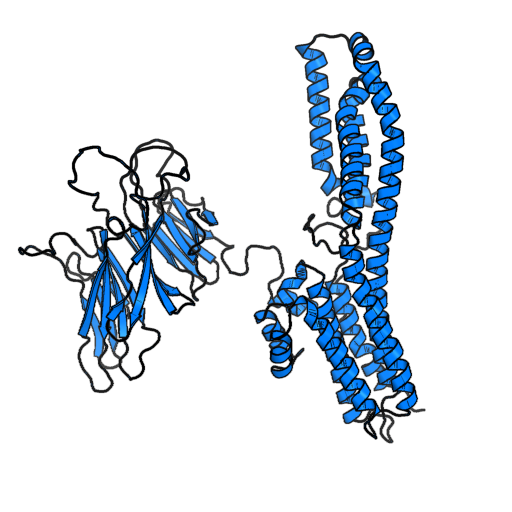0.879 1.00 56.38 348 VAL A O 1
ATOM 2664 N N . ASN A 1 349 ? 45.262 -1.974 -32.952 1.00 60.06 349 ASN A N 1
ATOM 2665 C CA . ASN A 1 349 ? 45.218 -0.504 -33.069 1.00 60.06 349 ASN A CA 1
ATOM 2666 C C . ASN A 1 349 ? 44.094 0.109 -32.213 1.00 60.06 349 ASN A C 1
ATOM 2668 O O . ASN A 1 349 ? 44.145 1.278 -31.837 1.00 60.06 349 ASN A O 1
ATOM 2672 N N . LEU A 1 350 ? 43.067 -0.684 -31.892 1.00 62.84 350 LEU A N 1
ATOM 2673 C CA . LEU A 1 350 ? 41.989 -0.282 -30.990 1.00 62.84 350 LEU A CA 1
ATOM 2674 C C . LEU A 1 350 ? 42.472 -0.175 -29.537 1.00 62.84 350 LEU A C 1
ATOM 2676 O O . LEU A 1 350 ? 42.017 0.704 -28.804 1.00 62.84 350 LEU A O 1
ATOM 2680 N N . LYS A 1 351 ? 43.411 -1.039 -29.134 1.00 63.06 351 LYS A N 1
ATOM 2681 C CA . LYS A 1 351 ? 43.987 -1.042 -27.786 1.00 63.06 351 LYS A CA 1
ATOM 2682 C C . LYS A 1 351 ? 44.699 0.276 -27.470 1.00 63.06 351 LYS A C 1
ATOM 2684 O O . LYS A 1 351 ? 44.470 0.838 -26.406 1.00 63.06 351 LYS A O 1
ATOM 2689 N N . GLU A 1 352 ? 45.471 0.814 -28.413 1.00 65.69 352 GLU A N 1
ATOM 2690 C CA . GLU A 1 352 ? 46.139 2.118 -28.261 1.00 65.69 352 GLU A CA 1
ATOM 2691 C C . GLU A 1 352 ? 45.137 3.283 -28.193 1.00 65.69 352 GLU A C 1
ATOM 2693 O O . GLU A 1 352 ? 45.291 4.202 -27.388 1.00 65.69 352 GLU A O 1
ATOM 2698 N N . ALA A 1 353 ? 44.057 3.230 -28.983 1.00 66.44 353 ALA A N 1
ATOM 2699 C CA . ALA A 1 353 ? 43.016 4.260 -28.972 1.00 66.44 353 ALA A CA 1
ATOM 2700 C C . ALA A 1 353 ? 42.195 4.281 -27.665 1.00 66.44 353 ALA A C 1
ATOM 2702 O O . ALA A 1 353 ? 41.688 5.334 -27.270 1.00 66.44 353 ALA A O 1
ATOM 2703 N N . MET A 1 354 ? 42.060 3.132 -26.991 1.00 73.25 354 MET A N 1
ATOM 2704 C CA . MET A 1 354 ? 41.238 2.959 -25.785 1.00 73.25 354 MET A CA 1
ATOM 2705 C C . MET A 1 354 ? 42.057 2.907 -24.483 1.00 73.25 354 MET A C 1
ATOM 2707 O O . MET A 1 354 ? 41.465 2.905 -23.407 1.00 73.25 354 MET A O 1
ATOM 2711 N N . GLU A 1 355 ? 43.393 2.941 -24.539 1.00 77.94 355 GLU A N 1
ATOM 2712 C CA . GLU A 1 355 ? 44.276 2.800 -23.365 1.00 77.94 355 GLU A CA 1
ATOM 2713 C C . GLU A 1 355 ? 43.995 3.846 -22.270 1.00 77.94 355 GLU A C 1
ATOM 2715 O O . GLU A 1 355 ? 44.031 3.560 -21.074 1.00 77.94 355 GLU A O 1
ATOM 2720 N N . LYS A 1 356 ? 43.669 5.084 -22.663 1.00 81.25 356 LYS A N 1
ATOM 2721 C CA . LYS A 1 356 ? 43.316 6.147 -21.706 1.00 81.25 356 LYS A CA 1
ATOM 2722 C C . LYS A 1 356 ? 41.995 5.863 -20.988 1.00 81.25 356 LYS A C 1
ATOM 2724 O O . LYS A 1 356 ? 41.857 6.188 -19.812 1.00 81.25 356 LYS A O 1
ATOM 2729 N N . LEU A 1 357 ? 41.036 5.277 -21.701 1.00 83.31 357 LEU A N 1
ATOM 2730 C CA . LEU A 1 357 ? 39.722 4.935 -21.165 1.00 83.31 357 LEU A CA 1
ATOM 2731 C C . LEU A 1 357 ? 39.808 3.716 -20.239 1.00 83.31 357 LEU A C 1
ATOM 2733 O O . LEU A 1 357 ? 39.155 3.689 -19.202 1.00 83.31 357 LEU A O 1
ATOM 2737 N N . ASP A 1 358 ? 40.670 2.760 -20.577 1.00 82.94 358 ASP A N 1
ATOM 2738 C CA . ASP A 1 358 ? 40.983 1.604 -19.742 1.00 82.94 358 ASP A CA 1
ATOM 2739 C C . ASP A 1 358 ? 41.646 2.006 -18.410 1.00 82.94 358 ASP A C 1
ATOM 2741 O O . ASP A 1 358 ? 41.214 1.582 -17.336 1.00 82.94 358 ASP A O 1
ATOM 2745 N N . LYS A 1 359 ? 42.620 2.927 -18.445 1.00 85.00 359 LYS A N 1
ATOM 2746 C CA . LYS A 1 359 ? 43.212 3.502 -17.222 1.00 85.00 359 LYS A CA 1
ATOM 2747 C C . LYS A 1 359 ? 42.166 4.206 -16.356 1.00 85.00 359 LYS A C 1
ATOM 2749 O O . LYS A 1 359 ? 42.158 4.024 -15.139 1.00 85.00 359 LYS A O 1
ATOM 2754 N N . LEU A 1 360 ? 41.267 4.981 -16.971 1.00 85.88 360 LEU A N 1
ATOM 2755 C CA . LEU A 1 360 ? 40.166 5.638 -16.259 1.00 85.88 360 LEU A CA 1
ATOM 2756 C C . LEU A 1 360 ? 39.223 4.613 -15.610 1.00 85.88 360 LEU A C 1
ATOM 2758 O O . LEU A 1 360 ? 38.848 4.782 -14.451 1.00 85.88 360 LEU A O 1
ATOM 2762 N N . TRP A 1 361 ? 38.888 3.534 -16.322 1.00 91.50 361 TRP A N 1
ATOM 2763 C CA . TRP A 1 361 ? 38.048 2.451 -15.811 1.00 91.50 361 TRP A CA 1
ATOM 2764 C C . TRP A 1 361 ? 38.667 1.775 -14.580 1.00 91.50 361 TRP A C 1
ATOM 2766 O O . TRP A 1 361 ? 37.992 1.637 -13.559 1.00 91.50 361 TRP A O 1
ATOM 2776 N N . HIS A 1 362 ? 39.964 1.454 -14.619 1.00 89.31 362 HIS A N 1
ATOM 2777 C CA . HIS A 1 362 ? 40.693 0.882 -13.481 1.00 89.31 362 HIS A CA 1
ATOM 2778 C C . HIS A 1 362 ? 40.718 1.815 -12.261 1.00 89.31 362 HIS A C 1
ATOM 2780 O O . HIS A 1 362 ? 40.490 1.376 -11.129 1.00 89.31 362 HIS A O 1
ATOM 2786 N N . MET A 1 363 ? 40.947 3.117 -12.477 1.00 88.69 363 MET A N 1
ATOM 2787 C CA . MET A 1 363 ? 40.891 4.117 -11.403 1.00 88.69 363 MET A CA 1
ATOM 2788 C C . MET A 1 363 ? 39.487 4.211 -10.794 1.00 88.69 363 MET A C 1
ATOM 2790 O O . MET A 1 363 ? 39.342 4.323 -9.576 1.00 88.69 363 MET A O 1
ATOM 2794 N N . GLN A 1 364 ? 38.450 4.122 -11.625 1.00 92.06 364 GLN A N 1
ATOM 2795 C CA . GLN A 1 364 ? 37.063 4.210 -11.190 1.00 92.06 364 GLN A CA 1
ATOM 2796 C C . GLN A 1 364 ? 36.556 2.929 -10.508 1.00 92.06 364 GLN A C 1
ATOM 2798 O O . GLN A 1 364 ? 35.723 3.019 -9.604 1.00 92.06 364 GLN A O 1
ATOM 2803 N N . MET A 1 365 ? 37.049 1.746 -10.885 1.00 91.31 365 MET A N 1
ATOM 2804 C CA . MET A 1 365 ? 36.604 0.456 -10.343 1.00 91.31 365 MET A CA 1
ATOM 2805 C C . MET A 1 365 ? 36.768 0.379 -8.820 1.00 91.31 365 MET A C 1
ATOM 2807 O O . MET A 1 365 ? 35.831 0.006 -8.109 1.00 91.31 365 MET A O 1
ATOM 2811 N N . SER A 1 366 ? 37.939 0.763 -8.305 1.00 91.44 366 SER A N 1
ATOM 2812 C CA . SER A 1 366 ? 38.234 0.723 -6.865 1.00 91.44 366 SER A CA 1
ATOM 2813 C C . SER A 1 366 ? 37.354 1.701 -6.078 1.00 91.44 366 SER A C 1
ATOM 2815 O O . SER A 1 366 ? 36.738 1.317 -5.081 1.00 91.44 366 SER A O 1
ATOM 2817 N N . LEU A 1 367 ? 37.213 2.930 -6.583 1.00 93.31 367 LEU A N 1
ATOM 2818 C CA . LEU A 1 367 ? 36.363 3.970 -6.006 1.00 93.31 367 LEU A CA 1
ATOM 2819 C C . LEU A 1 367 ? 34.887 3.546 -5.976 1.00 93.31 367 LEU A C 1
ATOM 2821 O O . LEU A 1 367 ? 34.223 3.677 -4.948 1.00 93.31 367 LEU A O 1
ATOM 2825 N N . THR A 1 368 ? 34.391 2.984 -7.081 1.00 94.94 368 THR A N 1
ATOM 2826 C CA . THR A 1 368 ? 33.009 2.496 -7.207 1.00 94.94 368 THR A CA 1
ATOM 2827 C C . THR A 1 368 ? 32.752 1.346 -6.245 1.00 94.94 368 THR A C 1
ATOM 2829 O O . THR A 1 368 ? 31.766 1.367 -5.514 1.00 94.94 368 THR A O 1
ATOM 2832 N N . THR A 1 369 ? 33.668 0.377 -6.177 1.00 93.75 369 THR A N 1
ATOM 2833 C CA . THR A 1 369 ? 33.554 -0.773 -5.267 1.00 93.75 369 THR A CA 1
ATOM 2834 C C . THR A 1 369 ? 33.466 -0.316 -3.814 1.00 93.75 369 THR A C 1
ATOM 2836 O O . THR A 1 369 ? 32.576 -0.748 -3.083 1.00 93.75 369 THR A O 1
ATOM 2839 N N . PHE A 1 370 ? 34.351 0.596 -3.401 1.00 94.94 370 PHE A N 1
ATOM 2840 C CA . PHE A 1 370 ? 34.386 1.106 -2.033 1.00 94.94 370 PHE A CA 1
ATOM 2841 C C . PHE A 1 370 ? 33.109 1.874 -1.664 1.00 94.94 370 PHE A C 1
ATOM 2843 O O . PHE A 1 370 ? 32.485 1.594 -0.638 1.00 94.94 370 PHE A O 1
ATOM 2850 N N . ILE A 1 371 ? 32.691 2.816 -2.513 1.00 95.06 371 ILE A N 1
ATOM 2851 C CA . ILE A 1 371 ? 31.534 3.675 -2.236 1.00 95.06 371 ILE A CA 1
ATOM 2852 C C . ILE A 1 371 ? 30.233 2.868 -2.239 1.00 95.06 371 ILE A C 1
ATOM 2854 O O . ILE A 1 371 ? 29.412 3.043 -1.339 1.00 95.06 371 ILE A O 1
ATOM 2858 N N . VAL A 1 372 ? 30.053 1.952 -3.195 1.00 94.81 372 VAL A N 1
ATOM 2859 C CA . VAL A 1 372 ? 28.857 1.099 -3.266 1.00 94.81 372 VAL A CA 1
ATOM 2860 C C . VAL A 1 372 ? 28.790 0.140 -2.077 1.00 94.81 372 VAL A C 1
ATOM 2862 O O . VAL A 1 372 ? 27.716 -0.044 -1.510 1.00 94.81 372 VAL A O 1
ATOM 2865 N N . ALA A 1 373 ? 29.918 -0.432 -1.642 1.00 94.62 373 ALA A N 1
ATOM 2866 C CA . ALA A 1 373 ? 29.948 -1.294 -0.460 1.00 94.62 373 ALA A CA 1
ATOM 2867 C C . ALA A 1 373 ? 29.559 -0.535 0.821 1.00 94.62 373 ALA A C 1
ATOM 2869 O O . ALA A 1 373 ? 28.783 -1.042 1.635 1.00 94.62 373 ALA A O 1
ATOM 2870 N N . PHE A 1 374 ? 30.051 0.696 0.993 1.00 94.12 374 PHE A N 1
ATOM 2871 C CA . PHE A 1 374 ? 29.662 1.538 2.125 1.00 94.12 374 PHE A CA 1
ATOM 2872 C C . PHE A 1 374 ? 28.177 1.919 2.068 1.00 94.12 374 PHE A C 1
ATOM 2874 O O . PHE A 1 374 ? 27.474 1.820 3.077 1.00 94.12 374 PHE A O 1
ATOM 2881 N N . PHE A 1 375 ? 27.693 2.303 0.883 1.00 94.56 375 PHE A N 1
ATOM 2882 C CA . PHE A 1 375 ? 26.289 2.623 0.630 1.00 94.56 375 PHE A CA 1
ATOM 2883 C C . PHE A 1 375 ? 25.376 1.441 0.988 1.00 94.56 375 PHE A C 1
ATOM 2885 O O . PHE A 1 375 ? 24.417 1.614 1.741 1.00 94.56 375 PHE A O 1
ATOM 2892 N N . LEU A 1 376 ? 25.734 0.227 0.559 1.00 94.00 376 LEU A N 1
ATOM 2893 C CA . LEU A 1 376 ? 25.009 -1.001 0.881 1.00 94.00 376 LEU A CA 1
ATOM 2894 C C . LEU A 1 376 ? 24.965 -1.276 2.387 1.00 94.00 376 LEU A C 1
ATOM 2896 O O . LEU A 1 376 ? 23.908 -1.607 2.920 1.00 94.00 376 LEU A O 1
ATOM 2900 N N . ASN A 1 377 ? 26.090 -1.127 3.090 1.00 94.19 377 ASN A N 1
ATOM 2901 C CA . ASN A 1 377 ? 26.148 -1.369 4.533 1.00 94.19 377 ASN A CA 1
ATOM 2902 C C . ASN A 1 377 ? 25.263 -0.381 5.317 1.00 94.19 377 ASN A C 1
ATOM 2904 O O . ASN A 1 377 ? 24.571 -0.755 6.269 1.00 94.19 377 ASN A O 1
ATOM 2908 N N . LYS A 1 378 ? 25.237 0.890 4.894 1.00 92.44 378 LYS A N 1
ATOM 2909 C CA . LYS A 1 378 ? 24.335 1.888 5.480 1.00 92.44 378 LYS A CA 1
ATOM 2910 C C . LYS A 1 378 ? 22.873 1.571 5.191 1.00 92.44 378 LYS A C 1
ATOM 2912 O O . LYS A 1 378 ? 22.078 1.567 6.127 1.00 92.44 378 LYS A O 1
ATOM 2917 N N . ALA A 1 379 ? 22.540 1.209 3.956 1.00 91.94 379 ALA A N 1
ATOM 2918 C CA . ALA A 1 379 ? 21.190 0.793 3.595 1.00 91.94 379 ALA A CA 1
ATOM 2919 C C . ALA A 1 379 ? 20.724 -0.437 4.403 1.00 91.94 379 ALA A C 1
ATOM 2921 O O . ALA A 1 379 ? 19.631 -0.432 4.963 1.00 91.94 379 ALA A O 1
ATOM 2922 N N . HIS A 1 380 ? 21.573 -1.458 4.552 1.00 92.19 380 HIS A N 1
ATOM 2923 C CA . HIS A 1 380 ? 21.269 -2.652 5.347 1.00 92.19 380 HIS A CA 1
ATOM 2924 C C . HIS A 1 380 ? 21.022 -2.328 6.832 1.00 92.19 380 HIS A C 1
ATOM 2926 O O . HIS A 1 380 ? 20.152 -2.928 7.462 1.00 92.19 380 HIS A O 1
ATOM 2932 N N . THR A 1 381 ? 21.747 -1.351 7.388 1.00 92.19 381 THR A N 1
ATOM 2933 C CA . THR A 1 381 ? 21.527 -0.875 8.766 1.00 92.19 381 THR A CA 1
ATOM 2934 C C . THR A 1 381 ? 20.130 -0.272 8.923 1.00 92.19 381 THR A C 1
ATOM 2936 O O . THR A 1 381 ? 19.425 -0.616 9.867 1.00 92.19 381 THR A O 1
ATOM 2939 N N . VAL A 1 382 ? 19.698 0.571 7.974 1.00 90.25 382 VAL A N 1
ATOM 2940 C CA . VAL A 1 382 ? 18.345 1.161 7.968 1.00 90.25 382 VAL A CA 1
ATOM 2941 C C . VAL A 1 382 ? 17.278 0.067 7.923 1.00 90.25 382 VAL A C 1
ATOM 2943 O O . VAL A 1 382 ? 16.346 0.082 8.725 1.00 90.25 382 VAL A O 1
ATOM 2946 N N . TRP A 1 383 ? 17.436 -0.921 7.041 1.00 91.06 383 TRP A N 1
ATOM 2947 C CA . TRP A 1 383 ? 16.518 -2.057 6.957 1.00 91.06 383 TRP A CA 1
ATOM 2948 C C . TRP A 1 383 ? 16.440 -2.846 8.278 1.00 91.06 383 TRP A C 1
ATOM 2950 O O . TRP A 1 383 ? 15.346 -3.116 8.783 1.00 91.06 383 TRP A O 1
ATOM 2960 N N . GLY A 1 384 ? 17.592 -3.169 8.878 1.00 92.50 384 GLY A N 1
ATOM 2961 C CA . GLY A 1 384 ? 17.670 -3.911 10.140 1.00 92.50 384 GLY A CA 1
ATOM 2962 C C . GLY A 1 384 ? 17.063 -3.153 11.323 1.00 92.50 384 GLY A C 1
ATOM 2963 O O . GLY A 1 384 ? 16.373 -3.743 12.158 1.00 92.50 384 GLY A O 1
ATOM 2964 N N . ASP A 1 385 ? 17.248 -1.836 11.362 1.00 91.75 385 ASP A N 1
ATOM 2965 C CA . ASP A 1 385 ? 16.644 -0.958 12.360 1.00 91.75 385 ASP A CA 1
ATOM 2966 C C . ASP A 1 385 ? 15.114 -0.958 12.286 1.00 91.75 385 ASP A C 1
ATOM 2968 O O . ASP A 1 385 ? 14.453 -0.982 13.325 1.00 91.75 385 ASP A O 1
ATOM 2972 N N . GLN A 1 386 ? 14.539 -0.971 11.080 1.00 92.06 386 GLN A N 1
ATOM 2973 C CA . GLN A 1 386 ? 13.084 -1.019 10.904 1.00 92.06 386 GLN A CA 1
ATOM 2974 C C . GLN A 1 386 ? 12.499 -2.363 11.346 1.00 92.06 386 GLN A C 1
ATOM 2976 O O . GLN A 1 386 ? 11.478 -2.399 12.037 1.00 92.06 386 GLN A O 1
ATOM 2981 N N . LEU A 1 387 ? 13.183 -3.470 11.038 1.00 92.50 387 LEU A N 1
ATOM 2982 C CA . LEU A 1 387 ? 12.810 -4.791 11.548 1.00 92.50 387 LEU A CA 1
ATOM 2983 C C . LEU A 1 387 ? 12.865 -4.831 13.085 1.00 92.50 387 LEU A C 1
ATOM 2985 O O . LEU A 1 387 ? 11.926 -5.299 13.733 1.00 92.50 387 LEU A O 1
ATOM 2989 N N . SER A 1 388 ? 13.946 -4.310 13.672 1.00 94.31 388 SER A N 1
ATOM 2990 C CA . SER A 1 388 ? 14.134 -4.224 15.124 1.00 94.31 388 SER A CA 1
ATOM 2991 C C . SER A 1 388 ? 13.040 -3.385 15.790 1.00 94.31 388 SER A C 1
ATOM 2993 O O . SER A 1 388 ? 12.440 -3.820 16.773 1.00 94.31 388 SER A O 1
ATOM 2995 N N . ASN A 1 389 ? 12.710 -2.221 15.225 1.00 94.12 389 ASN A N 1
ATOM 2996 C CA . ASN A 1 389 ? 11.632 -1.365 15.713 1.00 94.12 389 ASN A CA 1
ATOM 2997 C C . ASN A 1 389 ? 10.269 -2.067 15.654 1.00 94.12 389 ASN A C 1
ATOM 2999 O O . ASN A 1 389 ? 9.542 -2.041 16.645 1.00 94.12 389 ASN A O 1
ATOM 3003 N N . GLY A 1 390 ? 9.948 -2.763 14.557 1.00 93.50 390 GLY A N 1
ATOM 3004 C CA . GLY A 1 390 ? 8.722 -3.562 14.455 1.00 93.50 390 GLY A CA 1
ATOM 3005 C C . GLY A 1 390 ? 8.611 -4.620 15.560 1.00 93.50 390 GLY A C 1
ATOM 3006 O O . GLY A 1 390 ? 7.578 -4.724 16.221 1.00 93.50 390 GLY A O 1
ATOM 3007 N N . ARG A 1 391 ? 9.704 -5.342 15.845 1.00 94.31 391 ARG A N 1
ATOM 3008 C CA . ARG A 1 391 ? 9.759 -6.323 16.945 1.00 94.31 391 ARG A CA 1
ATOM 3009 C C . ARG A 1 391 ? 9.658 -5.683 18.328 1.00 94.31 391 ARG A C 1
ATOM 3011 O O . ARG A 1 391 ? 9.009 -6.235 19.213 1.00 94.31 391 ARG A O 1
ATOM 3018 N N . ARG A 1 392 ? 10.272 -4.515 18.529 1.00 95.62 392 ARG A N 1
ATOM 3019 C CA . ARG A 1 392 ? 10.179 -3.767 19.791 1.00 95.62 392 ARG A CA 1
ATOM 3020 C C . ARG A 1 392 ? 8.759 -3.280 20.058 1.00 95.62 392 ARG A C 1
ATOM 3022 O O . ARG A 1 392 ? 8.326 -3.367 21.199 1.00 95.62 392 ARG A O 1
ATOM 3029 N N . ILE A 1 393 ? 8.027 -2.829 19.037 1.00 95.75 393 ILE A N 1
ATOM 3030 C CA . ILE A 1 393 ? 6.612 -2.442 19.169 1.00 95.75 393 ILE A CA 1
ATOM 3031 C C . ILE A 1 393 ? 5.782 -3.632 19.667 1.00 95.75 393 ILE A C 1
ATOM 3033 O O . ILE A 1 393 ? 5.107 -3.507 20.684 1.00 95.75 393 ILE A O 1
ATOM 3037 N N . GLN A 1 394 ? 5.908 -4.800 19.026 1.00 94.00 394 GLN A N 1
ATOM 3038 C CA . GLN A 1 394 ? 5.238 -6.034 19.466 1.00 94.00 394 GLN A CA 1
ATOM 3039 C C . GLN A 1 394 ? 5.600 -6.407 20.912 1.00 94.00 394 GLN A C 1
ATOM 3041 O O . GLN A 1 394 ? 4.729 -6.733 21.713 1.00 94.00 394 GLN A O 1
ATOM 3046 N N . GLY A 1 395 ? 6.889 -6.333 21.262 1.00 94.44 395 GLY A N 1
ATOM 3047 C CA . GLY A 1 395 ? 7.362 -6.602 22.620 1.00 94.44 395 GLY A CA 1
ATOM 3048 C C . GLY A 1 395 ? 6.765 -5.651 23.659 1.00 94.44 395 GLY A C 1
ATOM 3049 O O . GLY A 1 395 ? 6.326 -6.100 24.708 1.00 94.44 395 GLY A O 1
ATOM 3050 N N . ARG A 1 396 ? 6.684 -4.351 23.357 1.00 94.94 396 ARG A N 1
ATOM 3051 C CA . ARG A 1 396 ? 6.115 -3.350 24.273 1.00 94.94 396 ARG A CA 1
ATOM 3052 C C . ARG A 1 396 ? 4.601 -3.451 24.428 1.00 94.94 396 ARG A C 1
ATOM 3054 O O . ARG A 1 396 ? 4.111 -3.170 25.514 1.00 94.94 396 ARG A O 1
ATOM 3061 N N . LEU A 1 397 ? 3.875 -3.854 23.385 1.00 95.31 397 LEU A N 1
ATOM 3062 C CA . LEU A 1 397 ? 2.450 -4.176 23.507 1.00 95.31 397 LEU A CA 1
ATOM 3063 C C . LEU A 1 397 ? 2.262 -5.365 24.458 1.00 95.31 397 LEU A C 1
ATOM 3065 O O . LEU A 1 397 ? 1.555 -5.247 25.447 1.00 95.31 397 LEU A O 1
ATOM 3069 N N . ASN A 1 398 ? 3.025 -6.443 24.260 1.00 93.94 398 ASN A N 1
ATOM 3070 C CA . ASN A 1 398 ? 3.014 -7.595 25.164 1.00 93.94 398 ASN A CA 1
ATOM 3071 C C . ASN A 1 398 ? 3.406 -7.238 26.613 1.00 93.94 398 ASN A C 1
ATOM 3073 O O . ASN A 1 398 ? 2.829 -7.791 27.547 1.00 93.94 398 ASN A O 1
ATOM 3077 N N . ASP A 1 399 ? 4.359 -6.314 26.813 1.00 94.19 399 ASP A N 1
ATOM 3078 C CA . ASP A 1 399 ? 4.717 -5.792 28.142 1.00 94.19 399 ASP A CA 1
ATOM 3079 C C . ASP A 1 399 ? 3.511 -5.109 28.824 1.00 94.19 399 ASP A C 1
ATOM 3081 O O . ASP A 1 399 ? 3.338 -5.219 30.036 1.00 94.19 399 ASP A O 1
ATOM 3085 N N . ILE A 1 400 ? 2.663 -4.405 28.067 1.00 93.56 400 ILE A N 1
ATOM 3086 C CA . ILE A 1 400 ? 1.437 -3.791 28.594 1.00 93.56 400 ILE A CA 1
ATOM 3087 C C . ILE A 1 400 ? 0.421 -4.877 28.958 1.00 93.56 400 ILE A C 1
ATOM 3089 O O . ILE A 1 400 ? -0.091 -4.876 30.081 1.00 93.56 400 ILE A O 1
ATOM 3093 N N . SER A 1 401 ? 0.178 -5.837 28.062 1.00 92.94 401 SER A N 1
ATOM 3094 C CA . SER A 1 401 ? -0.793 -6.907 28.301 1.00 92.94 401 SER A CA 1
ATOM 3095 C C . SER A 1 401 ? -0.406 -7.756 29.521 1.00 92.94 401 SER A C 1
ATOM 3097 O O . SER A 1 401 ? -1.256 -8.043 30.368 1.00 92.94 401 SER A O 1
ATOM 3099 N N . ILE A 1 402 ? 0.879 -8.109 29.681 1.00 92.69 402 ILE A N 1
ATOM 3100 C CA . ILE A 1 402 ? 1.342 -8.881 30.844 1.00 92.69 402 ILE A CA 1
ATOM 3101 C C . ILE A 1 402 ? 1.202 -8.085 32.148 1.00 92.69 402 ILE A C 1
ATOM 3103 O O . ILE A 1 402 ? 0.741 -8.649 33.143 1.00 92.69 402 ILE A O 1
ATOM 3107 N N . LEU A 1 403 ? 1.508 -6.781 32.152 1.00 92.50 403 LEU A N 1
ATOM 3108 C CA . LEU A 1 403 ? 1.327 -5.921 33.327 1.00 92.50 403 LEU A CA 1
ATOM 3109 C C . LEU A 1 403 ? -0.146 -5.863 33.748 1.00 92.50 403 LEU A C 1
ATOM 3111 O O . LEU A 1 403 ? -0.464 -6.133 34.906 1.00 92.50 403 LEU A O 1
ATOM 3115 N N . CYS A 1 404 ? -1.058 -5.586 32.812 1.00 91.75 404 CYS A N 1
ATOM 3116 C CA . CYS A 1 404 ? -2.491 -5.550 33.105 1.00 91.75 404 CYS A CA 1
ATOM 3117 C C . CYS A 1 404 ? -3.009 -6.908 33.603 1.00 91.75 404 CYS A C 1
ATOM 3119 O O . CYS A 1 404 ? -3.771 -6.965 34.567 1.00 91.75 404 CYS A O 1
ATOM 3121 N N . SER A 1 405 ? -2.570 -8.005 32.984 1.00 90.62 405 SER A N 1
ATOM 3122 C CA . SER A 1 405 ? -3.009 -9.358 33.338 1.00 90.62 405 SER A CA 1
ATOM 3123 C C . SER A 1 405 ? -2.487 -9.817 34.715 1.00 90.62 405 SER A C 1
ATOM 3125 O O . SER A 1 405 ? -3.217 -10.452 35.474 1.00 90.62 405 SER A O 1
ATOM 3127 N N . THR A 1 406 ? -1.265 -9.427 35.097 1.00 89.38 406 THR A N 1
ATOM 3128 C CA . THR A 1 406 ? -0.660 -9.769 36.400 1.00 89.38 406 THR A CA 1
ATOM 3129 C C . THR A 1 406 ? -1.368 -9.060 37.551 1.00 89.38 406 THR A C 1
ATOM 3131 O O . THR A 1 406 ? -1.574 -9.635 38.617 1.00 89.38 406 THR A O 1
ATOM 3134 N N . HIS A 1 407 ? -1.775 -7.811 37.327 1.00 90.56 407 HIS A N 1
ATOM 3135 C CA . HIS A 1 407 ? -2.495 -7.007 38.310 1.00 90.56 407 HIS A CA 1
ATOM 3136 C C . HIS A 1 407 ? -4.010 -7.262 38.314 1.00 90.56 407 HIS A C 1
ATOM 3138 O O . HIS A 1 407 ? -4.734 -6.611 39.068 1.00 90.56 407 HIS A O 1
ATOM 3144 N N . ALA A 1 408 ? -4.512 -8.190 37.495 1.00 90.44 408 ALA A N 1
ATOM 3145 C CA . ALA A 1 408 ? -5.934 -8.474 37.377 1.00 90.44 408 ALA A CA 1
ATOM 3146 C C . ALA A 1 408 ? -6.547 -8.926 38.717 1.00 90.44 408 ALA A C 1
ATOM 3148 O O . ALA A 1 408 ? -6.090 -9.893 39.330 1.00 90.44 408 ALA A O 1
ATOM 3149 N N . GLN A 1 409 ? -7.610 -8.249 39.165 1.00 89.06 409 GLN A N 1
ATOM 3150 C CA . GLN A 1 409 ? -8.344 -8.649 40.363 1.00 89.06 409 GLN A CA 1
ATOM 3151 C C . GLN A 1 409 ? -9.092 -9.972 40.142 1.00 89.06 409 GLN A C 1
ATOM 3153 O O . GLN A 1 409 ? -9.776 -10.168 39.133 1.00 89.06 409 GLN A O 1
ATOM 3158 N N . ARG A 1 410 ? -9.008 -10.859 41.138 1.00 86.62 410 ARG A N 1
ATOM 3159 C CA . ARG A 1 410 ? -9.633 -12.186 41.122 1.00 86.62 410 ARG A CA 1
ATOM 3160 C C . ARG A 1 410 ? -10.750 -12.316 42.155 1.00 86.62 410 ARG A C 1
ATOM 3162 O O . ARG A 1 410 ? -10.833 -11.516 43.095 1.00 86.62 410 ARG A O 1
ATOM 3169 N N . ASP A 1 411 ? -11.636 -13.276 41.918 1.00 84.19 411 ASP A N 1
ATOM 3170 C CA . ASP A 1 411 ? -12.626 -13.766 42.871 1.00 84.19 411 ASP A CA 1
ATOM 3171 C C . ASP A 1 411 ? -12.004 -14.784 43.846 1.00 84.19 411 ASP A C 1
ATOM 3173 O O . ASP A 1 411 ? -10.827 -15.137 43.745 1.00 84.19 411 ASP A O 1
ATOM 3177 N N . GLU A 1 412 ? -12.800 -15.252 44.806 1.00 79.81 412 GLU A N 1
ATOM 3178 C CA . GLU A 1 412 ? -12.383 -16.244 45.811 1.00 79.81 412 GLU A CA 1
ATOM 3179 C C . GLU A 1 412 ? -12.018 -17.607 45.198 1.00 79.81 412 GLU A C 1
ATOM 3181 O O . GLU A 1 412 ? -11.268 -18.372 45.796 1.00 79.81 412 GLU A O 1
ATOM 3186 N N . ASN A 1 413 ? -12.496 -17.890 43.982 1.00 77.50 413 ASN A N 1
ATOM 3187 C CA . ASN A 1 413 ? -12.209 -19.113 43.233 1.00 77.50 413 ASN A CA 1
ATOM 3188 C C . ASN A 1 413 ? -10.979 -18.966 42.315 1.00 77.50 413 ASN A C 1
ATOM 3190 O O . ASN A 1 413 ? -10.705 -19.858 41.511 1.00 77.50 413 ASN A O 1
ATOM 3194 N N . GLY A 1 414 ? -10.264 -17.836 42.381 1.00 78.19 414 GLY A N 1
ATOM 3195 C CA . GLY A 1 414 ? -9.089 -17.544 41.558 1.00 78.19 414 GLY A CA 1
ATOM 3196 C C . GLY A 1 414 ? -9.394 -17.100 40.121 1.00 78.19 414 GLY A C 1
ATOM 3197 O O . GLY A 1 414 ? -8.459 -16.851 39.353 1.00 78.19 414 GLY A O 1
ATOM 3198 N N . ARG A 1 415 ? -10.667 -16.946 39.740 1.00 83.94 415 ARG A N 1
ATOM 3199 C CA . ARG A 1 415 ? -11.094 -16.465 38.417 1.00 83.94 415 ARG A CA 1
ATOM 3200 C C . ARG A 1 415 ? -11.020 -14.946 38.349 1.00 83.94 415 ARG A C 1
ATOM 3202 O O . ARG A 1 415 ? -11.240 -14.249 39.335 1.00 83.94 415 ARG A O 1
ATOM 3209 N N . VAL A 1 416 ? -10.727 -14.409 37.169 1.00 86.75 416 VAL A N 1
ATOM 3210 C CA . VAL A 1 416 ? -10.695 -12.956 36.948 1.00 86.75 416 VAL A CA 1
ATOM 3211 C C . VAL A 1 416 ? -12.100 -12.375 37.121 1.00 86.75 416 VAL A C 1
ATOM 3213 O O . VAL A 1 416 ? -13.072 -12.917 36.591 1.00 86.75 416 VAL A O 1
ATOM 3216 N N . LYS A 1 417 ? -12.227 -11.262 37.856 1.00 89.88 417 LYS A N 1
ATOM 3217 C CA . LYS A 1 417 ? -13.525 -10.594 38.023 1.00 89.88 417 LYS A CA 1
ATOM 3218 C C . LYS A 1 417 ? -14.060 -10.102 36.668 1.00 89.88 417 LYS A C 1
ATOM 3220 O O . LYS A 1 417 ? -13.278 -9.578 35.874 1.00 89.88 417 LYS A O 1
ATOM 3225 N N . PRO A 1 418 ? -15.385 -10.138 36.422 1.00 89.56 418 PRO A N 1
ATOM 3226 C CA . PRO A 1 418 ? -15.961 -9.703 35.143 1.00 89.56 418 PRO A CA 1
ATOM 3227 C C . PRO A 1 418 ? -15.599 -8.263 34.745 1.00 89.56 418 PRO A C 1
ATOM 3229 O O . PRO A 1 418 ? -15.378 -7.973 33.573 1.00 89.56 418 PRO A O 1
ATOM 3232 N N . GLN A 1 419 ? -15.492 -7.358 35.724 1.00 91.12 419 GLN A N 1
ATOM 3233 C CA . GLN A 1 419 ? -15.103 -5.962 35.494 1.00 91.12 419 GLN A CA 1
ATOM 3234 C C . GLN A 1 419 ? -13.654 -5.841 35.002 1.00 91.12 419 GLN A C 1
ATOM 3236 O O . GLN A 1 419 ? -13.373 -5.089 34.072 1.00 91.12 419 GLN A O 1
ATOM 3241 N N . THR A 1 420 ? -12.741 -6.610 35.594 1.00 91.12 420 THR A N 1
ATOM 3242 C CA . THR A 1 420 ? -11.338 -6.678 35.179 1.00 91.12 420 THR A CA 1
ATOM 3243 C C . THR A 1 420 ? -11.205 -7.320 33.806 1.00 91.12 420 THR A C 1
ATOM 3245 O O . THR A 1 420 ? -10.489 -6.791 32.960 1.00 91.12 420 THR A O 1
ATOM 3248 N N . GLN A 1 421 ? -11.948 -8.400 33.555 1.00 91.19 421 GLN A N 1
ATOM 3249 C CA . GLN A 1 421 ? -11.981 -9.063 32.255 1.00 91.19 421 GLN A CA 1
ATOM 3250 C C . GLN A 1 421 ? -12.389 -8.090 31.141 1.00 91.19 421 GLN A C 1
ATOM 3252 O O . GLN A 1 421 ? -11.698 -7.990 30.135 1.00 91.19 421 GLN A O 1
ATOM 3257 N N . TYR A 1 422 ? -13.440 -7.293 31.361 1.00 92.75 422 TYR A N 1
ATOM 3258 C CA . TYR A 1 422 ? -13.882 -6.275 30.405 1.00 92.75 422 TYR A CA 1
ATOM 3259 C C . TYR A 1 422 ? -12.799 -5.229 30.091 1.00 92.75 422 TYR A C 1
ATOM 3261 O O . TYR A 1 422 ? -12.658 -4.798 28.945 1.00 92.75 422 TYR A O 1
ATOM 3269 N N . VAL A 1 423 ? -12.016 -4.815 31.094 1.00 93.25 423 VAL A N 1
ATOM 3270 C CA . VAL A 1 423 ? -10.890 -3.892 30.885 1.00 93.25 423 VAL A CA 1
ATOM 3271 C C . VAL A 1 423 ? -9.788 -4.557 30.061 1.00 93.25 423 VAL A C 1
ATOM 3273 O O . VAL A 1 423 ? -9.303 -3.936 29.117 1.00 93.25 423 VAL A O 1
ATOM 3276 N N . LEU A 1 424 ? -9.428 -5.808 30.363 1.00 93.56 424 LEU A N 1
ATOM 3277 C CA . LEU A 1 424 ? -8.437 -6.564 29.588 1.00 93.56 424 LEU A CA 1
ATOM 3278 C C . LEU A 1 424 ? -8.881 -6.744 28.128 1.00 93.56 424 LEU A C 1
ATOM 3280 O O . LEU A 1 424 ? -8.094 -6.487 27.221 1.00 93.56 424 LEU A O 1
ATOM 3284 N N . ASP A 1 425 ? -10.152 -7.082 27.898 1.00 93.56 425 ASP A N 1
ATOM 3285 C CA . ASP A 1 425 ? -10.745 -7.204 26.561 1.00 93.56 425 ASP A CA 1
ATOM 3286 C C . ASP A 1 425 ? -10.682 -5.879 25.789 1.00 93.56 425 ASP A C 1
ATOM 3288 O O . ASP A 1 425 ? -10.340 -5.845 24.602 1.00 93.56 425 ASP A O 1
ATOM 3292 N N . LYS A 1 426 ? -10.983 -4.760 26.463 1.00 94.44 426 LYS A N 1
ATOM 3293 C CA . LYS A 1 426 ? -10.874 -3.424 25.867 1.00 94.44 426 LYS A CA 1
ATOM 3294 C C . LYS A 1 426 ? -9.437 -3.063 25.510 1.00 94.44 426 LYS A C 1
ATOM 3296 O O . LYS A 1 426 ? -9.220 -2.541 24.418 1.00 94.44 426 LYS A O 1
ATOM 3301 N N . VAL A 1 427 ? -8.481 -3.327 26.400 1.00 95.19 427 VAL A N 1
ATOM 3302 C CA . VAL A 1 427 ? -7.057 -3.062 26.149 1.00 95.19 427 VAL A CA 1
ATOM 3303 C C . VAL A 1 427 ? -6.575 -3.887 24.958 1.00 95.19 427 VAL A C 1
ATOM 3305 O O . VAL A 1 427 ? -6.067 -3.302 24.006 1.00 95.19 427 VAL A O 1
ATOM 3308 N N . ALA A 1 428 ? -6.845 -5.195 24.932 1.00 94.94 428 ALA A N 1
ATOM 3309 C CA . ALA A 1 428 ? -6.469 -6.072 23.822 1.00 94.94 428 ALA A CA 1
ATOM 3310 C C . ALA A 1 428 ? -7.055 -5.592 22.481 1.00 94.94 428 ALA A C 1
ATOM 3312 O O . ALA A 1 428 ? -6.357 -5.502 21.470 1.00 94.94 428 ALA A O 1
ATOM 3313 N N . ARG A 1 429 ? -8.333 -5.190 22.463 1.00 95.69 429 ARG A N 1
ATOM 3314 C CA . ARG A 1 429 ? -8.983 -4.639 21.264 1.00 95.69 429 ARG A CA 1
ATOM 3315 C C . ARG A 1 429 ? -8.340 -3.338 20.785 1.00 95.69 429 ARG A C 1
ATOM 3317 O O . ARG A 1 429 ? -8.175 -3.150 19.579 1.00 95.69 429 ARG A O 1
ATOM 3324 N N . TYR A 1 430 ? -7.952 -2.454 21.700 1.00 96.81 430 TYR A N 1
ATOM 3325 C CA . TYR A 1 430 ? -7.255 -1.221 21.346 1.00 96.81 430 TYR A CA 1
ATOM 3326 C C . TYR A 1 430 ? -5.804 -1.451 20.917 1.00 96.81 430 TYR A C 1
ATOM 3328 O O . TYR A 1 430 ? -5.342 -0.746 20.026 1.00 96.81 430 TYR A O 1
ATOM 3336 N N . GLU A 1 431 ? -5.099 -2.445 21.458 1.00 95.62 431 GLU A N 1
ATOM 3337 C CA . GLU A 1 431 ? -3.768 -2.837 20.969 1.00 95.62 431 GLU A CA 1
ATOM 3338 C C . GLU A 1 431 ? -3.829 -3.297 19.502 1.00 95.62 431 GLU A C 1
ATOM 3340 O O . GLU A 1 431 ? -3.024 -2.856 18.677 1.00 95.62 431 GLU A O 1
ATOM 3345 N N . ARG A 1 432 ? -4.844 -4.100 19.147 1.00 95.38 432 ARG A N 1
ATOM 3346 C CA . ARG A 1 432 ? -5.116 -4.509 17.755 1.00 95.38 432 ARG A CA 1
ATOM 3347 C C . ARG A 1 432 ? -5.390 -3.314 16.851 1.00 95.38 432 ARG A C 1
ATOM 3349 O O . ARG A 1 432 ? -4.769 -3.150 15.799 1.00 95.38 432 ARG A O 1
ATOM 3356 N N . LEU A 1 433 ? -6.301 -2.443 17.284 1.00 96.38 433 LEU A N 1
ATOM 3357 C CA . LEU A 1 433 ? -6.646 -1.227 16.555 1.00 96.38 433 LEU A CA 1
ATOM 3358 C C . LEU A 1 433 ? -5.432 -0.303 16.383 1.00 96.38 433 LEU A C 1
ATOM 3360 O O . LEU A 1 433 ? -5.254 0.288 15.317 1.00 96.38 433 LEU A O 1
ATOM 3364 N N . PHE A 1 434 ? -4.577 -0.196 17.402 1.00 96.88 434 PHE A N 1
ATOM 3365 C CA . PHE A 1 434 ? -3.338 0.569 17.344 1.00 96.88 434 PHE A CA 1
ATOM 3366 C C . PHE A 1 434 ? -2.402 -0.007 16.282 1.00 96.88 434 PHE A C 1
ATOM 3368 O O . PHE A 1 434 ? -1.950 0.744 15.424 1.00 96.88 434 PHE A O 1
ATOM 3375 N N . GLY A 1 435 ? -2.169 -1.324 16.271 1.00 95.50 435 GLY A N 1
ATOM 3376 C CA . GLY A 1 435 ? -1.339 -1.976 15.255 1.00 95.50 435 GLY A CA 1
ATOM 3377 C C . GLY A 1 435 ? -1.830 -1.686 13.833 1.00 95.50 435 GLY A C 1
ATOM 3378 O O . GLY A 1 435 ? -1.061 -1.231 12.985 1.00 95.50 435 GLY A O 1
ATOM 3379 N N . ILE A 1 436 ? -3.132 -1.857 13.592 1.00 95.31 436 ILE A N 1
ATOM 3380 C CA . ILE A 1 436 ? -3.758 -1.613 12.285 1.00 95.31 436 ILE A CA 1
ATOM 3381 C C . ILE A 1 436 ? -3.634 -0.141 11.871 1.00 95.31 436 ILE A C 1
ATOM 3383 O O . ILE A 1 436 ? -3.191 0.160 10.759 1.00 95.31 436 ILE A O 1
ATOM 3387 N N . THR A 1 437 ? -3.996 0.793 12.752 1.00 95.31 437 THR A N 1
ATOM 3388 C CA . THR A 1 437 ? -3.981 2.237 12.449 1.00 95.31 437 THR A CA 1
ATOM 3389 C C . THR A 1 437 ? -2.568 2.815 12.360 1.00 95.31 437 THR A C 1
ATOM 3391 O O . THR A 1 437 ? -2.334 3.736 11.578 1.00 95.31 437 THR A O 1
ATOM 3394 N N . PHE A 1 438 ? -1.607 2.278 13.111 1.00 96.12 438 PHE A N 1
ATOM 3395 C CA . PHE A 1 438 ? -0.210 2.695 13.050 1.00 96.12 438 PHE A CA 1
ATOM 3396 C C . PHE A 1 438 ? 0.419 2.271 11.726 1.00 96.12 438 PHE A C 1
ATOM 3398 O O . PHE A 1 438 ? 0.868 3.123 10.959 1.00 96.12 438 PHE A O 1
ATOM 3405 N N . TYR A 1 439 ? 0.394 0.978 11.397 1.00 94.88 439 TYR A N 1
ATOM 3406 C CA . TYR A 1 439 ? 1.041 0.501 10.176 1.00 94.88 439 TYR A CA 1
ATOM 3407 C C . TYR A 1 439 ? 0.380 1.053 8.908 1.00 94.88 439 TYR A C 1
ATOM 3409 O O . TYR A 1 439 ? 1.085 1.410 7.969 1.00 94.88 439 TYR A O 1
ATOM 3417 N N . SER A 1 440 ? -0.944 1.237 8.893 1.00 92.88 440 SER A N 1
ATOM 3418 C CA . SER A 1 440 ? -1.635 1.905 7.777 1.00 92.88 440 SER A CA 1
ATOM 3419 C C . SER A 1 440 ? -1.317 3.397 7.637 1.00 92.88 440 SER A C 1
ATOM 3421 O O . SER A 1 440 ? -1.537 3.960 6.569 1.00 92.88 440 SER A O 1
ATOM 3423 N N . SER A 1 441 ? -0.780 4.051 8.674 1.00 93.06 441 SER A N 1
ATOM 3424 C CA . SER A 1 441 ? -0.300 5.438 8.567 1.00 93.06 441 SER A CA 1
ATOM 3425 C C . SER A 1 441 ? 1.096 5.550 7.944 1.00 93.06 441 SER A C 1
ATOM 3427 O O . SER A 1 441 ? 1.432 6.588 7.371 1.00 93.06 441 SER A O 1
ATOM 3429 N N . VAL A 1 442 ? 1.893 4.479 8.038 1.00 91.69 442 VAL A N 1
ATOM 3430 C CA . VAL A 1 442 ? 3.300 4.432 7.605 1.00 91.69 442 VAL A CA 1
ATOM 3431 C C . VAL A 1 442 ? 3.464 3.741 6.245 1.00 91.69 442 VAL A C 1
ATOM 3433 O O . VAL A 1 442 ? 4.358 4.086 5.470 1.00 91.69 442 VAL A O 1
ATOM 3436 N N . VAL A 1 443 ? 2.619 2.753 5.949 1.00 90.44 443 VAL A N 1
ATOM 3437 C CA . VAL A 1 443 ? 2.784 1.827 4.823 1.00 90.44 443 VAL A CA 1
ATOM 3438 C C . VAL A 1 443 ? 1.729 2.105 3.759 1.00 90.44 443 VAL A C 1
ATOM 3440 O O . VAL A 1 443 ? 0.530 1.960 4.004 1.00 90.44 443 VAL A O 1
ATOM 3443 N N . LYS A 1 444 ? 2.167 2.436 2.540 1.00 86.50 444 LYS A N 1
ATOM 3444 C CA . LYS A 1 444 ? 1.259 2.815 1.444 1.00 86.50 444 LYS A CA 1
ATOM 3445 C C . LYS A 1 444 ? 0.309 1.697 1.019 1.00 86.50 444 LYS A C 1
ATOM 3447 O O . LYS A 1 444 ? -0.833 1.977 0.673 1.00 86.50 444 LYS A O 1
ATOM 3452 N N . SER A 1 445 ? 0.730 0.428 1.073 1.00 82.81 445 SER A N 1
ATOM 3453 C CA . SER A 1 445 ? -0.158 -0.700 0.738 1.00 82.81 445 SER A CA 1
ATOM 3454 C C . SER A 1 445 ? -1.369 -0.814 1.669 1.00 82.81 445 SER A C 1
ATOM 3456 O O . SER A 1 445 ? -2.383 -1.389 1.281 1.00 82.81 445 SER A O 1
ATOM 3458 N N . HIS A 1 446 ? -1.277 -0.246 2.873 1.00 89.00 446 HIS A N 1
ATOM 3459 C CA . HIS A 1 446 ? -2.290 -0.319 3.926 1.00 89.00 446 HIS A CA 1
ATOM 3460 C C . HIS A 1 446 ? -3.023 1.003 4.145 1.00 89.00 446 HIS A C 1
ATOM 3462 O O . HIS A 1 446 ? -3.962 1.050 4.935 1.00 89.00 446 HIS A O 1
ATOM 3468 N N . GLU A 1 447 ? -2.652 2.060 3.422 1.00 87.25 447 GLU A N 1
ATOM 3469 C CA . GLU A 1 447 ? -3.240 3.399 3.545 1.00 87.25 447 GLU A CA 1
ATOM 3470 C C . GLU A 1 447 ? -4.757 3.396 3.291 1.00 87.25 447 GLU A C 1
ATOM 3472 O O . GLU A 1 447 ? -5.495 4.179 3.884 1.00 87.25 447 GLU A O 1
ATOM 3477 N N . ARG A 1 448 ? -5.257 2.441 2.494 1.00 85.38 448 ARG A N 1
ATOM 3478 C CA . ARG A 1 448 ? -6.696 2.245 2.238 1.00 85.38 448 ARG A CA 1
ATOM 3479 C C . ARG A 1 448 ? -7.510 1.980 3.510 1.00 85.38 448 ARG A C 1
ATOM 3481 O O . ARG A 1 448 ? -8.678 2.346 3.549 1.00 85.38 448 ARG A O 1
ATOM 3488 N N . ILE A 1 449 ? -6.903 1.412 4.556 1.00 88.50 449 ILE A N 1
ATOM 3489 C CA . ILE A 1 449 ? -7.566 1.164 5.851 1.00 88.50 449 ILE A CA 1
ATOM 3490 C C . ILE A 1 449 ? -7.896 2.484 6.570 1.00 88.50 449 ILE A C 1
ATOM 3492 O O . ILE A 1 449 ? -8.758 2.541 7.442 1.00 88.50 449 ILE A O 1
ATOM 3496 N N . GLN A 1 450 ? -7.245 3.582 6.183 1.00 85.88 450 GLN A N 1
ATOM 3497 C CA . GLN A 1 450 ? -7.515 4.902 6.733 1.00 85.88 450 GLN A CA 1
ATOM 3498 C C . GLN A 1 450 ? -8.703 5.616 6.061 1.00 85.88 450 GLN A C 1
ATOM 3500 O O . GLN A 1 450 ? -9.089 6.709 6.487 1.00 85.88 450 GLN A O 1
ATOM 3505 N N . LEU A 1 451 ? -9.319 5.035 5.032 1.00 85.31 451 LEU A N 1
ATOM 3506 C CA . LEU A 1 451 ? -10.515 5.608 4.417 1.00 85.31 451 LEU A CA 1
ATOM 3507 C C . LEU A 1 451 ? -11.737 5.462 5.344 1.00 85.31 451 LEU A C 1
ATOM 3509 O O . LEU A 1 451 ? -11.804 4.496 6.102 1.00 85.31 451 LEU A O 1
ATOM 3513 N N . PRO A 1 452 ? -12.723 6.378 5.285 1.00 81.44 452 PRO A N 1
ATOM 3514 C CA . PRO A 1 452 ? -13.955 6.254 6.070 1.00 81.44 452 PRO A CA 1
ATOM 3515 C C . PRO A 1 452 ? -14.687 4.923 5.838 1.00 81.44 452 PRO A C 1
ATOM 3517 O O . PRO A 1 452 ? -15.071 4.268 6.797 1.00 81.44 452 PRO A O 1
ATOM 3520 N N . GLU A 1 453 ? -14.760 4.465 4.583 1.00 82.81 453 GLU A N 1
ATOM 3521 C CA . GLU A 1 453 ? -15.363 3.174 4.204 1.00 82.81 453 GLU A CA 1
ATOM 3522 C C . GLU A 1 453 ? -14.707 1.984 4.926 1.00 82.81 453 GLU A C 1
ATOM 3524 O O . GLU A 1 453 ? -15.367 1.018 5.304 1.00 82.81 453 GLU A O 1
ATOM 3529 N N . ALA A 1 454 ? -13.394 2.056 5.158 1.00 86.50 454 ALA A N 1
ATOM 3530 C CA . ALA A 1 454 ? -12.663 1.010 5.858 1.00 86.50 454 ALA A CA 1
ATOM 3531 C C . ALA A 1 454 ? -12.932 1.022 7.368 1.00 86.50 454 ALA A C 1
ATOM 3533 O O . ALA A 1 454 ? -12.915 -0.039 7.986 1.00 86.50 454 ALA A O 1
ATOM 3534 N N . LEU A 1 455 ? -13.216 2.189 7.963 1.00 88.38 455 LEU A N 1
ATOM 3535 C CA . LEU A 1 455 ? -13.634 2.272 9.365 1.00 88.38 455 LEU A CA 1
ATOM 3536 C C . LEU A 1 455 ? -14.986 1.578 9.570 1.00 88.38 455 LEU A C 1
ATOM 3538 O O . LEU A 1 455 ? -15.122 0.809 10.517 1.00 88.38 455 LEU A O 1
ATOM 3542 N N . ASP A 1 456 ? -15.939 1.756 8.652 1.00 87.62 456 ASP A N 1
ATOM 3543 C CA . ASP A 1 456 ? -17.209 1.013 8.670 1.00 87.62 456 ASP A CA 1
ATOM 3544 C C . ASP A 1 456 ? -16.971 -0.502 8.499 1.00 87.62 456 ASP A C 1
ATOM 3546 O O . ASP A 1 456 ? -17.570 -1.338 9.185 1.00 87.62 456 ASP A O 1
ATOM 3550 N N . GLY A 1 457 ? -16.003 -0.871 7.655 1.00 87.56 457 GLY A N 1
ATOM 3551 C CA . GLY A 1 457 ? -15.514 -2.244 7.522 1.00 87.56 457 GLY A CA 1
ATOM 3552 C C . GLY A 1 457 ? -14.908 -2.825 8.811 1.00 87.56 457 GLY A C 1
ATOM 3553 O O . GLY A 1 457 ? -15.062 -4.018 9.073 1.00 87.56 457 GLY A O 1
ATOM 3554 N N . LEU A 1 458 ? -14.268 -2.004 9.650 1.00 92.06 458 LEU A N 1
ATOM 3555 C CA . LEU A 1 458 ? -13.767 -2.410 10.970 1.00 92.06 458 LEU A CA 1
ATOM 3556 C C . LEU A 1 458 ? -14.886 -2.508 12.017 1.00 92.06 458 LEU A C 1
ATOM 3558 O O . LEU A 1 458 ? -14.804 -3.361 12.906 1.00 92.06 458 LEU A O 1
ATOM 3562 N N . VAL A 1 459 ? -15.931 -1.678 11.909 1.00 92.69 459 VAL A N 1
ATOM 3563 C CA . VAL A 1 459 ? -17.134 -1.779 12.755 1.00 92.69 459 VAL A CA 1
ATOM 3564 C C . VAL A 1 459 ? -17.864 -3.090 12.485 1.00 92.69 459 VAL A C 1
ATOM 3566 O O . VAL A 1 459 ? -18.171 -3.824 13.421 1.00 92.69 459 VAL A O 1
ATOM 3569 N N . SER A 1 460 ? -18.104 -3.424 11.214 1.00 90.12 460 SER A N 1
ATOM 3570 C CA . SER A 1 460 ? -18.800 -4.667 10.839 1.00 90.12 460 SER A CA 1
ATOM 3571 C C . SER A 1 460 ? -18.072 -5.935 11.308 1.00 90.12 460 SER A C 1
ATOM 3573 O O . SER A 1 460 ? -18.715 -6.934 11.618 1.00 90.12 460 SER A O 1
ATOM 3575 N N . ARG A 1 461 ? -16.741 -5.876 11.437 1.00 91.25 461 ARG A N 1
ATOM 3576 C CA . ARG A 1 461 ? -15.887 -6.949 11.980 1.00 91.25 461 ARG A CA 1
ATOM 3577 C C . ARG A 1 461 ? -15.765 -6.931 13.510 1.00 91.25 461 ARG A C 1
ATOM 3579 O O . ARG A 1 461 ? -15.026 -7.733 14.074 1.00 91.25 461 ARG A O 1
ATOM 3586 N N . GLY A 1 462 ? -16.457 -6.017 14.190 1.00 90.06 462 GLY A N 1
ATOM 3587 C CA . GLY A 1 462 ? -16.484 -5.919 15.650 1.00 90.06 462 GLY A CA 1
ATOM 3588 C C . GLY A 1 462 ? -15.185 -5.417 16.287 1.00 90.06 462 GLY A C 1
ATOM 3589 O O . GLY A 1 462 ? -15.012 -5.544 17.500 1.00 90.06 462 GLY A O 1
ATOM 3590 N N . LEU A 1 463 ? -14.256 -4.845 15.508 1.00 92.31 463 LEU A N 1
ATOM 3591 C CA . LEU A 1 463 ? -13.000 -4.332 16.059 1.00 92.31 463 LEU A CA 1
ATOM 3592 C C . LEU A 1 463 ? -13.205 -2.986 16.769 1.00 92.31 463 LEU A C 1
ATOM 3594 O O . LEU A 1 463 ? -12.596 -2.732 17.810 1.00 92.31 463 LEU A O 1
ATOM 3598 N N . ILE A 1 464 ? -14.075 -2.134 16.227 1.00 94.50 464 ILE A N 1
ATOM 3599 C CA . ILE A 1 464 ? -14.409 -0.818 16.785 1.00 94.50 464 ILE A CA 1
ATOM 3600 C C . ILE A 1 464 ? -15.917 -0.629 16.895 1.00 94.50 464 ILE A C 1
ATOM 3602 O O . ILE A 1 464 ? -16.684 -1.232 16.149 1.00 94.50 464 ILE A O 1
ATOM 3606 N N . THR A 1 465 ? -16.347 0.214 17.829 1.00 95.12 465 THR A N 1
ATOM 3607 C CA . THR A 1 465 ? -17.756 0.611 17.936 1.00 95.12 465 THR A CA 1
ATOM 3608 C C . THR A 1 465 ? -18.084 1.735 16.951 1.00 95.12 465 THR A C 1
ATOM 3610 O O . THR A 1 465 ? -17.193 2.433 16.458 1.00 95.12 465 THR A O 1
ATOM 3613 N N . GLN A 1 466 ? -19.375 1.963 16.689 1.00 93.19 466 GLN A N 1
ATOM 3614 C CA . GLN A 1 466 ? -19.810 3.076 15.838 1.00 93.19 466 GLN A CA 1
ATOM 3615 C C . GLN A 1 466 ? -19.391 4.440 16.413 1.00 93.19 466 GLN A C 1
ATOM 3617 O O . GLN A 1 466 ? -19.005 5.347 15.675 1.00 93.19 466 GLN A O 1
ATOM 3622 N N . GLU A 1 467 ? -19.415 4.577 17.741 1.00 94.19 467 GLU A N 1
ATOM 3623 C CA . GLU A 1 467 ? -18.961 5.784 18.434 1.00 94.19 467 GLU A CA 1
ATOM 3624 C C . GLU A 1 467 ? -17.459 6.010 18.234 1.00 94.19 467 GLU A C 1
ATOM 3626 O O . GLU A 1 467 ? -17.048 7.102 17.840 1.00 94.19 467 GLU A O 1
ATOM 3631 N N . GLU A 1 468 ? -16.638 4.976 18.427 1.00 94.88 468 GLU A N 1
ATOM 3632 C CA . GLU A 1 468 ? -15.188 5.038 18.212 1.00 94.88 468 GLU A CA 1
ATOM 3633 C C . GLU A 1 468 ? -14.849 5.366 16.753 1.00 94.88 468 GLU A C 1
ATOM 3635 O O . GLU A 1 468 ? -14.003 6.227 16.502 1.00 94.88 468 GLU A O 1
ATOM 3640 N N . SER A 1 469 ? -15.556 4.754 15.795 1.00 93.25 469 SER A N 1
ATOM 3641 C CA . SER A 1 469 ? -15.438 5.063 14.364 1.00 93.25 469 SER A CA 1
ATOM 3642 C C . SER A 1 469 ? -15.705 6.546 14.090 1.00 93.25 469 SER A C 1
ATOM 3644 O O . SER A 1 469 ? -14.896 7.218 13.446 1.00 93.25 469 SER A O 1
ATOM 3646 N N . SER A 1 470 ? -16.771 7.107 14.672 1.00 92.31 470 SER A N 1
ATOM 3647 C CA . SER A 1 470 ? -17.113 8.526 14.511 1.00 92.31 470 SER A CA 1
ATOM 3648 C C . SER A 1 470 ? -16.050 9.480 15.074 1.00 92.31 470 SER A C 1
ATOM 3650 O O . SER A 1 470 ? -15.838 10.565 14.528 1.00 92.31 470 SER A O 1
ATOM 3652 N N . ILE A 1 471 ? -15.356 9.089 16.151 1.00 93.75 471 ILE A N 1
ATOM 3653 C CA . ILE A 1 471 ? -14.262 9.876 16.732 1.00 93.75 471 ILE A CA 1
ATOM 3654 C C . ILE A 1 471 ? -13.031 9.796 15.826 1.00 93.75 471 ILE A C 1
ATOM 3656 O O . ILE A 1 471 ? -12.437 10.826 15.507 1.00 93.75 471 ILE A O 1
ATOM 3660 N N . LEU A 1 472 ? -12.671 8.596 15.361 1.00 93.50 472 LEU A N 1
ATOM 3661 C CA . LEU A 1 472 ? -11.535 8.390 14.458 1.00 93.50 472 LEU A CA 1
ATOM 3662 C C . LEU A 1 472 ? -11.725 9.088 13.108 1.00 93.50 472 LEU A C 1
ATOM 3664 O O . LEU A 1 472 ? -10.764 9.632 12.562 1.00 93.50 472 LEU A O 1
ATOM 3668 N N . ALA A 1 473 ? -12.953 9.122 12.590 1.00 91.06 473 ALA A N 1
ATOM 3669 C CA . ALA A 1 473 ? -13.291 9.786 11.336 1.00 91.06 473 ALA A CA 1
ATOM 3670 C C . ALA A 1 473 ? -13.039 11.305 11.376 1.00 91.06 473 ALA A C 1
ATOM 3672 O O . ALA A 1 473 ? -12.696 11.889 10.351 1.00 91.06 473 ALA A O 1
ATOM 3673 N N . LYS A 1 474 ? -13.150 11.939 12.554 1.00 92.81 474 LYS A N 1
ATOM 3674 C CA . LYS A 1 474 ? -12.871 13.376 12.747 1.00 92.81 474 LYS A CA 1
ATOM 3675 C C . LYS A 1 474 ? -11.378 13.702 12.758 1.00 92.81 474 LYS A C 1
ATOM 3677 O O . LYS A 1 474 ? -11.005 14.860 12.580 1.00 92.81 474 LYS A O 1
ATOM 3682 N N . LEU A 1 475 ? -10.527 12.711 13.012 1.00 92.38 475 LEU A N 1
ATOM 3683 C CA . LEU A 1 475 ? -9.087 12.901 13.127 1.00 92.38 475 LEU A CA 1
ATOM 3684 C C . LEU A 1 475 ? -8.389 12.725 11.772 1.00 92.38 475 LEU A C 1
ATOM 3686 O O . LEU A 1 475 ? -8.831 11.918 10.945 1.00 92.38 475 LEU A O 1
ATOM 3690 N N . PRO A 1 476 ? -7.248 13.408 11.556 1.00 92.12 476 PRO A N 1
ATOM 3691 C CA . PRO A 1 476 ? -6.432 13.190 10.371 1.00 92.12 476 PRO A CA 1
ATOM 3692 C C . PRO A 1 476 ? -6.045 11.707 10.231 1.00 92.12 476 PRO A C 1
ATOM 3694 O O . PRO A 1 476 ? -5.563 11.130 11.210 1.00 92.12 476 PRO A O 1
ATOM 3697 N N . PRO A 1 477 ? -6.172 11.100 9.032 1.00 87.81 477 PRO A N 1
ATOM 3698 C CA . PRO A 1 477 ? -5.846 9.695 8.762 1.00 87.81 477 PRO A CA 1
ATOM 3699 C C . PRO A 1 477 ? -4.540 9.213 9.407 1.00 87.81 477 PRO A C 1
ATOM 3701 O O . PRO A 1 477 ? -4.514 8.245 10.163 1.00 87.81 477 PRO A O 1
ATOM 3704 N N . LYS A 1 478 ? -3.448 9.954 9.198 1.00 88.62 478 LYS A N 1
ATOM 3705 C CA . LYS A 1 478 ? -2.122 9.573 9.698 1.00 88.62 478 LYS A CA 1
ATOM 3706 C C . LYS A 1 478 ? -1.945 9.741 11.209 1.00 88.62 478 LYS A C 1
ATOM 3708 O O . LYS A 1 478 ? -1.004 9.185 11.751 1.00 88.62 478 LYS A O 1
ATOM 3713 N N . ALA A 1 479 ? -2.837 10.453 11.897 1.00 90.44 479 ALA A N 1
ATOM 3714 C CA . ALA A 1 479 ? -2.742 10.726 13.333 1.00 90.44 479 ALA A CA 1
ATOM 3715 C C . ALA A 1 479 ? -3.640 9.819 14.193 1.00 90.44 479 ALA A C 1
ATOM 3717 O O . ALA A 1 479 ? -3.579 9.878 15.420 1.00 90.44 479 ALA A O 1
ATOM 3718 N N . ARG A 1 480 ? -4.477 8.967 13.586 1.00 94.50 480 ARG A N 1
ATOM 3719 C CA . ARG A 1 480 ? -5.473 8.158 14.313 1.00 94.50 480 ARG A CA 1
ATOM 3720 C C . ARG A 1 480 ? -4.871 7.221 15.356 1.00 94.50 480 ARG A C 1
ATOM 3722 O O . ARG A 1 480 ? -5.434 7.073 16.435 1.00 94.50 480 ARG A O 1
ATOM 3729 N N . HIS A 1 481 ? -3.699 6.655 15.085 1.00 94.94 481 HIS A N 1
ATOM 3730 C CA . HIS A 1 481 ? -2.999 5.781 16.028 1.00 94.94 481 HIS A CA 1
ATOM 3731 C C . HIS A 1 481 ? -2.600 6.501 17.334 1.00 94.94 481 HIS A C 1
ATOM 3733 O O . HIS A 1 481 ? -2.527 5.862 18.383 1.00 94.94 481 HIS A O 1
ATOM 3739 N N . HIS A 1 482 ? -2.415 7.831 17.314 1.00 95.06 482 HIS A N 1
ATOM 3740 C CA . HIS A 1 482 ? -2.193 8.630 18.526 1.00 95.06 482 HIS A CA 1
ATOM 3741 C C . HIS A 1 482 ? -3.435 8.717 19.421 1.00 95.06 482 HIS A C 1
ATOM 3743 O O . HIS A 1 482 ? -3.312 8.781 20.641 1.00 95.06 482 HIS A O 1
ATOM 3749 N N . ALA A 1 483 ? -4.637 8.702 18.842 1.00 95.62 483 ALA A N 1
ATOM 3750 C CA . ALA A 1 483 ? -5.855 8.637 19.641 1.00 95.62 483 ALA A CA 1
ATOM 3751 C C . ALA A 1 483 ? -5.997 7.262 20.295 1.00 95.62 483 ALA A C 1
ATOM 3753 O O . ALA A 1 483 ? -6.280 7.180 21.484 1.00 95.62 483 ALA A O 1
ATOM 3754 N N . VAL A 1 484 ? -5.711 6.190 19.552 1.00 96.38 484 VAL A N 1
ATOM 3755 C CA . VAL A 1 484 ? -5.833 4.820 20.067 1.00 96.38 484 VAL A CA 1
ATOM 3756 C C . VAL A 1 484 ? -4.845 4.553 21.205 1.00 96.38 484 VAL A C 1
ATOM 3758 O O . VAL A 1 484 ? -5.246 4.022 22.238 1.00 96.38 484 VAL A O 1
ATOM 3761 N N . ILE A 1 485 ? -3.580 4.978 21.084 1.00 96.06 485 ILE A N 1
ATOM 3762 C CA . ILE A 1 485 ? -2.613 4.844 22.190 1.00 96.06 485 ILE A CA 1
ATOM 3763 C C . ILE A 1 485 ? -3.065 5.643 23.425 1.00 96.06 485 ILE A C 1
ATOM 3765 O O . ILE A 1 485 ? -2.941 5.165 24.551 1.00 96.06 485 ILE A O 1
ATOM 3769 N N . GLN A 1 486 ? -3.660 6.825 23.225 1.00 95.88 486 GLN A N 1
ATOM 3770 C CA . GLN A 1 486 ? -4.216 7.625 24.315 1.00 95.88 486 GLN A CA 1
ATOM 3771 C C . GLN A 1 486 ? -5.435 6.947 24.955 1.00 95.88 486 GLN A C 1
ATOM 3773 O O . GLN A 1 486 ? -5.615 7.045 26.165 1.00 95.88 486 GLN A O 1
ATOM 3778 N N . TRP A 1 487 ? -6.255 6.232 24.181 1.00 96.62 487 TRP A N 1
ATOM 3779 C CA . TRP A 1 487 ? -7.372 5.450 24.712 1.00 96.62 487 TRP A CA 1
ATOM 3780 C C . TRP A 1 487 ? -6.900 4.267 25.554 1.00 96.62 487 TRP A C 1
ATOM 3782 O O . TRP A 1 487 ? -7.481 4.019 26.607 1.00 96.62 487 TRP A O 1
ATOM 3792 N N . ILE A 1 488 ? -5.832 3.573 25.143 1.00 96.31 488 ILE A N 1
ATOM 3793 C CA . ILE A 1 488 ? -5.194 2.532 25.968 1.00 96.31 488 ILE A CA 1
ATOM 3794 C C . ILE A 1 488 ? -4.731 3.145 27.294 1.00 96.31 488 ILE A C 1
ATOM 3796 O O . ILE A 1 488 ? -5.044 2.614 28.360 1.00 96.31 488 ILE A O 1
ATOM 3800 N N . ALA A 1 489 ? -4.043 4.291 27.231 1.00 95.94 489 ALA A N 1
ATOM 3801 C CA . ALA A 1 489 ? -3.580 5.007 28.416 1.00 95.94 489 ALA A CA 1
ATOM 3802 C C . ALA A 1 489 ? -4.733 5.362 29.365 1.00 95.94 489 ALA A C 1
ATOM 3804 O O . ALA A 1 489 ? -4.686 5.042 30.550 1.00 95.94 489 ALA A O 1
ATOM 3805 N N . ASP A 1 490 ? -5.782 5.988 28.833 1.00 95.69 490 ASP A N 1
ATOM 3806 C CA . ASP A 1 490 ? -6.944 6.441 29.595 1.00 95.69 490 ASP A CA 1
ATOM 3807 C C . ASP A 1 490 ? -7.700 5.276 30.250 1.00 95.69 490 ASP A C 1
ATOM 3809 O O . ASP A 1 490 ? -8.043 5.356 31.430 1.00 95.69 490 ASP A O 1
ATOM 3813 N N . VAL A 1 491 ? -7.901 4.167 29.527 1.00 95.00 491 VAL A N 1
ATOM 3814 C CA . VAL A 1 491 ? -8.569 2.970 30.061 1.00 95.00 491 VAL A CA 1
ATOM 3815 C C . VAL A 1 491 ? -7.788 2.381 31.232 1.00 95.00 491 VAL A C 1
ATOM 3817 O O . VAL A 1 491 ? -8.376 2.138 32.286 1.00 95.00 491 VAL A O 1
ATOM 3820 N N . VAL A 1 492 ? -6.477 2.173 31.082 1.00 93.62 492 VAL A N 1
ATOM 3821 C CA . VAL A 1 492 ? -5.659 1.543 32.131 1.00 93.62 492 VAL A CA 1
ATOM 3822 C C . VAL A 1 492 ? -5.508 2.457 33.346 1.00 93.62 492 VAL A C 1
ATOM 3824 O O . VAL A 1 492 ? -5.610 1.983 34.479 1.00 93.62 492 VAL A O 1
ATOM 3827 N N . VAL A 1 493 ? -5.324 3.765 33.143 1.00 92.19 493 VAL A N 1
ATOM 3828 C CA . VAL A 1 493 ? -5.217 4.737 34.243 1.00 92.19 493 VAL A CA 1
ATOM 3829 C C . VAL A 1 493 ? -6.528 4.813 35.027 1.00 92.19 493 VAL A C 1
ATOM 3831 O O . VAL A 1 493 ? -6.510 4.645 36.246 1.00 92.19 493 VAL A O 1
ATOM 3834 N N . LYS A 1 494 ? -7.677 4.962 34.353 1.00 92.38 494 LYS A N 1
ATOM 3835 C CA . LYS A 1 494 ? -8.994 4.975 35.019 1.00 92.38 494 LYS A CA 1
ATOM 3836 C C . LYS A 1 494 ? -9.282 3.670 35.754 1.00 92.38 494 LYS A C 1
ATOM 3838 O O . LYS A 1 494 ? -9.770 3.696 36.884 1.00 92.38 494 LYS A O 1
ATOM 3843 N N . ALA A 1 495 ? -8.950 2.535 35.142 1.00 91.56 495 ALA A N 1
ATOM 3844 C CA . ALA A 1 495 ? -9.100 1.227 35.765 1.00 91.56 495 ALA A CA 1
ATOM 3845 C C . ALA A 1 495 ? -8.203 1.064 37.003 1.00 91.56 495 ALA A C 1
ATOM 3847 O O . ALA A 1 495 ? -8.625 0.471 37.988 1.00 91.56 495 ALA A O 1
ATOM 3848 N N . SER A 1 496 ? -6.999 1.642 36.992 1.00 89.06 496 SER A N 1
ATOM 3849 C CA . SER A 1 496 ? -6.079 1.627 38.139 1.00 89.06 496 SER A CA 1
ATOM 3850 C C . SER A 1 496 ? -6.569 2.495 39.302 1.00 89.06 496 SER A C 1
ATOM 3852 O O . SER A 1 496 ? -6.318 2.171 40.461 1.00 89.06 496 SER A O 1
ATOM 3854 N N . SER A 1 497 ? -7.281 3.588 39.016 1.00 87.75 497 SER A N 1
ATOM 3855 C CA . SER A 1 497 ? -7.889 4.444 40.044 1.00 87.75 497 SER A CA 1
ATOM 3856 C C . SER A 1 497 ? -9.214 3.906 40.591 1.00 87.75 497 SER A C 1
ATOM 3858 O O . SER A 1 497 ? -9.687 4.399 41.611 1.00 87.75 497 SER A O 1
ATOM 3860 N N . THR A 1 498 ? -9.828 2.926 39.925 1.00 89.00 498 THR A N 1
ATOM 3861 C CA . THR A 1 498 ? -11.117 2.358 40.335 1.00 89.00 498 THR A CA 1
ATOM 3862 C C . THR A 1 498 ? -10.895 1.151 41.240 1.00 89.00 498 THR A C 1
ATOM 3864 O O . THR A 1 498 ? -10.212 0.194 40.869 1.00 89.00 498 THR A O 1
ATOM 3867 N N . GLU A 1 499 ? -11.492 1.173 42.431 1.00 84.00 499 GLU A N 1
ATOM 3868 C CA . GLU A 1 499 ? -11.376 0.065 43.378 1.00 84.00 499 GLU A CA 1
ATOM 3869 C C . GLU A 1 499 ? -11.957 -1.237 42.808 1.00 84.00 499 GLU A C 1
ATOM 3871 O O . GLU A 1 499 ? -13.009 -1.258 42.172 1.00 84.00 499 GLU A O 1
ATOM 3876 N N . GLY A 1 500 ? -11.262 -2.349 43.055 1.00 83.50 500 GLY A N 1
ATOM 3877 C CA . GLY A 1 500 ? -11.741 -3.688 42.710 1.00 83.50 500 GLY A CA 1
ATOM 3878 C C . GLY A 1 500 ? -11.476 -4.154 41.275 1.00 83.50 500 GLY A C 1
ATOM 3879 O O . GLY A 1 500 ? -11.837 -5.291 40.970 1.00 83.50 500 GLY A O 1
ATOM 3880 N N . ILE A 1 501 ? -10.825 -3.345 40.425 1.00 88.25 501 ILE A N 1
ATOM 3881 C CA . ILE A 1 501 ? -10.434 -3.745 39.059 1.00 88.25 501 ILE A CA 1
ATOM 3882 C C . ILE A 1 501 ? -9.013 -4.319 39.016 1.00 88.25 501 ILE A C 1
ATOM 3884 O O . ILE A 1 501 ? -8.815 -5.432 38.519 1.00 88.25 501 ILE A O 1
ATOM 3888 N N . PHE A 1 502 ? -8.029 -3.586 39.543 1.00 91.06 502 PHE A N 1
ATOM 3889 C CA . PHE A 1 502 ? -6.636 -4.031 39.625 1.00 91.06 502 PHE A CA 1
ATOM 3890 C C . PHE A 1 502 ? -6.160 -4.109 41.077 1.00 91.06 502 PHE A C 1
ATOM 3892 O O . PHE A 1 502 ? -6.417 -3.210 41.879 1.00 91.06 502 PHE A O 1
ATOM 3899 N N . HIS A 1 503 ? -5.419 -5.165 41.404 1.00 84.75 503 HIS A N 1
ATOM 3900 C CA . HIS A 1 503 ? -4.732 -5.315 42.682 1.00 84.75 503 HIS A CA 1
ATOM 3901 C C . HIS A 1 503 ? -3.386 -4.570 42.651 1.00 84.75 503 HIS A C 1
ATOM 3903 O O . HIS A 1 503 ? -2.689 -4.587 41.637 1.00 84.75 503 HIS A O 1
ATOM 3909 N N . GLN A 1 504 ? -2.987 -3.924 43.755 1.00 82.31 504 GLN A N 1
ATOM 3910 C CA . GLN A 1 504 ? -1.752 -3.113 43.839 1.00 82.31 504 GLN A CA 1
ATOM 3911 C C . GLN A 1 504 ? -1.619 -2.071 42.709 1.00 82.31 504 GLN A C 1
ATOM 3913 O O . GLN A 1 504 ? -0.577 -1.951 42.056 1.00 82.31 504 GLN A O 1
ATOM 3918 N N . SER A 1 505 ? -2.678 -1.293 42.482 1.00 78.38 505 SER A N 1
ATOM 3919 C CA . SER A 1 505 ? -2.782 -0.374 41.342 1.00 78.38 505 SER A CA 1
ATOM 3920 C C . SER A 1 505 ? -1.699 0.714 41.277 1.00 78.38 505 SER A C 1
ATOM 3922 O O . SER A 1 505 ? -1.358 1.164 40.184 1.00 78.38 505 SER A O 1
ATOM 3924 N N . ALA A 1 506 ? -1.090 1.096 42.406 1.00 80.75 506 ALA A N 1
ATOM 3925 C CA . ALA A 1 506 ? 0.001 2.075 42.435 1.00 80.75 506 ALA A CA 1
ATOM 3926 C C . ALA A 1 506 ? 1.251 1.609 41.656 1.00 80.75 506 ALA A C 1
ATOM 3928 O O . ALA A 1 506 ? 1.840 2.386 40.903 1.00 80.75 506 ALA A O 1
ATOM 3929 N N . ASN A 1 507 ? 1.623 0.329 41.785 1.00 84.19 507 ASN A N 1
ATOM 3930 C CA . ASN A 1 507 ? 2.782 -0.246 41.091 1.00 84.19 507 ASN A CA 1
ATOM 3931 C C . ASN A 1 507 ? 2.516 -0.399 39.588 1.00 84.19 507 ASN A C 1
ATOM 3933 O O . ASN A 1 507 ? 3.399 -0.136 38.763 1.00 84.19 507 ASN A O 1
ATOM 3937 N N . LEU A 1 508 ? 1.282 -0.784 39.243 1.00 89.00 508 LEU A N 1
ATOM 3938 C CA . LEU A 1 508 ? 0.824 -0.884 37.862 1.00 89.00 508 LEU A CA 1
ATOM 3939 C C . LEU A 1 508 ? 0.904 0.476 37.170 1.00 89.00 508 LEU A C 1
ATOM 3941 O O . LEU A 1 508 ? 1.469 0.567 36.087 1.00 89.00 508 LEU A O 1
ATOM 3945 N N . HIS A 1 509 ? 0.392 1.533 37.804 1.00 87.44 509 HIS A N 1
ATOM 3946 C CA . HIS A 1 509 ? 0.313 2.861 37.203 1.00 87.44 509 HIS A CA 1
ATOM 3947 C C . HIS A 1 509 ? 1.691 3.399 36.778 1.00 87.44 509 HIS A C 1
ATOM 3949 O O . HIS A 1 509 ? 1.861 3.832 35.639 1.00 87.44 509 HIS A O 1
ATOM 3955 N N . PHE A 1 510 ? 2.697 3.327 37.659 1.00 87.94 510 PHE A N 1
ATOM 3956 C CA . PHE A 1 510 ? 4.053 3.790 37.338 1.00 87.94 510 PHE A CA 1
ATOM 3957 C C . PHE A 1 510 ? 4.703 2.948 36.230 1.00 87.94 510 PHE A C 1
ATOM 3959 O O . PHE A 1 510 ? 5.223 3.493 35.255 1.00 87.94 510 PHE A O 1
ATOM 3966 N N . SER A 1 511 ? 4.624 1.619 36.351 1.00 92.00 511 SER A N 1
ATOM 3967 C CA . SER A 1 511 ? 5.217 0.693 35.378 1.00 92.00 511 SER A CA 1
ATOM 3968 C C . SER A 1 511 ? 4.564 0.822 34.001 1.00 92.00 511 SER A C 1
ATOM 3970 O O . SER A 1 511 ? 5.246 0.814 32.980 1.00 92.00 511 SER A O 1
ATOM 3972 N N . PHE A 1 512 ? 3.243 0.994 33.963 1.00 94.00 512 PHE A N 1
ATOM 3973 C CA . PHE A 1 512 ? 2.481 1.172 32.735 1.00 94.00 512 PHE A CA 1
ATOM 3974 C C . PHE A 1 512 ? 2.839 2.477 32.016 1.00 94.00 512 PHE A C 1
ATOM 3976 O O . PHE A 1 512 ? 3.081 2.454 30.808 1.00 94.00 512 PHE A O 1
ATOM 3983 N N . ILE A 1 513 ? 2.932 3.603 32.738 1.00 92.81 513 ILE A N 1
ATOM 3984 C CA . ILE A 1 513 ? 3.309 4.896 32.142 1.00 92.81 513 ILE A CA 1
ATOM 3985 C C . ILE A 1 513 ? 4.715 4.831 31.523 1.00 92.81 513 ILE A C 1
ATOM 3987 O O . ILE A 1 513 ? 4.935 5.340 30.419 1.00 92.81 513 ILE A O 1
ATOM 3991 N N . ASP A 1 514 ? 5.663 4.163 32.181 1.00 94.06 514 ASP A N 1
ATOM 3992 C CA . ASP A 1 514 ? 6.993 3.921 31.609 1.00 94.06 514 ASP A CA 1
ATOM 3993 C C . ASP A 1 514 ? 6.908 3.106 30.303 1.00 94.06 514 ASP A C 1
ATOM 3995 O O . ASP A 1 514 ? 7.474 3.491 29.277 1.00 94.06 514 ASP A O 1
ATOM 3999 N N . LYS A 1 515 ? 6.135 2.011 30.279 1.00 94.75 515 LYS A N 1
ATOM 4000 C CA . LYS A 1 515 ? 6.010 1.174 29.071 1.00 94.75 515 LYS A CA 1
ATOM 4001 C C . LYS A 1 515 ? 5.288 1.859 27.919 1.00 94.75 515 LYS A C 1
ATOM 4003 O O . LYS A 1 515 ? 5.749 1.747 26.781 1.00 94.75 515 LYS A O 1
ATOM 4008 N N . ILE A 1 516 ? 4.218 2.606 28.177 1.00 95.25 516 ILE A N 1
ATOM 4009 C CA . ILE A 1 516 ? 3.468 3.283 27.112 1.00 95.25 516 ILE A CA 1
ATOM 4010 C C . ILE A 1 516 ? 4.253 4.456 26.508 1.00 95.25 516 ILE A C 1
ATOM 4012 O O . ILE A 1 516 ? 4.204 4.676 25.297 1.00 95.25 516 ILE A O 1
ATOM 4016 N N . THR A 1 517 ? 5.055 5.167 27.307 1.00 95.31 517 THR A N 1
ATOM 4017 C CA . THR A 1 517 ? 5.945 6.225 26.798 1.00 95.31 517 THR A CA 1
ATOM 4018 C C . THR A 1 517 ? 7.118 5.651 25.998 1.00 95.31 517 THR A C 1
ATOM 4020 O O . THR A 1 517 ? 7.460 6.192 24.944 1.00 95.31 517 THR A O 1
ATOM 4023 N N . GLN A 1 518 ? 7.677 4.506 26.410 1.00 95.75 518 GLN A N 1
ATOM 4024 C CA . GLN A 1 518 ? 8.667 3.765 25.617 1.00 95.75 518 GLN A CA 1
ATOM 4025 C C . GLN A 1 518 ? 8.085 3.232 24.300 1.00 95.75 518 GLN A C 1
ATOM 4027 O O . GLN A 1 518 ? 8.752 3.299 23.262 1.00 95.75 518 GLN A O 1
ATOM 4032 N N . LEU A 1 519 ? 6.845 2.732 24.313 1.00 96.25 519 LEU A N 1
ATOM 4033 C CA . LEU A 1 519 ? 6.123 2.343 23.100 1.00 96.25 519 LEU A CA 1
ATOM 4034 C C . LEU A 1 519 ? 5.966 3.551 22.168 1.00 96.25 519 LEU A C 1
ATOM 4036 O O . LEU A 1 519 ? 6.320 3.453 20.993 1.00 96.25 519 LEU A O 1
ATOM 4040 N N . ARG A 1 520 ? 5.561 4.710 22.708 1.00 95.75 520 ARG A N 1
ATOM 4041 C CA . ARG A 1 520 ? 5.466 5.981 21.973 1.00 95.75 520 ARG A CA 1
ATOM 4042 C C . ARG A 1 520 ? 6.774 6.407 21.330 1.00 95.75 520 ARG A C 1
ATOM 4044 O O . ARG A 1 520 ? 6.778 6.785 20.161 1.00 95.75 520 ARG A O 1
ATOM 4051 N N . ALA A 1 521 ? 7.882 6.334 22.061 1.00 95.12 521 ALA A N 1
ATOM 4052 C CA . ALA A 1 521 ? 9.201 6.634 21.513 1.00 95.12 521 ALA A CA 1
ATOM 4053 C C . ALA A 1 521 ? 9.589 5.656 20.388 1.00 95.12 521 ALA A C 1
ATOM 4055 O O . ALA A 1 521 ? 10.100 6.069 19.350 1.00 95.12 521 ALA A O 1
ATOM 4056 N N . THR A 1 522 ? 9.299 4.364 20.568 1.00 94.94 522 THR A N 1
ATOM 4057 C CA . THR A 1 522 ? 9.661 3.322 19.599 1.00 94.94 522 THR A CA 1
ATOM 4058 C C . THR A 1 522 ? 8.876 3.468 18.298 1.00 94.94 522 THR A C 1
ATOM 4060 O O . THR A 1 522 ? 9.491 3.540 17.234 1.00 94.94 522 THR A O 1
ATOM 4063 N N . TYR A 1 523 ? 7.540 3.550 18.361 1.00 94.56 523 TYR A N 1
ATOM 4064 C CA . TYR A 1 523 ? 6.727 3.674 17.150 1.00 94.56 523 TYR A CA 1
ATOM 4065 C C . TYR A 1 523 ? 6.919 5.036 16.471 1.00 94.56 523 TYR A C 1
ATOM 4067 O O . TYR A 1 523 ? 6.867 5.099 15.249 1.00 94.56 523 TYR A O 1
ATOM 4075 N N . GLY A 1 524 ? 7.195 6.106 17.231 1.00 94.00 524 GLY A N 1
ATOM 4076 C CA . GLY A 1 524 ? 7.504 7.430 16.679 1.00 94.00 524 GLY A CA 1
ATOM 4077 C C . GLY A 1 524 ? 8.809 7.455 15.880 1.00 94.00 524 GLY A C 1
ATOM 4078 O O . GLY A 1 524 ? 8.882 8.112 14.852 1.00 94.00 524 GLY A O 1
ATOM 4079 N N . SER A 1 525 ? 9.801 6.650 16.274 1.00 93.06 525 SER A N 1
ATOM 4080 C CA . SER A 1 525 ? 11.075 6.564 15.545 1.00 93.06 525 SER A CA 1
ATOM 4081 C C . SER A 1 525 ? 10.974 5.900 14.164 1.00 93.06 525 SER A C 1
ATOM 4083 O O . SER A 1 525 ? 11.896 6.014 13.362 1.00 93.06 525 SER A O 1
ATOM 4085 N N . VAL A 1 526 ? 9.891 5.164 13.884 1.00 93.38 526 VAL A N 1
ATOM 4086 C CA . VAL A 1 526 ? 9.686 4.479 12.598 1.00 93.38 526 VAL A CA 1
ATOM 4087 C C . VAL A 1 526 ? 9.510 5.486 11.455 1.00 93.38 526 VAL A C 1
ATOM 4089 O O . VAL A 1 526 ? 10.342 5.440 10.546 1.00 93.38 526 VAL A O 1
ATOM 4092 N N . PRO A 1 527 ? 8.505 6.393 11.471 1.00 91.50 527 PRO A N 1
ATOM 4093 C CA . PRO A 1 527 ? 8.368 7.421 10.444 1.00 91.50 527 PRO A CA 1
ATOM 4094 C C . PRO A 1 527 ? 9.576 8.362 10.410 1.00 91.50 527 PRO A C 1
ATOM 4096 O O . PRO A 1 527 ? 10.080 8.605 9.322 1.00 91.50 527 PRO A O 1
ATOM 4099 N N . ASP A 1 528 ? 10.126 8.770 11.561 1.00 89.81 528 ASP A N 1
ATOM 4100 C CA . ASP A 1 528 ? 11.311 9.643 11.606 1.00 89.81 528 ASP A CA 1
ATOM 4101 C C . ASP A 1 528 ? 12.493 9.048 10.821 1.00 89.81 528 ASP A C 1
ATOM 4103 O O . ASP A 1 528 ? 13.139 9.739 10.042 1.00 89.81 528 ASP A O 1
ATOM 4107 N N . LYS A 1 529 ? 12.750 7.741 10.963 1.00 87.88 529 LYS A N 1
ATOM 4108 C CA . LYS A 1 529 ? 13.805 7.038 10.211 1.00 87.88 529 LYS A CA 1
ATOM 4109 C C . LYS A 1 529 ? 13.457 6.781 8.743 1.00 87.88 529 LYS A C 1
ATOM 4111 O O . LYS A 1 529 ? 14.355 6.534 7.942 1.00 87.88 529 LYS A O 1
ATOM 4116 N N . ILE A 1 530 ? 12.172 6.745 8.393 1.00 85.19 530 ILE A N 1
ATOM 4117 C CA . ILE A 1 530 ? 11.722 6.647 6.996 1.00 85.19 530 ILE A CA 1
ATOM 4118 C C . ILE A 1 530 ? 11.875 7.999 6.299 1.00 85.19 530 ILE A C 1
ATOM 4120 O O . ILE A 1 530 ? 12.153 8.015 5.101 1.00 85.19 530 ILE A O 1
ATOM 4124 N N . ASP A 1 531 ? 11.711 9.099 7.029 1.00 82.44 531 ASP A N 1
ATOM 4125 C CA . ASP A 1 531 ? 11.914 10.456 6.530 1.00 82.44 531 ASP A CA 1
ATOM 4126 C C . ASP A 1 531 ? 13.408 10.825 6.513 1.00 82.44 531 ASP A C 1
ATOM 4128 O O . ASP A 1 531 ? 13.873 11.440 5.554 1.00 82.44 531 ASP A O 1
ATOM 4132 N N . ASP A 1 532 ? 14.196 10.345 7.483 1.00 78.12 532 ASP A N 1
ATOM 4133 C CA . ASP A 1 532 ? 15.668 10.437 7.526 1.00 78.12 532 ASP A CA 1
ATOM 4134 C C . ASP A 1 532 ? 16.361 9.435 6.576 1.00 78.12 532 ASP A C 1
ATOM 4136 O O . ASP A 1 532 ? 17.423 8.869 6.855 1.00 78.12 532 ASP A O 1
ATOM 4140 N N . ARG A 1 533 ? 15.752 9.183 5.410 1.00 74.69 533 ARG A N 1
ATOM 4141 C CA . ARG A 1 533 ? 16.400 8.443 4.320 1.00 74.69 533 ARG A CA 1
ATOM 4142 C C . ARG A 1 533 ? 17.703 9.137 3.939 1.00 74.69 533 ARG A C 1
ATOM 4144 O O . ARG A 1 533 ? 17.846 10.357 4.020 1.00 74.69 533 ARG A O 1
ATOM 4151 N N . MET A 1 534 ? 18.651 8.346 3.436 1.00 84.06 534 MET A N 1
ATOM 4152 C CA . MET A 1 534 ? 19.911 8.880 2.923 1.00 84.06 534 MET A CA 1
ATOM 4153 C C . MET A 1 534 ? 19.662 10.030 1.945 1.00 84.06 534 MET A C 1
ATOM 4155 O O . MET A 1 534 ? 18.850 9.918 1.027 1.00 84.06 534 MET A O 1
ATOM 4159 N N . GLN A 1 535 ? 20.389 11.129 2.151 1.00 86.69 535 GLN A N 1
ATOM 4160 C CA . GLN A 1 535 ? 20.221 12.359 1.386 1.00 86.69 535 GLN A CA 1
ATOM 4161 C C . GLN A 1 535 ? 20.296 12.099 -0.121 1.00 86.69 535 GLN A C 1
ATOM 4163 O O . GLN A 1 535 ? 21.198 11.404 -0.602 1.00 86.69 535 GLN A O 1
ATOM 4168 N N . LEU A 1 536 ? 19.393 12.737 -0.873 1.00 88.75 536 LEU A N 1
ATOM 4169 C CA . LEU A 1 536 ? 19.293 12.583 -2.325 1.00 88.75 536 LEU A CA 1
ATOM 4170 C C . LEU A 1 536 ? 20.630 12.834 -3.030 1.00 88.75 536 LEU A C 1
ATOM 4172 O O . LEU A 1 536 ? 20.988 12.086 -3.934 1.00 88.75 536 LEU A O 1
ATOM 4176 N N . ALA A 1 537 ? 21.391 13.843 -2.596 1.00 92.94 537 ALA A N 1
ATOM 4177 C CA . ALA A 1 537 ? 22.696 14.160 -3.174 1.00 92.94 537 ALA A CA 1
ATOM 4178 C C . ALA A 1 537 ? 23.674 12.977 -3.089 1.00 92.94 537 ALA A C 1
ATOM 4180 O O . ALA A 1 537 ? 24.385 12.694 -4.052 1.00 92.94 537 ALA A O 1
ATOM 4181 N N . TYR A 1 538 ? 23.673 12.251 -1.967 1.00 92.69 538 TYR A N 1
ATOM 4182 C CA . TYR A 1 538 ? 24.536 11.091 -1.792 1.00 92.69 538 TYR A CA 1
ATOM 4183 C C . TYR A 1 538 ? 24.064 9.912 -2.647 1.00 92.69 538 TYR A C 1
ATOM 4185 O O . TYR A 1 538 ? 24.859 9.360 -3.403 1.00 92.69 538 TYR A O 1
ATOM 4193 N N . ALA A 1 539 ? 22.770 9.575 -2.617 1.00 91.56 539 ALA A N 1
ATOM 4194 C CA . ALA A 1 539 ? 22.213 8.509 -3.457 1.00 91.56 539 ALA A CA 1
ATOM 4195 C C . ALA A 1 539 ? 22.424 8.774 -4.961 1.00 91.56 539 ALA A C 1
ATOM 4197 O O . ALA A 1 539 ? 22.797 7.869 -5.708 1.00 91.56 539 ALA A O 1
ATOM 4198 N N . HIS A 1 540 ? 22.252 10.026 -5.391 1.00 94.12 540 HIS A N 1
ATOM 4199 C CA . HIS A 1 540 ? 22.513 10.468 -6.757 1.00 94.12 540 HIS A CA 1
ATOM 4200 C C . HIS A 1 540 ? 23.990 10.317 -7.128 1.00 94.12 540 HIS A C 1
ATOM 4202 O O . HIS A 1 540 ? 24.297 9.758 -8.177 1.00 94.12 540 HIS A O 1
ATOM 4208 N N . PHE A 1 541 ? 24.908 10.746 -6.259 1.00 95.19 541 PHE A N 1
ATOM 4209 C CA . PHE A 1 541 ? 26.343 10.611 -6.501 1.00 95.19 541 PHE A CA 1
ATOM 4210 C C . PHE A 1 541 ? 26.775 9.145 -6.650 1.00 95.19 541 PHE A C 1
ATOM 4212 O O . PHE A 1 541 ? 27.498 8.812 -7.588 1.00 95.19 541 PHE A O 1
ATOM 4219 N N . VAL A 1 542 ? 26.292 8.250 -5.778 1.00 95.50 542 VAL A N 1
ATOM 4220 C CA . VAL A 1 542 ? 26.577 6.808 -5.889 1.00 95.50 542 VAL A CA 1
ATOM 4221 C C . VAL A 1 542 ? 25.999 6.231 -7.185 1.00 95.50 542 VAL A C 1
ATOM 4223 O O . VAL A 1 542 ? 26.682 5.469 -7.867 1.00 95.50 542 VAL A O 1
ATOM 4226 N N . GLN A 1 543 ? 24.783 6.632 -7.570 1.00 94.75 543 GLN A N 1
ATOM 4227 C CA . GLN A 1 543 ? 24.173 6.213 -8.835 1.00 94.75 543 GLN A CA 1
ATOM 4228 C C . GLN A 1 543 ? 24.999 6.675 -10.043 1.00 94.75 543 GLN A C 1
ATOM 4230 O O . GLN A 1 543 ? 25.328 5.857 -10.897 1.00 94.75 543 GLN A O 1
ATOM 4235 N N . MET A 1 544 ? 25.404 7.949 -10.087 1.00 95.56 544 MET A N 1
ATOM 4236 C CA . MET A 1 544 ? 26.261 8.483 -11.152 1.00 95.56 544 MET A CA 1
ATOM 4237 C C . MET A 1 544 ? 27.594 7.739 -11.246 1.00 95.56 544 MET A C 1
ATOM 4239 O O . MET A 1 544 ? 28.090 7.493 -12.346 1.00 95.56 544 MET A O 1
ATOM 4243 N N . LEU A 1 545 ? 28.183 7.382 -10.105 1.00 95.12 545 LEU A N 1
ATOM 4244 C CA . LEU A 1 545 ? 29.440 6.644 -10.046 1.00 95.12 545 LEU A CA 1
ATOM 4245 C C . LEU A 1 545 ? 29.301 5.233 -10.640 1.00 95.12 545 LEU A C 1
ATOM 4247 O O . LEU A 1 545 ? 30.149 4.825 -11.432 1.00 95.12 545 LEU A O 1
ATOM 4251 N N . VAL A 1 546 ? 28.223 4.514 -10.305 1.00 95.62 546 VAL A N 1
ATOM 4252 C CA . VAL A 1 546 ? 27.920 3.190 -10.876 1.00 95.62 546 VAL A CA 1
ATOM 4253 C C . VAL A 1 546 ? 27.600 3.295 -12.364 1.00 95.62 546 VAL A C 1
ATOM 4255 O O . VAL A 1 546 ? 28.164 2.549 -13.160 1.00 95.62 546 VAL A O 1
ATOM 4258 N N . ASP A 1 547 ? 26.753 4.243 -12.764 1.00 94.50 547 ASP A N 1
ATOM 4259 C CA . ASP A 1 547 ? 26.341 4.395 -14.161 1.00 94.50 547 ASP A CA 1
ATOM 4260 C C . ASP A 1 547 ? 27.524 4.760 -15.056 1.00 94.50 547 ASP A C 1
ATOM 4262 O O . ASP A 1 547 ? 27.725 4.137 -16.097 1.00 94.50 547 ASP A O 1
ATOM 4266 N N . SER A 1 548 ? 28.360 5.715 -14.642 1.00 94.12 548 SER A N 1
ATOM 4267 C CA . SER A 1 548 ? 29.565 6.069 -15.402 1.00 94.12 548 SER A CA 1
ATOM 4268 C C . SER A 1 548 ? 30.550 4.899 -15.492 1.00 94.12 548 SER A C 1
ATOM 4270 O O . SER A 1 548 ? 31.097 4.657 -16.568 1.00 94.12 548 SER A O 1
ATOM 4272 N N . PHE A 1 549 ? 30.701 4.100 -14.430 1.00 94.56 549 PHE A N 1
ATOM 4273 C CA . PHE A 1 549 ? 31.519 2.886 -14.462 1.00 94.56 549 PHE A CA 1
ATOM 4274 C C . PHE A 1 549 ? 30.970 1.860 -15.470 1.00 94.56 549 PHE A C 1
ATOM 4276 O O . PHE A 1 549 ? 31.716 1.326 -16.297 1.00 94.56 549 PHE A O 1
ATOM 4283 N N . LEU A 1 550 ? 29.657 1.611 -15.459 1.00 93.44 550 LEU A N 1
ATOM 4284 C CA . LEU A 1 550 ? 29.004 0.655 -16.357 1.00 93.44 550 LEU A CA 1
ATOM 4285 C C . LEU A 1 550 ? 28.969 1.124 -17.816 1.00 93.44 550 LEU A C 1
ATOM 4287 O O . LEU A 1 550 ? 29.074 0.294 -18.713 1.00 93.44 550 LEU A O 1
ATOM 4291 N N . ILE A 1 551 ? 28.886 2.431 -18.072 1.00 92.25 551 ILE A N 1
ATOM 4292 C CA . ILE A 1 551 ? 28.970 3.006 -19.425 1.00 92.25 551 ILE A CA 1
ATOM 4293 C C . ILE A 1 551 ? 30.363 2.793 -20.029 1.00 92.25 551 ILE A C 1
ATOM 4295 O O . ILE A 1 551 ? 30.477 2.500 -21.219 1.00 92.25 551 ILE A O 1
ATOM 4299 N N . VAL A 1 552 ? 31.421 2.917 -19.222 1.00 90.69 552 VAL A N 1
ATOM 4300 C CA . VAL A 1 552 ? 32.808 2.734 -19.678 1.00 90.69 552 VAL A CA 1
ATOM 4301 C C . VAL A 1 552 ? 33.176 1.250 -19.818 1.00 90.69 552 VAL A C 1
ATOM 4303 O O . VAL A 1 552 ? 33.953 0.883 -20.702 1.00 90.69 552 VAL A O 1
ATOM 4306 N N . THR A 1 553 ? 32.575 0.380 -19.001 1.00 91.69 553 THR A N 1
ATOM 4307 C CA . THR A 1 553 ? 32.891 -1.059 -18.925 1.00 91.69 553 THR A CA 1
ATOM 4308 C C . THR A 1 553 ? 32.904 -1.781 -20.286 1.00 91.69 553 THR A C 1
ATOM 4310 O O . THR A 1 553 ? 33.869 -2.498 -20.547 1.00 91.69 553 THR A O 1
ATOM 4313 N N . PRO A 1 554 ? 31.927 -1.598 -21.201 1.00 90.12 554 PRO A N 1
ATOM 4314 C CA . PRO A 1 554 ? 31.944 -2.256 -22.504 1.00 90.12 554 PRO A CA 1
ATOM 4315 C C . PRO A 1 554 ? 33.184 -1.968 -23.355 1.00 90.12 554 PRO A C 1
ATOM 4317 O O . PRO A 1 554 ? 33.650 -2.845 -24.083 1.00 90.12 554 PRO A O 1
ATOM 4320 N N . PHE A 1 555 ? 33.718 -0.750 -23.258 1.00 87.19 555 PHE A N 1
ATOM 4321 C CA . PHE A 1 555 ? 34.890 -0.312 -24.011 1.00 87.19 555 PHE A CA 1
ATOM 4322 C C . PHE A 1 555 ? 36.184 -0.857 -23.403 1.00 87.19 555 PHE A C 1
ATOM 4324 O O . PHE A 1 555 ? 37.019 -1.391 -24.132 1.00 87.19 555 PHE A O 1
ATOM 4331 N N . ALA A 1 556 ? 36.319 -0.784 -22.075 1.00 87.06 556 ALA A N 1
ATOM 4332 C CA . ALA A 1 556 ? 37.467 -1.339 -21.356 1.00 87.06 556 ALA A CA 1
ATOM 4333 C C . ALA A 1 556 ? 37.548 -2.868 -21.529 1.00 87.06 556 ALA A C 1
ATOM 4335 O O . ALA A 1 556 ? 38.567 -3.402 -21.962 1.00 87.06 556 ALA A O 1
ATOM 4336 N N . ALA A 1 557 ? 36.424 -3.572 -21.346 1.00 87.44 557 ALA A N 1
ATOM 4337 C CA . ALA A 1 557 ? 36.355 -5.023 -21.519 1.00 87.44 557 ALA A CA 1
ATOM 4338 C C . ALA A 1 557 ? 36.711 -5.472 -22.948 1.00 87.44 557 ALA A C 1
ATOM 4340 O O . ALA A 1 557 ? 37.290 -6.543 -23.132 1.00 87.44 557 ALA A O 1
ATOM 4341 N N . LEU A 1 558 ? 36.372 -4.670 -23.966 1.00 84.88 558 LEU A N 1
ATOM 4342 C CA . LEU A 1 558 ? 36.743 -4.942 -25.358 1.00 84.88 558 LEU A CA 1
ATOM 4343 C C . LEU A 1 558 ? 38.256 -4.810 -25.587 1.00 84.88 558 LEU A C 1
ATOM 4345 O O . LEU A 1 558 ? 38.827 -5.624 -26.313 1.00 84.88 558 LEU A O 1
ATOM 4349 N N . ALA A 1 559 ? 38.900 -3.818 -24.965 1.00 81.12 559 ALA A N 1
ATOM 4350 C CA . ALA A 1 559 ? 40.338 -3.582 -25.092 1.00 81.12 559 ALA A CA 1
ATOM 4351 C C . ALA A 1 559 ? 41.184 -4.690 -24.436 1.00 81.12 559 ALA A C 1
ATOM 4353 O O . ALA A 1 559 ? 42.232 -5.058 -24.972 1.00 81.12 559 ALA A O 1
ATOM 4354 N N . GLU A 1 560 ? 40.725 -5.242 -23.310 1.00 81.25 560 GLU A N 1
ATOM 4355 C CA . GLU A 1 560 ? 41.443 -6.295 -22.582 1.00 81.25 560 GLU A CA 1
ATOM 4356 C C . GLU A 1 560 ? 41.127 -7.710 -23.075 1.00 81.25 560 GLU A C 1
ATOM 4358 O O . GLU A 1 560 ? 42.035 -8.517 -23.275 1.00 81.25 560 GLU A O 1
ATOM 4363 N N . MET A 1 561 ? 39.840 -8.029 -23.259 1.00 82.38 561 MET A N 1
ATOM 4364 C CA . MET A 1 561 ? 39.371 -9.411 -23.433 1.00 82.38 561 MET A CA 1
ATOM 4365 C C . MET A 1 561 ? 38.877 -9.727 -24.852 1.00 82.38 561 MET A C 1
ATOM 4367 O O . MET A 1 561 ? 38.508 -10.872 -25.140 1.00 82.38 561 MET A O 1
ATOM 4371 N N . GLY A 1 562 ? 38.854 -8.739 -25.754 1.00 81.94 562 GLY A N 1
ATOM 4372 C CA . GLY A 1 562 ? 38.445 -8.915 -27.147 1.00 81.94 562 GLY A CA 1
ATOM 4373 C C . GLY A 1 562 ? 37.071 -9.581 -27.265 1.00 81.94 562 GLY A C 1
ATOM 4374 O O . GLY A 1 562 ? 36.084 -9.088 -26.735 1.00 81.94 562 GLY A O 1
ATOM 4375 N N . ASN A 1 563 ? 36.998 -10.744 -27.920 1.00 81.00 563 ASN A N 1
ATOM 4376 C CA . ASN A 1 563 ? 35.734 -11.459 -28.157 1.00 81.00 563 ASN A CA 1
ATOM 4377 C C . ASN A 1 563 ? 35.008 -11.923 -26.875 1.00 81.00 563 ASN A C 1
ATOM 4379 O O . ASN A 1 563 ? 33.823 -12.243 -26.940 1.00 81.00 563 ASN A O 1
ATOM 4383 N N . PHE A 1 564 ? 35.693 -11.987 -25.729 1.00 87.06 564 PHE A N 1
ATOM 4384 C CA . PHE A 1 564 ? 35.090 -12.370 -24.447 1.00 87.06 564 PHE A CA 1
ATOM 4385 C C . PHE A 1 564 ? 34.451 -11.177 -23.702 1.00 87.06 564 PHE A C 1
ATOM 4387 O O . PHE A 1 564 ? 33.804 -11.355 -22.668 1.00 87.06 564 PHE A O 1
ATOM 4394 N N . SER A 1 565 ? 34.560 -9.958 -24.245 1.00 89.25 565 SER A N 1
ATOM 4395 C CA . SER A 1 565 ? 34.051 -8.728 -23.627 1.00 89.25 565 SER A CA 1
ATOM 4396 C C . SER A 1 565 ? 32.552 -8.709 -23.304 1.00 89.25 565 SER A C 1
ATOM 4398 O O . SER A 1 565 ? 32.207 -8.153 -22.253 1.00 89.25 565 SER A O 1
ATOM 4400 N N . PRO A 1 566 ? 31.634 -9.314 -24.096 1.00 91.44 566 PRO A N 1
ATOM 4401 C CA . PRO A 1 566 ? 30.215 -9.303 -23.744 1.00 91.44 566 PRO A CA 1
ATOM 4402 C C . PRO A 1 566 ? 29.941 -10.091 -22.461 1.00 91.44 566 PRO A C 1
ATOM 4404 O O . PRO A 1 566 ? 29.149 -9.653 -21.630 1.00 91.44 566 PRO A O 1
ATOM 4407 N N . PHE A 1 567 ? 30.636 -11.216 -22.263 1.00 92.69 567 PHE A N 1
ATOM 4408 C CA . PHE A 1 567 ? 30.500 -12.021 -21.051 1.00 92.69 567 PHE A CA 1
ATOM 4409 C C . PHE A 1 567 ? 31.039 -11.276 -19.827 1.00 92.69 567 PHE A C 1
ATOM 4411 O O . PHE A 1 567 ? 30.358 -11.193 -18.807 1.00 92.69 567 PHE A O 1
ATOM 4418 N N . ALA A 1 568 ? 32.226 -10.674 -19.935 1.00 90.62 568 ALA A N 1
ATOM 4419 C CA . ALA A 1 568 ? 32.798 -9.882 -18.849 1.00 90.62 568 ALA A CA 1
ATOM 4420 C C . ALA A 1 568 ? 31.896 -8.696 -18.465 1.00 90.62 568 ALA A C 1
ATOM 4422 O O . ALA A 1 568 ? 31.644 -8.464 -17.284 1.00 90.62 568 ALA A O 1
ATOM 4423 N N . THR A 1 569 ? 31.338 -8.001 -19.463 1.00 92.88 569 THR A N 1
ATOM 4424 C CA . THR A 1 569 ? 30.381 -6.904 -19.248 1.00 92.88 569 THR A CA 1
ATOM 4425 C C . THR A 1 569 ? 29.135 -7.396 -18.524 1.00 92.88 569 THR A C 1
ATOM 4427 O O . THR A 1 569 ? 28.731 -6.784 -17.542 1.00 92.88 569 THR A O 1
ATOM 4430 N N . PHE A 1 570 ? 28.559 -8.526 -18.946 1.00 94.38 570 PHE A N 1
ATOM 4431 C CA . PHE A 1 570 ? 27.396 -9.116 -18.284 1.00 94.38 570 PHE A CA 1
ATOM 4432 C C . PHE A 1 570 ? 27.653 -9.362 -16.791 1.00 94.38 570 PHE A C 1
ATOM 4434 O O . PHE A 1 570 ? 26.846 -8.963 -15.948 1.00 94.38 570 PHE A O 1
ATOM 4441 N N . VAL A 1 571 ? 28.791 -9.984 -16.466 1.00 92.75 571 VAL A N 1
ATOM 4442 C CA . VAL A 1 571 ? 29.172 -10.320 -15.088 1.00 92.75 571 VAL A CA 1
ATOM 4443 C C . VAL A 1 571 ? 29.413 -9.057 -14.255 1.00 92.75 571 VAL A C 1
ATOM 4445 O O . VAL A 1 571 ? 28.888 -8.946 -13.148 1.00 92.75 571 VAL A O 1
ATOM 4448 N N . LEU A 1 572 ? 30.153 -8.078 -14.779 1.00 92.75 572 LEU A N 1
ATOM 4449 C CA . LEU A 1 572 ? 30.427 -6.824 -14.069 1.00 92.75 572 LEU A CA 1
ATOM 4450 C C . LEU A 1 572 ? 29.151 -6.008 -13.836 1.00 92.75 572 LEU A C 1
ATOM 4452 O O . LEU A 1 572 ? 28.920 -5.539 -12.722 1.00 92.75 572 LEU A O 1
ATOM 4456 N N . THR A 1 573 ? 28.285 -5.893 -14.846 1.00 94.12 573 THR A N 1
ATOM 4457 C CA . THR A 1 573 ? 26.982 -5.237 -14.696 1.00 94.12 573 THR A CA 1
ATOM 4458 C C . THR A 1 573 ? 26.131 -5.940 -13.650 1.00 94.12 573 THR A C 1
ATOM 4460 O O . THR A 1 573 ? 25.558 -5.267 -12.799 1.00 94.12 573 THR A O 1
ATOM 4463 N N . LEU A 1 574 ? 26.082 -7.276 -13.659 1.00 94.06 574 LEU A N 1
ATOM 4464 C CA . LEU A 1 574 ? 25.317 -8.045 -12.679 1.00 94.06 574 LEU A CA 1
ATOM 4465 C C . LEU A 1 574 ? 25.726 -7.709 -11.240 1.00 94.06 574 LEU A C 1
ATOM 4467 O O . LEU A 1 574 ? 24.854 -7.503 -10.398 1.00 94.06 574 LEU A O 1
ATOM 4471 N N . PHE A 1 575 ? 27.029 -7.635 -10.959 1.00 93.12 575 PHE A N 1
ATOM 4472 C CA . PHE A 1 575 ? 27.515 -7.365 -9.608 1.00 93.12 575 PHE A CA 1
ATOM 4473 C C . PHE A 1 575 ? 27.367 -5.895 -9.207 1.00 93.12 575 PHE A C 1
ATOM 4475 O O . PHE A 1 575 ? 26.782 -5.620 -8.163 1.00 93.12 575 PHE A O 1
ATOM 4482 N N . PHE A 1 576 ? 27.836 -4.939 -10.013 1.00 94.25 576 PHE A N 1
ATOM 4483 C CA . PHE A 1 576 ? 27.797 -3.522 -9.627 1.00 94.25 576 PHE A CA 1
ATOM 4484 C C . PHE A 1 576 ? 26.378 -2.944 -9.640 1.00 94.25 576 PHE A C 1
ATOM 4486 O O . PHE A 1 576 ? 25.979 -2.292 -8.673 1.00 94.25 576 PHE A O 1
ATOM 4493 N N . GLN A 1 577 ? 25.582 -3.241 -10.674 1.00 93.94 577 GLN A N 1
ATOM 4494 C CA . GLN A 1 577 ? 24.170 -2.853 -10.681 1.00 93.94 577 GLN A CA 1
ATOM 4495 C C . GLN A 1 577 ? 23.396 -3.614 -9.601 1.00 93.94 577 GLN A C 1
ATOM 4497 O O . GLN A 1 577 ? 22.542 -3.034 -8.939 1.00 93.94 577 GLN A O 1
ATOM 4502 N N . GLY A 1 578 ? 23.721 -4.892 -9.376 1.00 92.50 578 GLY A N 1
ATOM 4503 C CA . GLY A 1 578 ? 23.080 -5.700 -8.341 1.00 92.50 578 GLY A CA 1
ATOM 4504 C C . GLY A 1 578 ? 23.308 -5.180 -6.931 1.00 92.50 578 GLY A C 1
ATOM 4505 O O . GLY A 1 578 ? 22.364 -5.114 -6.150 1.00 92.50 578 GLY A O 1
ATOM 4506 N N . LEU A 1 579 ? 24.522 -4.742 -6.602 1.00 93.12 579 LEU A N 1
ATOM 4507 C CA . LEU A 1 579 ? 24.792 -4.104 -5.313 1.00 93.12 579 LEU A CA 1
ATOM 4508 C C . LEU A 1 579 ? 24.015 -2.787 -5.163 1.00 93.12 579 LEU A C 1
ATOM 4510 O O . LEU A 1 579 ? 23.483 -2.507 -4.086 1.00 93.12 579 LEU A O 1
ATOM 4514 N N . MET A 1 580 ? 23.902 -2.002 -6.238 1.00 92.44 580 MET A N 1
ATOM 4515 C CA . MET A 1 580 ? 23.148 -0.749 -6.219 1.00 92.44 580 MET A CA 1
ATOM 4516 C C . MET A 1 580 ? 21.643 -0.983 -6.031 1.00 92.44 580 MET A C 1
ATOM 4518 O O . MET A 1 580 ? 21.019 -0.365 -5.168 1.00 92.44 580 MET A O 1
ATOM 4522 N N . ASP A 1 581 ? 21.056 -1.910 -6.785 1.00 90.00 581 ASP A N 1
ATOM 4523 C CA . ASP A 1 581 ? 19.632 -2.240 -6.688 1.00 90.00 581 ASP A CA 1
ATOM 4524 C C . ASP A 1 581 ? 19.293 -2.901 -5.342 1.00 90.00 581 ASP A C 1
ATOM 4526 O O . ASP A 1 581 ? 18.239 -2.625 -4.767 1.00 90.00 581 ASP A O 1
ATOM 4530 N N . LEU A 1 582 ? 20.203 -3.710 -4.786 1.00 90.31 582 LEU A N 1
ATOM 4531 C CA . LEU A 1 582 ? 20.074 -4.254 -3.432 1.00 90.31 582 LEU A CA 1
ATOM 4532 C C . LEU A 1 582 ? 20.056 -3.148 -2.372 1.00 90.31 582 LEU A C 1
ATOM 4534 O O . LEU A 1 582 ? 19.212 -3.159 -1.478 1.00 90.31 582 LEU A O 1
ATOM 4538 N N . SER A 1 583 ? 20.941 -2.161 -2.503 1.00 91.12 583 SER A N 1
ATOM 4539 C CA . SER A 1 583 ? 20.991 -1.023 -1.583 1.00 91.12 583 SER A CA 1
ATOM 4540 C C . SER A 1 583 ? 19.697 -0.204 -1.625 1.00 91.12 583 SER A C 1
ATOM 4542 O O . SER A 1 583 ? 19.164 0.161 -0.581 1.00 91.12 583 SER A O 1
ATOM 4544 N N . LYS A 1 584 ? 19.137 0.029 -2.820 1.00 88.38 584 LYS A N 1
ATOM 4545 C CA . LYS A 1 584 ? 17.839 0.709 -2.982 1.00 88.38 584 LYS A CA 1
ATOM 4546 C C . LYS A 1 584 ? 16.691 -0.059 -2.326 1.00 88.38 584 LYS A C 1
ATOM 4548 O O . LYS A 1 584 ? 15.838 0.562 -1.704 1.00 88.38 584 LYS A O 1
ATOM 4553 N N . MET A 1 585 ? 16.691 -1.393 -2.405 1.00 86.31 585 MET A N 1
ATOM 4554 C CA . MET A 1 585 ? 15.683 -2.212 -1.719 1.00 86.31 585 MET A CA 1
ATOM 4555 C C . MET A 1 585 ? 15.755 -2.071 -0.198 1.00 86.31 585 MET A C 1
ATOM 4557 O O . MET A 1 585 ? 14.720 -1.953 0.450 1.00 86.31 585 MET A O 1
ATOM 4561 N N . PHE A 1 586 ? 16.959 -2.054 0.377 1.00 88.62 586 PHE A N 1
ATOM 4562 C CA . PHE A 1 586 ? 17.118 -1.887 1.823 1.00 88.62 586 PHE A CA 1
ATOM 4563 C C . PHE A 1 586 ? 16.759 -0.480 2.319 1.00 88.62 586 PHE A C 1
ATOM 4565 O O . PHE A 1 586 ? 16.333 -0.336 3.463 1.00 88.62 586 PHE A O 1
ATOM 4572 N N . LEU A 1 587 ? 16.868 0.544 1.468 1.00 89.00 587 LEU A N 1
ATOM 4573 C CA . LEU A 1 587 ? 16.422 1.903 1.797 1.00 89.00 587 LEU A CA 1
ATOM 4574 C C . LEU A 1 587 ? 14.897 2.046 1.890 1.00 89.00 587 LEU A C 1
ATOM 4576 O O . LEU A 1 587 ? 14.420 2.968 2.551 1.00 89.00 587 LEU A O 1
ATOM 4580 N N . ASP A 1 588 ? 14.134 1.140 1.275 1.00 88.06 588 ASP A N 1
ATOM 4581 C CA . ASP A 1 588 ? 12.670 1.149 1.311 1.00 88.06 588 ASP A CA 1
ATOM 4582 C C . ASP A 1 588 ? 12.097 -0.176 1.855 1.00 88.06 588 ASP A C 1
ATOM 4584 O O . ASP A 1 588 ? 11.481 -0.950 1.117 1.00 88.06 588 ASP A O 1
ATOM 4588 N N . PRO A 1 589 ? 12.261 -0.458 3.163 1.00 88.88 589 PRO A N 1
ATOM 4589 C CA . PRO A 1 589 ? 11.903 -1.748 3.757 1.00 88.88 589 PRO A CA 1
ATOM 4590 C C . PRO A 1 589 ? 10.406 -2.079 3.686 1.00 88.88 589 PRO A C 1
ATOM 4592 O O . PRO A 1 589 ? 10.048 -3.253 3.749 1.00 88.88 589 PRO A O 1
ATOM 4595 N N . PHE A 1 590 ? 9.538 -1.071 3.542 1.00 88.69 590 PHE A N 1
ATOM 4596 C CA . PHE A 1 590 ? 8.080 -1.223 3.455 1.00 88.69 590 PHE A CA 1
ATOM 4597 C C . PHE A 1 590 ? 7.530 -1.162 2.018 1.00 88.69 590 PHE A C 1
ATOM 4599 O O . PHE A 1 590 ? 6.318 -1.236 1.837 1.00 88.69 590 PHE A O 1
ATOM 4606 N N . ASN A 1 591 ? 8.391 -1.040 1.000 1.00 87.50 591 ASN A N 1
ATOM 4607 C CA . ASN A 1 591 ? 7.999 -0.886 -0.409 1.00 87.50 591 ASN A CA 1
ATOM 4608 C C . ASN A 1 591 ? 7.070 0.314 -0.686 1.00 87.50 591 ASN A C 1
ATOM 4610 O O . ASN A 1 591 ? 6.158 0.242 -1.515 1.00 87.50 591 ASN A O 1
ATOM 4614 N N . ASN A 1 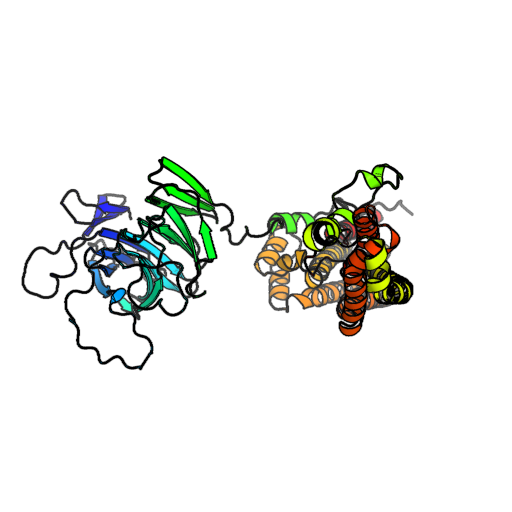592 ? 7.280 1.433 0.008 1.00 85.25 592 ASN A N 1
ATOM 4615 C CA . ASN A 1 592 ? 6.480 2.639 -0.181 1.00 85.25 592 ASN A CA 1
ATOM 4616 C C . ASN A 1 592 ? 6.742 3.321 -1.538 1.00 85.25 592 ASN A C 1
ATOM 4618 O O . ASN A 1 592 ? 5.934 4.137 -1.984 1.00 85.25 592 ASN A O 1
ATOM 4622 N N . GLU A 1 593 ? 7.849 3.027 -2.214 1.00 79.69 593 GLU A N 1
ATOM 4623 C CA . GLU A 1 593 ? 8.163 3.562 -3.545 1.00 79.69 593 GLU A CA 1
ATOM 4624 C C . GLU A 1 593 ? 7.660 2.677 -4.695 1.00 79.69 593 GLU A C 1
ATOM 4626 O O . GLU A 1 593 ? 7.741 3.081 -5.853 1.00 79.69 593 GLU A O 1
ATOM 4631 N N . GLY A 1 594 ? 7.105 1.495 -4.405 1.00 70.88 594 GLY A N 1
ATOM 4632 C CA . GLY A 1 594 ? 6.527 0.619 -5.426 1.00 70.88 594 GLY A CA 1
ATOM 4633 C C . GLY A 1 594 ? 7.568 -0.013 -6.355 1.00 70.88 594 GLY A C 1
ATOM 4634 O O . GLY A 1 594 ? 7.314 -0.189 -7.546 1.00 70.88 594 GLY A O 1
ATOM 4635 N N . GLN A 1 595 ? 8.736 -0.400 -5.830 1.00 61.44 595 GLN A N 1
ATOM 4636 C CA . GLN A 1 595 ? 9.847 -0.978 -6.605 1.00 61.44 595 GLN A CA 1
ATOM 4637 C C . GLN A 1 595 ? 9.644 -2.476 -6.975 1.00 61.44 595 GLN A C 1
ATOM 4639 O O . GLN A 1 595 ? 10.619 -3.219 -7.155 1.00 61.44 595 GLN A O 1
ATOM 4644 N N . GLY A 1 596 ? 8.383 -2.912 -7.110 1.00 58.88 596 GLY A N 1
ATOM 4645 C CA . GLY A 1 596 ? 7.938 -4.276 -7.446 1.00 58.88 596 GLY A CA 1
ATOM 4646 C C . GLY A 1 596 ? 7.443 -5.095 -6.243 1.00 58.88 596 GLY A C 1
ATOM 4647 O O . GLY A 1 596 ? 7.856 -4.846 -5.119 1.00 58.88 596 GLY A O 1
ATOM 4648 N N . GLU A 1 597 ? 6.561 -6.079 -6.458 1.00 57.19 597 GLU A N 1
ATOM 4649 C CA . GLU A 1 597 ? 5.976 -6.925 -5.387 1.00 57.19 597 GLU A CA 1
ATOM 4650 C C . GLU A 1 597 ? 6.919 -8.049 -4.907 1.00 57.19 597 GLU A C 1
ATOM 4652 O O . GLU A 1 597 ? 6.802 -8.555 -3.792 1.00 57.19 597 GLU A O 1
ATOM 4657 N N . ASP A 1 598 ? 7.896 -8.432 -5.732 1.00 59.50 598 ASP A N 1
ATOM 4658 C CA . ASP A 1 598 ? 8.729 -9.615 -5.496 1.00 59.50 598 ASP A CA 1
ATOM 4659 C C . ASP A 1 598 ? 9.915 -9.398 -4.538 1.00 59.50 598 ASP A C 1
ATOM 4661 O O . ASP A 1 598 ? 10.566 -10.373 -4.158 1.00 59.50 598 ASP A O 1
ATOM 4665 N N . GLY A 1 599 ? 10.205 -8.166 -4.109 1.00 61.06 599 GLY A N 1
ATOM 4666 C CA . GLY A 1 599 ? 11.337 -7.877 -3.214 1.00 61.06 599 GLY A CA 1
ATOM 4667 C C . GLY A 1 599 ? 11.205 -8.483 -1.807 1.00 61.06 599 GLY A C 1
ATOM 4668 O O . GLY A 1 599 ? 10.135 -8.948 -1.405 1.00 61.06 599 GLY A O 1
ATOM 4669 N N . ASP A 1 600 ? 12.313 -8.504 -1.061 1.00 69.50 600 ASP A N 1
ATOM 4670 C CA . ASP A 1 600 ? 12.360 -8.961 0.339 1.00 69.50 600 ASP A CA 1
ATOM 4671 C C . ASP A 1 600 ? 12.031 -7.797 1.290 1.00 69.50 600 ASP A C 1
ATOM 4673 O O . ASP A 1 600 ? 12.871 -7.275 2.025 1.00 69.50 600 ASP A O 1
ATOM 4677 N N . TYR A 1 601 ? 10.792 -7.323 1.178 1.00 84.19 601 TYR A N 1
ATOM 4678 C CA . TYR A 1 601 ? 10.236 -6.268 2.021 1.00 84.19 601 TYR A CA 1
ATOM 4679 C C . TYR A 1 601 ? 9.694 -6.848 3.325 1.00 84.19 601 TYR A C 1
ATOM 4681 O O . TYR A 1 601 ? 9.315 -8.019 3.393 1.00 84.19 601 TYR A O 1
ATOM 4689 N N . LEU A 1 602 ? 9.606 -6.009 4.355 1.00 87.75 602 LEU A N 1
ATOM 4690 C CA . LEU A 1 602 ? 8.975 -6.382 5.614 1.00 87.75 602 LEU A CA 1
ATOM 4691 C C . LEU A 1 602 ? 7.475 -6.588 5.394 1.00 87.75 602 LEU A C 1
ATOM 4693 O O . LEU A 1 602 ? 6.750 -5.669 5.011 1.00 87.75 602 LEU A O 1
ATOM 4697 N N . VAL A 1 603 ? 6.996 -7.802 5.662 1.00 88.12 603 VAL A N 1
ATOM 4698 C CA . VAL A 1 603 ? 5.577 -8.128 5.544 1.00 88.12 603 VAL A CA 1
ATOM 4699 C C . VAL A 1 603 ? 4.817 -7.576 6.748 1.00 88.12 603 VAL A C 1
ATOM 4701 O O . VAL A 1 603 ? 4.789 -8.155 7.833 1.00 88.12 603 VAL A O 1
ATOM 4704 N N . VAL A 1 604 ? 4.152 -6.448 6.526 1.00 89.88 604 VAL A N 1
ATOM 4705 C CA . VAL A 1 604 ? 3.407 -5.705 7.552 1.00 89.88 604 VAL A CA 1
ATOM 4706 C C . VAL A 1 604 ? 2.197 -6.481 8.074 1.00 89.88 604 VAL A C 1
ATOM 4708 O O . VAL A 1 604 ? 1.926 -6.449 9.271 1.00 89.88 604 VAL A O 1
ATOM 4711 N N . ASN A 1 605 ? 1.523 -7.255 7.218 1.00 89.88 605 ASN A N 1
ATOM 4712 C CA . ASN A 1 605 ? 0.410 -8.112 7.643 1.00 89.88 605 ASN A CA 1
ATOM 4713 C C . ASN A 1 605 ? 0.828 -9.089 8.738 1.00 89.88 605 ASN A C 1
ATOM 4715 O O . ASN A 1 605 ? 0.095 -9.281 9.699 1.00 89.88 605 ASN A O 1
ATOM 4719 N N . THR A 1 606 ? 2.037 -9.641 8.647 1.00 90.38 606 THR A N 1
ATOM 4720 C CA . THR A 1 606 ? 2.578 -10.519 9.683 1.00 90.38 606 THR A CA 1
ATOM 4721 C C . THR A 1 606 ? 2.788 -9.774 10.998 1.00 90.38 606 THR A C 1
ATOM 4723 O O . THR A 1 606 ? 2.406 -10.284 12.045 1.00 90.38 606 THR A O 1
ATOM 4726 N N . LEU A 1 607 ? 3.342 -8.557 10.958 1.00 91.75 607 LEU A N 1
ATOM 4727 C CA . LEU A 1 607 ? 3.549 -7.739 12.159 1.00 91.75 607 LEU A CA 1
ATOM 4728 C C . LEU A 1 607 ? 2.230 -7.429 12.882 1.00 91.75 607 LEU A C 1
ATOM 4730 O O . LEU A 1 607 ? 2.176 -7.507 14.114 1.00 91.75 607 LEU A O 1
ATOM 4734 N N . ILE A 1 608 ? 1.175 -7.123 12.121 1.00 93.75 608 ILE A N 1
ATOM 4735 C CA . ILE A 1 608 ? -0.173 -6.880 12.648 1.00 93.75 608 ILE A CA 1
ATOM 4736 C C . ILE A 1 608 ? -0.769 -8.177 13.209 1.00 93.75 608 ILE A C 1
ATOM 4738 O O . ILE A 1 608 ? -1.166 -8.204 14.367 1.00 93.75 608 ILE A O 1
ATOM 4742 N N . GLN A 1 609 ? -0.771 -9.268 12.439 1.00 93.00 609 GLN A N 1
ATOM 4743 C CA . GLN A 1 609 ? -1.349 -10.556 12.848 1.00 93.00 609 GLN A CA 1
ATOM 4744 C C . GLN A 1 609 ? -0.685 -11.131 14.106 1.00 93.00 609 GLN A C 1
ATOM 4746 O O . GLN A 1 609 ? -1.363 -11.635 14.997 1.00 93.00 609 GLN A O 1
ATOM 4751 N N . GLU A 1 610 ? 0.641 -11.036 14.211 1.00 91.94 610 GLU A N 1
ATOM 4752 C CA . GLU A 1 610 ? 1.368 -11.451 15.413 1.00 91.94 610 GLU A CA 1
ATOM 4753 C C . GLU A 1 610 ? 1.046 -10.555 16.618 1.00 91.94 610 GLU A C 1
ATOM 4755 O O . GLU A 1 610 ? 0.931 -11.070 17.729 1.00 91.94 610 GLU A O 1
ATOM 4760 N N . SER A 1 611 ? 0.865 -9.242 16.414 1.00 92.69 611 SER A N 1
ATOM 4761 C CA . SER A 1 611 ? 0.397 -8.331 17.474 1.00 92.69 611 SER A CA 1
ATOM 4762 C C . SER A 1 611 ? -1.020 -8.689 17.925 1.00 92.69 611 SER A C 1
ATOM 4764 O O . SER A 1 611 ? -1.292 -8.728 19.122 1.00 92.69 611 SER A O 1
ATOM 4766 N N . ASN A 1 612 ? -1.909 -9.019 16.983 1.00 93.12 612 ASN A N 1
ATOM 4767 C CA . ASN A 1 612 ? -3.277 -9.425 17.290 1.00 93.12 612 ASN A CA 1
ATOM 4768 C C . ASN A 1 612 ? -3.309 -10.707 18.119 1.00 93.12 612 ASN A C 1
ATOM 4770 O O . ASN A 1 612 ? -3.948 -10.737 19.166 1.00 93.12 612 ASN A O 1
ATOM 4774 N N . ALA A 1 613 ? -2.572 -11.736 17.698 1.00 91.06 613 ALA A N 1
ATOM 4775 C CA . ALA A 1 613 ? -2.442 -12.973 18.462 1.00 91.06 613 ALA A CA 1
ATOM 4776 C C . ALA A 1 613 ? -1.793 -12.734 19.842 1.00 91.06 613 ALA A C 1
ATOM 4778 O O . ALA A 1 613 ? -2.147 -13.379 20.826 1.00 91.06 613 ALA A O 1
ATOM 4779 N N . GLY A 1 614 ? -0.841 -11.797 19.928 1.00 89.25 614 GLY A N 1
ATOM 4780 C CA . GLY A 1 614 ? -0.195 -11.398 21.182 1.00 89.25 614 GLY A CA 1
ATOM 4781 C C . GLY A 1 614 ? -1.153 -10.762 22.192 1.00 89.25 614 GLY A C 1
ATOM 4782 O O . GLY A 1 614 ? -1.051 -11.066 23.378 1.00 89.25 614 GLY A O 1
ATOM 4783 N N . SER A 1 615 ? -2.117 -9.965 21.719 1.00 90.88 615 SER A N 1
ATOM 4784 C CA . SER A 1 615 ? -3.065 -9.234 22.577 1.00 90.88 615 SER A CA 1
ATOM 4785 C C . SER A 1 615 ? -3.965 -10.136 23.440 1.00 90.88 615 SER A C 1
ATOM 4787 O O . SER A 1 615 ? -4.363 -9.742 24.532 1.00 90.88 615 SER A O 1
ATOM 4789 N N . GLU A 1 616 ? -4.252 -11.364 22.993 1.00 89.44 616 GLU A N 1
ATOM 4790 C CA . GLU A 1 616 ? -5.052 -12.343 23.754 1.00 89.44 616 GLU A CA 1
ATOM 4791 C C . GLU A 1 616 ? -4.176 -13.275 24.610 1.00 89.44 616 GLU A C 1
ATOM 4793 O O . GLU A 1 616 ? -4.590 -13.729 25.675 1.00 89.44 616 GLU A O 1
ATOM 4798 N N . ARG A 1 617 ? -2.913 -13.489 24.210 1.00 87.56 617 ARG A N 1
ATOM 4799 C CA . ARG A 1 617 ? -2.007 -14.490 24.800 1.00 87.56 617 ARG A CA 1
ATOM 4800 C C . ARG A 1 617 ? -1.950 -14.449 26.327 1.00 87.56 617 ARG A C 1
ATOM 4802 O O . ARG A 1 617 ? -2.051 -15.487 26.969 1.00 87.56 617 ARG A O 1
ATOM 4809 N N . PHE A 1 618 ? -1.714 -13.278 26.914 1.00 86.19 618 PHE A N 1
ATOM 4810 C CA . PHE A 1 618 ? -1.568 -13.162 28.371 1.00 86.19 618 PHE A CA 1
ATOM 4811 C C . PHE A 1 618 ? -2.911 -13.125 29.093 1.00 86.19 618 PHE A C 1
ATOM 4813 O O . PHE A 1 618 ? -3.000 -13.574 30.234 1.00 86.19 618 PHE A O 1
ATOM 4820 N N . LYS A 1 619 ? -3.955 -12.628 28.424 1.00 83.94 619 LYS A N 1
ATOM 4821 C CA . LYS A 1 619 ? -5.316 -12.615 28.953 1.00 83.94 619 LYS A CA 1
ATOM 4822 C C . LYS A 1 619 ? -5.815 -14.042 29.167 1.00 83.94 619 LYS A C 1
ATOM 4824 O O . LYS A 1 619 ? -6.257 -14.362 30.267 1.00 83.94 619 LYS A O 1
ATOM 4829 N N . ASP A 1 620 ? -5.657 -14.896 28.159 1.00 84.75 620 ASP A N 1
ATOM 4830 C CA . ASP A 1 620 ? -6.100 -16.291 28.200 1.00 84.75 620 ASP A CA 1
ATOM 4831 C C . ASP A 1 620 ? -5.341 -17.078 29.276 1.00 84.75 620 ASP A C 1
ATOM 4833 O O . ASP A 1 620 ? -5.950 -17.719 30.130 1.00 84.75 620 ASP A O 1
ATOM 4837 N N . VAL A 1 621 ? -4.013 -16.923 29.345 1.00 83.81 621 VAL A N 1
ATOM 4838 C CA . VAL A 1 621 ? -3.180 -17.581 30.371 1.00 83.81 621 VAL A CA 1
ATOM 4839 C C . VAL A 1 621 ? -3.592 -17.179 31.789 1.00 83.81 621 VAL A C 1
ATOM 4841 O O . VAL A 1 621 ? -3.596 -18.004 32.700 1.00 83.81 621 VAL A O 1
ATOM 4844 N N . VAL A 1 622 ? -3.966 -15.916 31.997 1.00 81.19 622 VAL A N 1
ATOM 4845 C CA . VAL A 1 622 ? -4.379 -15.422 33.316 1.00 81.19 622 VAL A CA 1
ATOM 4846 C C . VAL A 1 622 ? -5.704 -16.029 33.778 1.00 81.19 622 VAL A C 1
ATOM 4848 O O . VAL A 1 622 ? -5.910 -16.134 34.994 1.00 81.19 622 VAL A O 1
ATOM 4851 N N . THR A 1 623 ? -6.562 -16.482 32.861 1.00 76.69 623 THR A N 1
ATOM 4852 C CA . THR A 1 623 ? -7.798 -17.202 33.210 1.00 76.69 623 THR A CA 1
ATOM 4853 C C . THR A 1 623 ? -7.562 -18.647 33.656 1.00 76.69 623 THR A C 1
ATOM 4855 O O . THR A 1 623 ? -8.355 -19.163 34.440 1.00 76.69 623 THR A O 1
ATOM 4858 N N . GLU A 1 624 ? -6.451 -19.265 33.245 1.00 76.25 624 GLU A N 1
ATOM 4859 C CA . GLU A 1 624 ? -6.135 -20.683 33.485 1.00 76.25 624 GLU A CA 1
ATOM 4860 C C . GLU A 1 624 ? -5.012 -20.906 34.515 1.00 76.25 624 GLU A C 1
ATOM 4862 O O . GLU A 1 624 ? -4.388 -21.969 34.546 1.00 76.25 624 GLU A O 1
ATOM 4867 N N . LEU A 1 625 ? -4.714 -19.919 35.369 1.00 73.25 625 LEU A N 1
ATOM 4868 C CA . LEU A 1 625 ? -3.644 -20.083 36.355 1.00 73.25 625 LEU A CA 1
ATOM 4869 C C . LEU A 1 625 ? -3.935 -21.247 37.321 1.00 73.25 625 LEU A C 1
ATOM 4871 O O . LEU A 1 625 ? -5.064 -21.380 37.803 1.00 73.25 625 LEU A O 1
ATOM 4875 N N . PRO A 1 626 ? -2.916 -22.059 37.661 1.00 70.19 626 PRO A N 1
ATOM 4876 C CA . PRO A 1 626 ? -3.054 -23.071 38.696 1.00 70.19 626 PRO A CA 1
ATOM 4877 C C . PRO A 1 626 ? -3.402 -22.409 40.033 1.00 70.19 626 PRO A C 1
ATOM 4879 O O . PRO A 1 626 ? -2.904 -21.325 40.346 1.00 70.19 626 PRO A O 1
ATOM 4882 N N . ALA A 1 627 ? -4.259 -23.071 40.815 1.00 61.97 627 ALA A N 1
ATOM 4883 C CA . ALA A 1 627 ? -4.569 -22.642 42.173 1.00 61.97 627 ALA A CA 1
ATOM 4884 C C . ALA A 1 627 ? -3.268 -22.540 42.988 1.00 61.97 627 ALA A C 1
ATOM 4886 O O . ALA A 1 627 ? -2.432 -23.446 42.924 1.00 61.97 627 ALA A O 1
ATOM 4887 N N . PHE A 1 628 ? -3.102 -21.415 43.685 1.00 54.88 628 PHE A N 1
ATOM 4888 C CA . PHE A 1 628 ? -1.909 -21.098 44.469 1.00 54.88 628 PHE A CA 1
ATOM 4889 C C . PHE A 1 628 ? -2.007 -21.631 45.896 1.00 54.88 628 PHE A C 1
ATOM 4891 O O . PHE A 1 628 ? -3.128 -21.580 46.457 1.00 54.88 628 PHE A O 1
#